Protein AF-K2B1C7-F1 (afdb_monomer_lite)

Sequence (538 aa):
AGGGFRYSSEPAVVGDLDSLPSIFVKEGGPDARCGRNFVYLETSRGCPNHCHYCLSSLKPKSGPAVRYFSMERVFADIDRIMNDLKIDKVRVIDRTFNDDPERALAIFRYIASRARPDTLFQFEISPYKFTGPIVDFLKNLDRRCFQFEIGVQSFNRKALDSVGRVNSEPKAAETAVEEPAGGAGTGRAGDMLDILINETKVNIHADLMYGLPGDNYDDCVNSFDTLLKKMPDSVQFWQLKLLRGTRLRENASKMGLVYDPNPPYAVIKTPSISVLEMFRLQKLGRYLDIIYNHGHLKLSVRALFNLSARPSEFFFQLIEFFERNGIAETAISRQNLFSYVRRFAEEKVRPASEAKYSVLLDCLRFDFIAGESKRFSLPDFLKPEKMRRDQGLFGYIQDSVLRPDSAVKLSRAFSLFRFDNDIVEAASGTELFADGSGFGLNAAEPSRRGAYMAVRHVANADGTFGSRRYWFNDPGDFLALDYFYCADKNGRFPPAEGDFDGACYRAFLEGFPARVEKYIGYGIVVSQNKSRQERAND

Structure (mmCIF, N/CA/C/O backbone):
data_AF-K2B1C7-F1
#
_entry.id   AF-K2B1C7-F1
#
loop_
_atom_site.group_PDB
_atom_site.id
_atom_site.type_symbol
_atom_site.label_atom_id
_atom_site.label_alt_id
_atom_site.label_comp_id
_atom_site.label_asym_id
_atom_site.label_entity_id
_atom_site.label_seq_id
_atom_site.pdbx_PDB_ins_code
_atom_site.Cartn_x
_atom_site.Cartn_y
_atom_site.Cartn_z
_atom_site.occupancy
_atom_site.B_iso_or_equiv
_atom_site.auth_seq_id
_atom_site.auth_comp_id
_atom_site.auth_asym_id
_atom_site.auth_atom_id
_atom_site.pdbx_PDB_model_num
ATOM 1 N N . ALA A 1 1 ? 24.752 -33.487 -25.694 1.00 42.25 1 ALA A N 1
ATOM 2 C CA . ALA A 1 1 ? 25.973 -33.438 -24.863 1.00 42.25 1 ALA A CA 1
ATOM 3 C C . ALA A 1 1 ? 26.614 -32.064 -25.029 1.00 42.25 1 ALA A C 1
ATOM 5 O O . ALA A 1 1 ? 26.769 -31.636 -26.163 1.00 42.25 1 ALA A O 1
ATOM 6 N N . GLY A 1 2 ? 26.898 -31.358 -23.930 1.00 51.06 2 GLY A N 1
ATOM 7 C CA . GLY A 1 2 ? 27.510 -30.019 -23.955 1.00 51.06 2 GLY A CA 1
ATOM 8 C C . GLY A 1 2 ? 26.696 -28.911 -23.275 1.00 51.06 2 GLY A C 1
ATOM 9 O O . GLY A 1 2 ? 26.638 -27.799 -23.789 1.00 51.06 2 GLY A O 1
ATOM 10 N N . GLY A 1 3 ? 26.046 -29.198 -22.141 1.00 55.00 3 GLY A N 1
ATOM 11 C CA . GLY A 1 3 ? 25.381 -28.194 -21.297 1.00 55.00 3 GLY A CA 1
ATOM 12 C C . GLY A 1 3 ? 26.380 -27.381 -20.470 1.00 55.00 3 GLY A C 1
ATOM 13 O O . GLY A 1 3 ? 26.376 -27.465 -19.248 1.00 55.00 3 GLY A O 1
ATOM 14 N N . GLY A 1 4 ? 27.280 -26.653 -21.132 1.00 69.00 4 GLY A N 1
ATOM 15 C CA . GLY A 1 4 ? 28.164 -25.692 -20.470 1.00 69.00 4 GLY A CA 1
ATOM 16 C C . GLY A 1 4 ? 27.451 -24.358 -20.255 1.00 69.00 4 GLY A C 1
ATOM 17 O O . GLY A 1 4 ? 26.717 -23.904 -21.136 1.00 69.00 4 GLY A O 1
ATOM 18 N N . PHE A 1 5 ? 27.679 -23.708 -19.111 1.00 76.56 5 PHE A N 1
ATOM 19 C CA . PHE A 1 5 ? 27.254 -22.322 -18.910 1.00 76.56 5 PHE A CA 1
ATOM 20 C C . PHE A 1 5 ? 27.911 -21.435 -19.973 1.00 76.56 5 PHE A C 1
ATOM 22 O O . PHE A 1 5 ? 29.135 -21.327 -20.037 1.00 76.56 5 PHE A O 1
ATOM 29 N N . ARG A 1 6 ? 27.096 -20.808 -20.826 1.00 71.19 6 ARG A N 1
ATOM 30 C CA . ARG A 1 6 ? 27.558 -19.804 -21.788 1.00 71.19 6 ARG A CA 1
ATOM 31 C C . ARG A 1 6 ? 27.368 -18.430 -21.172 1.00 71.19 6 ARG A C 1
ATOM 33 O O . ARG A 1 6 ? 26.240 -17.987 -20.972 1.00 71.19 6 ARG A O 1
ATOM 40 N N . TYR A 1 7 ? 28.476 -17.772 -20.868 1.00 71.06 7 TYR A N 1
ATOM 41 C CA . TYR A 1 7 ? 28.470 -16.392 -20.405 1.00 71.06 7 TYR A CA 1
ATOM 42 C C . TYR A 1 7 ? 28.374 -15.470 -21.620 1.00 71.06 7 TYR A C 1
ATOM 44 O O . TYR A 1 7 ? 29.199 -15.544 -22.526 1.00 71.06 7 TYR A O 1
ATOM 52 N N . SER A 1 8 ? 27.357 -14.613 -21.637 1.00 68.81 8 SER A N 1
ATOM 53 C CA . SER A 1 8 ? 27.239 -13.504 -22.582 1.00 68.81 8 SER A CA 1
ATOM 54 C C . SER A 1 8 ? 27.419 -12.205 -21.809 1.00 68.81 8 SER A C 1
ATOM 56 O O . SER A 1 8 ? 26.863 -12.052 -20.721 1.00 68.81 8 SER A O 1
ATOM 58 N N . SER A 1 9 ? 28.185 -11.269 -22.366 1.00 68.56 9 SER A N 1
ATOM 59 C CA . SER A 1 9 ? 28.265 -9.897 -21.851 1.00 68.56 9 SER A CA 1
ATOM 60 C C . SER A 1 9 ? 26.977 -9.109 -22.108 1.00 68.56 9 SER A C 1
ATOM 62 O O . SER A 1 9 ? 26.760 -8.067 -21.492 1.00 68.56 9 SER A O 1
ATOM 64 N N . GLU A 1 10 ? 26.113 -9.610 -22.995 1.00 68.00 10 GLU A N 1
ATOM 65 C CA . GLU A 1 10 ? 24.847 -8.985 -23.361 1.00 68.00 10 GLU A CA 1
ATOM 66 C C . GLU A 1 10 ? 23.650 -9.818 -22.882 1.00 68.00 10 GLU A C 1
ATOM 68 O O . GLU A 1 10 ? 23.663 -11.048 -23.031 1.00 68.00 10 GLU A O 1
ATOM 73 N N . PRO A 1 11 ? 22.597 -9.181 -22.333 1.00 68.31 11 PRO A N 1
ATOM 74 C CA . PRO A 1 11 ? 21.360 -9.874 -21.998 1.00 68.31 11 PRO A CA 1
ATOM 75 C C . PRO A 1 11 ? 20.753 -10.519 -23.246 1.00 68.31 11 PRO A C 1
ATOM 77 O O . PRO A 1 11 ? 20.593 -9.858 -24.270 1.00 68.31 11 PRO A O 1
ATOM 80 N N . ALA A 1 12 ? 20.366 -11.791 -23.155 1.00 74.25 12 ALA A N 1
ATOM 81 C CA . ALA A 1 12 ? 19.611 -12.434 -24.223 1.00 74.25 12 ALA A CA 1
ATOM 82 C C . ALA A 1 12 ? 18.233 -11.761 -24.359 1.00 74.25 12 ALA A C 1
ATOM 84 O O . ALA A 1 12 ? 17.444 -11.734 -23.410 1.00 74.25 12 ALA A O 1
ATOM 85 N N . VAL A 1 13 ? 17.943 -11.214 -25.540 1.00 82.06 13 VAL A N 1
ATOM 86 C CA . VAL A 1 13 ? 16.658 -10.576 -25.850 1.00 82.06 13 VAL A CA 1
ATOM 87 C C . VAL A 1 13 ? 15.824 -11.536 -26.689 1.00 82.06 13 VAL A C 1
ATOM 89 O O . VAL A 1 13 ? 16.245 -11.978 -27.752 1.00 82.06 13 VAL A O 1
ATOM 92 N N . VAL A 1 14 ? 14.625 -11.854 -26.208 1.00 86.62 14 VAL A N 1
ATOM 93 C CA . VAL A 1 14 ? 13.637 -12.647 -26.953 1.00 86.62 14 VAL A CA 1
ATOM 94 C C . VAL A 1 14 ? 12.865 -11.704 -27.878 1.00 86.62 14 VAL A C 1
ATOM 96 O O . VAL A 1 14 ? 12.130 -10.857 -27.384 1.00 86.62 14 VAL A O 1
ATOM 99 N N . GLY A 1 15 ? 13.052 -11.785 -29.193 1.00 83.31 15 GLY A N 1
ATOM 100 C CA . GLY A 1 15 ? 12.398 -10.856 -30.127 1.00 83.31 15 GLY A CA 1
ATOM 101 C C . GLY A 1 15 ? 10.870 -10.925 -30.052 1.00 83.31 15 GLY A C 1
ATOM 102 O O . GLY A 1 15 ? 10.227 -9.945 -29.682 1.00 83.31 15 GLY A O 1
ATOM 103 N N . ASP A 1 16 ? 10.327 -12.103 -30.343 1.00 91.50 16 ASP A N 1
ATOM 104 C CA . ASP A 1 16 ? 8.899 -12.410 -30.274 1.00 91.50 16 ASP A CA 1
ATOM 105 C C . ASP A 1 16 ? 8.573 -13.121 -28.955 1.00 91.50 16 ASP A C 1
ATOM 107 O O . ASP A 1 16 ? 9.088 -14.205 -28.682 1.00 91.50 16 ASP A O 1
ATOM 111 N N . LEU A 1 17 ? 7.744 -12.498 -28.113 1.00 94.38 17 LEU A N 1
ATOM 112 C CA . LEU A 1 17 ? 7.353 -13.098 -26.839 1.00 94.38 17 LEU A CA 1
ATOM 113 C C . LEU A 1 17 ? 6.355 -14.249 -27.016 1.00 94.38 17 LEU A C 1
ATOM 115 O O . LEU A 1 17 ? 6.360 -15.159 -26.187 1.00 94.38 17 LEU A O 1
ATOM 119 N N . ASP A 1 18 ? 5.561 -14.271 -28.087 1.00 94.50 18 ASP A N 1
ATOM 120 C CA . ASP A 1 18 ? 4.564 -15.325 -28.306 1.00 94.50 18 ASP A CA 1
ATOM 121 C C . ASP A 1 18 ? 5.206 -16.676 -28.638 1.00 94.50 18 ASP A C 1
ATOM 123 O O . ASP A 1 18 ? 4.612 -17.724 -28.374 1.00 94.50 18 ASP A O 1
ATOM 127 N N . SER A 1 19 ? 6.465 -16.672 -29.093 1.00 93.06 19 SER A N 1
ATOM 128 C CA . SER A 1 19 ? 7.266 -17.886 -29.274 1.00 93.06 19 SER A CA 1
ATOM 129 C C . SER A 1 19 ? 7.559 -18.618 -27.955 1.00 93.06 19 SER A C 1
ATOM 131 O O . SER A 1 19 ? 8.076 -19.738 -27.972 1.00 93.06 19 SER A O 1
ATOM 133 N N . LEU A 1 20 ? 7.311 -17.986 -26.801 1.00 90.62 20 LEU A N 1
ATOM 134 C CA . LEU A 1 20 ? 7.505 -18.596 -25.491 1.00 90.62 20 LEU A CA 1
ATOM 135 C C . LEU A 1 20 ? 6.288 -19.455 -25.103 1.00 90.62 20 LEU A C 1
ATOM 137 O O . LEU A 1 20 ? 5.141 -18.992 -25.182 1.00 90.62 20 LEU A O 1
ATOM 141 N N . PRO A 1 21 ? 6.511 -20.687 -24.604 1.00 86.94 21 PRO A N 1
ATOM 142 C CA . PRO A 1 21 ? 5.419 -21.552 -24.176 1.00 86.94 21 PRO A CA 1
ATOM 143 C C . PRO A 1 21 ? 4.646 -20.921 -23.013 1.00 86.94 21 PRO A C 1
ATOM 145 O O . PRO A 1 21 ? 5.235 -20.320 -22.111 1.00 86.94 21 PRO A O 1
ATOM 148 N N . SER A 1 22 ? 3.318 -21.074 -23.015 1.00 84.44 22 SER A N 1
ATOM 149 C CA . SER A 1 22 ? 2.499 -20.665 -21.870 1.00 84.44 22 SER A CA 1
ATOM 150 C C . SER A 1 22 ? 2.745 -21.596 -20.699 1.00 84.44 22 SER A C 1
ATOM 152 O O . SER A 1 22 ? 2.593 -22.815 -20.802 1.00 84.44 22 SER A O 1
ATOM 154 N N . ILE A 1 23 ? 3.066 -21.005 -19.550 1.00 82.12 23 ILE A N 1
ATOM 155 C CA . ILE A 1 23 ? 3.223 -21.742 -18.296 1.00 82.12 23 ILE A CA 1
ATOM 156 C C . ILE A 1 23 ? 1.891 -22.311 -17.785 1.00 82.12 23 ILE A C 1
ATOM 158 O O . ILE A 1 23 ? 1.899 -23.140 -16.877 1.00 82.12 23 ILE A O 1
ATOM 162 N N . PHE A 1 24 ? 0.759 -21.907 -18.374 1.00 83.81 24 PHE A N 1
ATOM 163 C CA . PHE A 1 24 ? -0.574 -22.328 -17.957 1.00 83.81 24 PHE A CA 1
ATOM 164 C C . PHE A 1 24 ? -1.106 -23.551 -18.724 1.00 83.81 24 PHE A C 1
ATOM 166 O O . PHE A 1 24 ? -2.111 -24.115 -18.302 1.00 83.81 24 PHE A O 1
ATOM 173 N N . VAL A 1 25 ? -0.463 -24.017 -19.808 1.00 73.56 25 VAL A N 1
ATOM 174 C CA . VAL A 1 25 ? -1.058 -25.028 -20.718 1.00 73.56 25 VAL A CA 1
ATOM 175 C C . VAL A 1 25 ? -0.835 -26.507 -20.299 1.00 73.56 25 VAL A C 1
ATOM 177 O O . VAL A 1 25 ? -1.799 -27.255 -20.377 1.00 73.56 25 VAL A O 1
ATOM 180 N N . LYS A 1 26 ? 0.314 -26.902 -19.715 1.00 67.38 26 LYS A N 1
ATOM 181 C CA . LYS A 1 26 ? 0.754 -28.273 -19.276 1.00 67.38 26 LYS A CA 1
ATOM 182 C C . LYS A 1 26 ? 0.693 -29.398 -20.340 1.00 67.38 26 LYS A C 1
ATOM 184 O O . LYS A 1 26 ? -0.282 -29.519 -21.060 1.00 67.38 26 LYS A O 1
ATOM 189 N N . GLU A 1 27 ? 1.686 -30.289 -20.484 1.00 43.84 27 GLU A N 1
ATOM 190 C CA . GLU A 1 27 ? 2.537 -31.001 -19.499 1.00 43.84 27 GLU A CA 1
ATOM 191 C C . GLU A 1 27 ? 3.790 -30.242 -18.979 1.00 43.84 27 GLU A C 1
ATOM 193 O O . GLU A 1 27 ? 4.443 -29.510 -19.708 1.00 43.84 27 GLU A O 1
ATOM 198 N N . GLY A 1 28 ? 4.125 -30.377 -17.683 1.00 51.47 28 GLY A N 1
ATOM 199 C CA . GLY A 1 28 ? 5.283 -29.732 -17.021 1.00 51.47 28 GLY A CA 1
ATOM 200 C C . GLY A 1 28 ? 5.106 -28.357 -16.331 1.00 51.47 28 GLY A C 1
ATOM 201 O O . GLY A 1 28 ? 5.913 -28.026 -15.469 1.00 51.47 28 GLY A O 1
ATOM 202 N N . GLY A 1 29 ? 4.061 -27.571 -16.618 1.00 54.09 29 GLY A N 1
ATOM 203 C CA . GLY A 1 29 ? 3.776 -26.297 -15.916 1.00 54.09 29 GLY A CA 1
ATOM 204 C C . GLY A 1 29 ? 3.483 -26.461 -14.408 1.00 54.09 29 GLY A C 1
ATOM 205 O O . GLY A 1 29 ? 3.183 -27.581 -13.975 1.00 54.09 29 GLY A O 1
ATOM 206 N N . PRO A 1 30 ? 3.562 -25.395 -13.580 1.00 52.09 30 PRO A N 1
ATOM 207 C CA . PRO A 1 30 ? 3.256 -25.502 -12.157 1.00 52.09 30 PRO A CA 1
ATOM 208 C C . PRO A 1 30 ? 1.894 -26.172 -11.991 1.00 52.09 30 PRO A C 1
ATOM 210 O O . PRO A 1 30 ? 0.932 -25.813 -12.669 1.00 52.09 30 PRO A O 1
ATOM 213 N N . ASP A 1 31 ? 1.805 -27.181 -11.122 1.00 57.00 31 ASP A N 1
ATOM 214 C CA . ASP A 1 31 ? 0.500 -27.519 -10.571 1.00 57.00 31 ASP A CA 1
ATOM 215 C C . ASP A 1 31 ? 0.049 -26.252 -9.841 1.00 57.00 31 ASP A C 1
ATOM 217 O O . ASP A 1 31 ? 0.527 -25.953 -8.747 1.00 57.00 31 ASP A O 1
ATOM 221 N N . ALA A 1 32 ? -0.779 -25.427 -10.492 1.00 52.53 32 ALA A N 1
ATOM 222 C CA . ALA A 1 32 ? -1.257 -24.166 -9.927 1.00 52.53 32 ALA A CA 1
ATOM 223 C C . ALA A 1 32 ? -1.989 -24.398 -8.588 1.00 52.53 32 ALA A C 1
ATOM 225 O O . ALA A 1 32 ? -2.268 -23.456 -7.858 1.00 52.53 32 ALA A O 1
ATOM 226 N N . ARG A 1 33 ? -2.227 -25.669 -8.226 1.00 51.75 33 ARG A N 1
ATOM 227 C CA . ARG A 1 33 ? -2.719 -26.145 -6.940 1.00 51.75 33 ARG A CA 1
ATOM 228 C C . ARG A 1 33 ? -1.635 -26.674 -5.995 1.00 51.75 33 ARG A C 1
ATOM 230 O O . ARG A 1 33 ? -1.965 -27.492 -5.143 1.00 51.75 33 ARG A O 1
ATOM 237 N N . CYS A 1 34 ? -0.396 -26.169 -6.017 1.00 50.41 34 CYS A N 1
ATOM 238 C CA . CYS A 1 34 ? 0.566 -26.317 -4.901 1.00 50.41 34 CYS A CA 1
ATOM 239 C C . CYS A 1 34 ? 0.065 -25.649 -3.585 1.00 50.41 34 CYS A C 1
ATOM 241 O O . CYS A 1 34 ? 0.795 -24.904 -2.933 1.00 50.41 34 CYS A O 1
ATOM 243 N N . GLY A 1 35 ? -1.208 -25.836 -3.220 1.00 56.75 35 GLY A N 1
ATOM 244 C CA . GLY A 1 35 ? -1.914 -25.265 -2.077 1.00 56.75 35 GLY A CA 1
ATOM 245 C C . GLY A 1 35 ? -2.164 -23.757 -2.144 1.00 56.75 35 GLY A C 1
ATOM 246 O O . GLY A 1 35 ? -2.713 -23.203 -1.195 1.00 56.75 35 GLY A O 1
ATOM 247 N N . ARG A 1 36 ? -1.747 -23.067 -3.213 1.00 64.69 36 ARG A N 1
ATOM 248 C CA . ARG A 1 36 ? -1.732 -21.600 -3.275 1.00 64.69 36 ARG A CA 1
ATOM 249 C C . ARG A 1 36 ? -2.720 -21.082 -4.306 1.00 64.69 36 ARG A C 1
ATOM 251 O O . ARG A 1 36 ? -2.572 -21.325 -5.493 1.00 64.69 36 ARG A O 1
ATOM 258 N N . ASN A 1 37 ? -3.681 -20.297 -3.840 1.00 81.25 37 ASN A N 1
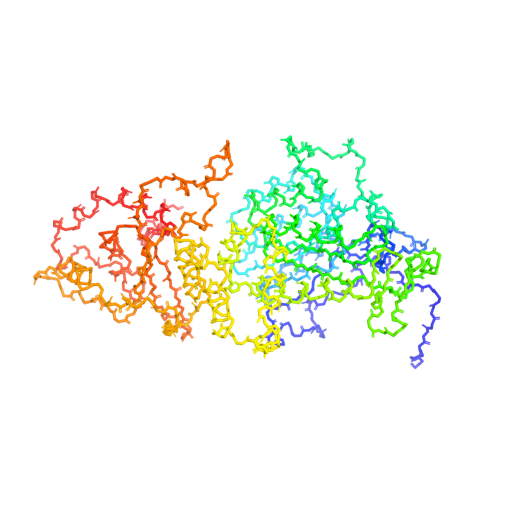ATOM 259 C CA . ASN A 1 37 ? -4.652 -19.602 -4.678 1.00 81.25 37 ASN A CA 1
ATOM 260 C C . ASN A 1 37 ? -4.072 -18.283 -5.234 1.00 81.25 37 ASN A C 1
ATOM 262 O O . ASN A 1 37 ? -4.640 -17.215 -5.010 1.00 81.25 37 ASN A O 1
ATOM 266 N N . PHE A 1 38 ? -2.884 -18.337 -5.856 1.00 87.88 38 PHE A N 1
ATOM 267 C CA . PHE A 1 38 ? -2.305 -17.193 -6.567 1.00 87.88 38 PHE A CA 1
ATOM 268 C C . PHE A 1 38 ? -1.323 -17.593 -7.681 1.00 87.88 38 PHE A C 1
ATOM 270 O O . PHE A 1 38 ? -0.618 -18.593 -7.546 1.00 87.88 38 PHE A O 1
ATOM 277 N N . VAL A 1 39 ? -1.218 -16.779 -8.740 1.00 90.56 39 VAL A N 1
ATOM 278 C CA . VAL A 1 39 ? -0.250 -16.958 -9.846 1.00 90.56 39 VAL A CA 1
ATOM 279 C C . VAL A 1 39 ? 0.371 -15.635 -10.311 1.00 90.56 39 VAL A C 1
ATOM 281 O O . VAL A 1 39 ? -0.160 -14.559 -10.032 1.00 90.56 39 VAL A O 1
ATOM 284 N N . TYR A 1 40 ? 1.493 -15.720 -11.034 1.00 92.62 40 TYR A N 1
ATOM 285 C CA . TYR A 1 40 ? 2.102 -14.587 -11.737 1.00 92.62 40 TYR A CA 1
ATOM 286 C C . TYR A 1 40 ? 1.734 -14.617 -13.219 1.00 92.62 40 TYR A C 1
ATOM 288 O O . TYR A 1 40 ? 1.853 -15.668 -13.845 1.00 92.62 40 TYR A O 1
ATOM 296 N N . LEU A 1 41 ? 1.340 -13.472 -13.772 1.00 94.25 41 LEU A N 1
ATOM 297 C CA . LEU A 1 41 ? 1.051 -13.284 -15.195 1.00 94.25 41 LEU A CA 1
ATOM 298 C C . LEU A 1 41 ? 2.000 -12.224 -15.769 1.00 94.25 41 LEU A C 1
ATOM 300 O O . LEU A 1 41 ? 2.149 -11.154 -15.191 1.00 94.25 41 LEU A O 1
ATOM 304 N N . GLU A 1 42 ? 2.637 -12.510 -16.898 1.00 95.75 42 GLU A N 1
ATOM 305 C CA . GLU A 1 42 ? 3.434 -11.540 -17.660 1.00 95.75 42 GLU A CA 1
ATOM 306 C C . GLU A 1 42 ? 2.672 -11.221 -18.949 1.00 95.75 42 GLU A C 1
ATOM 308 O O . GLU A 1 42 ? 2.325 -12.134 -19.694 1.00 95.75 42 GLU A O 1
ATOM 313 N N . THR A 1 43 ? 2.390 -9.945 -19.212 1.00 97.12 43 THR A N 1
ATOM 314 C CA . THR A 1 43 ? 1.752 -9.482 -20.460 1.00 97.12 43 THR A CA 1
ATOM 315 C C . THR A 1 43 ? 2.689 -8.624 -21.308 1.00 97.12 43 THR A C 1
ATOM 317 O O . THR A 1 43 ? 2.452 -8.431 -22.507 1.00 97.12 43 THR A O 1
ATOM 320 N N . SER A 1 44 ? 3.787 -8.163 -20.707 1.00 95.75 44 SER A N 1
ATOM 321 C CA . SER A 1 44 ? 4.872 -7.435 -21.352 1.00 95.75 44 SER A CA 1
ATOM 322 C C . SER A 1 44 ? 6.202 -7.656 -20.628 1.00 95.75 44 SER A C 1
ATOM 324 O O . SER A 1 44 ? 6.244 -7.962 -19.437 1.00 95.75 44 SER A O 1
ATOM 326 N N . ARG A 1 45 ? 7.315 -7.482 -21.349 1.00 93.75 45 ARG A N 1
ATOM 327 C CA . ARG A 1 45 ? 8.673 -7.597 -20.808 1.00 93.75 45 ARG A CA 1
ATOM 328 C C . ARG A 1 45 ? 9.495 -6.351 -21.103 1.00 93.75 45 ARG A C 1
ATOM 330 O O . ARG A 1 45 ? 9.781 -6.036 -22.259 1.00 93.75 45 ARG A O 1
ATOM 337 N N . GLY A 1 46 ? 9.955 -5.709 -20.035 1.00 92.19 46 GLY A N 1
ATOM 338 C CA . GLY A 1 46 ? 10.722 -4.466 -20.072 1.00 92.19 46 GLY A CA 1
ATOM 339 C C . GLY A 1 46 ? 10.059 -3.378 -19.231 1.00 92.19 46 GLY A C 1
ATOM 340 O O . GLY A 1 46 ? 9.101 -3.635 -18.507 1.00 92.19 46 GLY A O 1
ATOM 341 N N . CYS A 1 47 ? 10.590 -2.162 -19.297 1.00 92.69 47 CYS A N 1
ATOM 342 C CA . CYS A 1 47 ? 9.994 -0.985 -18.670 1.00 92.69 47 CYS A CA 1
ATOM 343 C C . CYS A 1 47 ? 10.344 0.240 -19.519 1.00 92.69 47 CYS A C 1
ATOM 345 O O . CYS A 1 47 ? 11.503 0.354 -19.927 1.00 92.69 47 CYS A O 1
ATOM 347 N N . PRO A 1 48 ? 9.413 1.175 -19.764 1.00 89.75 48 PRO A N 1
ATOM 348 C CA . PRO A 1 48 ? 9.672 2.407 -20.516 1.00 89.75 48 PRO A CA 1
ATOM 349 C C . PRO A 1 48 ? 10.509 3.420 -19.724 1.00 89.75 48 PRO A C 1
ATOM 351 O O . PRO A 1 48 ? 11.247 4.203 -20.312 1.00 89.75 48 PRO A O 1
ATOM 354 N N . ASN A 1 49 ? 10.486 3.355 -18.392 1.00 89.81 49 ASN A N 1
ATOM 355 C CA . ASN A 1 49 ? 11.055 4.383 -17.523 1.00 89.81 49 ASN A CA 1
ATOM 356 C C . ASN A 1 49 ? 12.593 4.373 -17.497 1.00 89.81 49 ASN A C 1
ATOM 358 O O . ASN A 1 49 ? 13.240 3.401 -17.898 1.00 89.81 49 ASN A O 1
ATOM 362 N N . HIS A 1 50 ? 13.173 5.452 -16.961 1.00 89.44 50 HIS A N 1
ATOM 363 C CA . HIS A 1 50 ? 14.624 5.680 -16.871 1.00 89.44 50 HIS A CA 1
ATOM 364 C C . HIS A 1 50 ? 15.145 5.801 -15.428 1.00 89.44 50 HIS A C 1
ATOM 366 O O . HIS A 1 50 ? 16.236 6.324 -15.207 1.00 89.44 50 HIS A O 1
ATOM 372 N N . CYS A 1 51 ? 14.384 5.306 -14.446 1.00 92.94 51 CYS A N 1
ATOM 373 C CA . CYS A 1 51 ? 14.709 5.424 -13.023 1.00 92.94 51 CYS A CA 1
ATOM 374 C C . CYS A 1 51 ? 16.132 4.923 -12.718 1.00 92.94 51 CYS A C 1
ATOM 376 O O . CYS A 1 51 ? 16.457 3.762 -12.979 1.00 92.94 51 CYS A O 1
ATOM 378 N N . HIS A 1 52 ? 16.970 5.775 -12.125 1.00 94.19 52 HIS A N 1
ATOM 379 C CA . HIS A 1 52 ? 18.400 5.512 -11.935 1.00 94.19 52 HIS A CA 1
ATOM 380 C C . HIS A 1 52 ? 18.701 4.385 -10.941 1.00 94.19 52 HIS A C 1
ATOM 382 O O . HIS A 1 52 ? 19.774 3.792 -11.016 1.00 94.19 52 HIS A O 1
ATOM 388 N N . TYR A 1 53 ? 17.777 4.090 -10.024 1.00 93.38 53 TYR A N 1
ATOM 389 C CA . TYR A 1 53 ? 17.908 3.046 -8.999 1.00 93.38 53 TYR A CA 1
ATOM 390 C C . TYR A 1 53 ? 17.358 1.677 -9.427 1.00 93.38 53 TYR A C 1
ATOM 392 O O . TYR A 1 53 ? 17.528 0.699 -8.702 1.00 93.38 53 TYR A O 1
ATOM 400 N N . CYS A 1 54 ? 16.656 1.592 -10.562 1.00 93.12 54 CYS A N 1
ATOM 401 C CA . CYS A 1 54 ? 15.872 0.414 -10.924 1.00 93.12 54 CYS A CA 1
ATOM 402 C C . CYS A 1 54 ? 16.575 -0.419 -11.998 1.00 93.12 54 CYS A C 1
ATOM 404 O O . CYS A 1 54 ? 16.946 0.099 -13.043 1.00 93.12 54 CYS A O 1
ATOM 406 N N . LEU A 1 55 ? 16.700 -1.730 -11.784 1.00 91.12 55 LEU A N 1
ATOM 407 C CA . LEU A 1 55 ? 17.241 -2.648 -12.794 1.00 91.12 55 LEU A CA 1
ATOM 408 C C . LEU A 1 55 ? 16.342 -2.775 -14.028 1.00 91.12 55 LEU A C 1
ATOM 410 O O . LEU A 1 55 ? 16.834 -2.991 -15.131 1.00 91.12 55 LEU A O 1
ATOM 414 N N . SER A 1 56 ? 15.032 -2.604 -13.859 1.00 90.62 56 SER A N 1
ATOM 415 C CA . SER A 1 56 ? 14.075 -2.676 -14.963 1.00 90.62 56 SER A CA 1
ATOM 416 C C . SER A 1 56 ? 14.213 -1.515 -15.951 1.00 90.62 56 SER A C 1
ATOM 418 O O . SER A 1 56 ? 13.727 -1.627 -17.069 1.00 90.62 56 SER A O 1
ATOM 420 N N . SER A 1 57 ? 14.863 -0.407 -15.571 1.00 88.06 57 SER A N 1
ATOM 421 C CA . SER A 1 57 ? 15.079 0.739 -16.468 1.00 88.06 57 SER A CA 1
ATOM 422 C C . SER A 1 57 ? 16.228 0.523 -17.461 1.00 88.06 57 SER A C 1
ATOM 424 O O . SER A 1 57 ? 16.401 1.321 -18.388 1.00 88.06 57 SER A O 1
ATOM 426 N N . LEU A 1 58 ? 17.005 -0.556 -17.292 1.00 86.94 58 LEU A N 1
ATOM 427 C CA . LEU A 1 58 ? 18.057 -0.944 -18.224 1.00 86.94 58 LEU A CA 1
ATOM 428 C C . LEU A 1 58 ? 17.439 -1.361 -19.560 1.00 86.94 58 LEU A C 1
ATOM 430 O O . LEU A 1 58 ? 16.552 -2.212 -19.618 1.00 86.94 58 LEU A O 1
ATOM 434 N N . LYS A 1 59 ? 17.910 -0.744 -20.644 1.00 87.25 59 LYS A N 1
ATOM 435 C CA . LYS A 1 59 ? 17.384 -0.973 -21.992 1.00 87.25 59 LYS A CA 1
ATOM 436 C C . LYS A 1 59 ? 18.207 -2.030 -22.723 1.00 87.25 59 LYS A C 1
ATOM 438 O O . LYS A 1 59 ? 19.429 -2.061 -22.547 1.00 87.25 59 LYS A O 1
ATOM 443 N N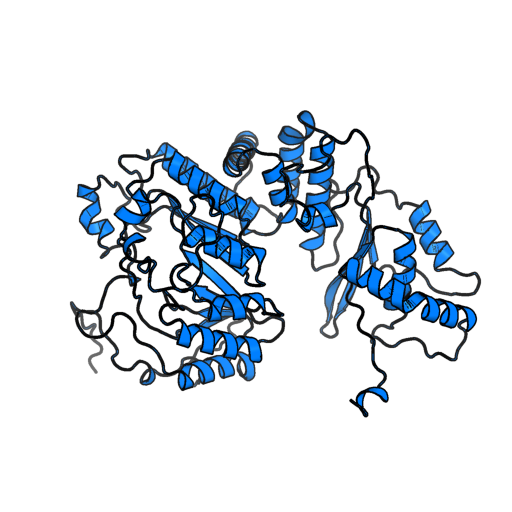 . PRO A 1 60 ? 17.574 -2.871 -23.558 1.00 84.56 60 PRO A N 1
ATOM 444 C CA . PRO A 1 60 ? 18.327 -3.698 -24.487 1.00 84.56 60 PRO A CA 1
ATOM 445 C C . PRO A 1 60 ? 19.098 -2.798 -25.467 1.00 84.56 60 PRO A C 1
ATOM 447 O O . PRO A 1 60 ? 18.660 -1.692 -25.779 1.00 84.56 60 PRO A O 1
ATOM 450 N N . LYS A 1 61 ? 20.257 -3.263 -25.948 1.00 81.31 61 LYS A N 1
ATOM 451 C CA . LYS A 1 61 ? 21.055 -2.517 -26.939 1.00 81.31 61 LYS A CA 1
ATOM 452 C C . LYS A 1 61 ? 20.352 -2.417 -28.294 1.00 81.31 61 LYS A C 1
ATOM 454 O O . LYS A 1 61 ? 20.553 -1.448 -29.017 1.00 81.31 61 LYS A O 1
ATOM 459 N N . SER A 1 62 ? 19.551 -3.425 -28.628 1.00 80.50 62 SER A N 1
ATOM 460 C CA . SER A 1 62 ? 18.763 -3.515 -29.852 1.00 80.50 62 SER A CA 1
ATOM 461 C C . SER A 1 62 ? 17.325 -3.931 -29.532 1.00 80.50 62 SER A C 1
ATOM 463 O O . SER A 1 62 ? 17.077 -4.719 -28.617 1.00 80.50 62 SER A O 1
ATOM 465 N N . GLY A 1 63 ? 16.370 -3.397 -30.294 1.00 83.12 63 GLY A N 1
ATOM 466 C CA . GLY A 1 63 ? 14.939 -3.625 -30.087 1.00 83.12 63 GLY A CA 1
ATOM 467 C C . GLY A 1 63 ? 14.279 -2.631 -29.120 1.00 83.12 63 GLY A C 1
ATOM 468 O O . GLY A 1 63 ? 14.936 -1.734 -28.586 1.00 83.12 63 GLY A O 1
ATOM 469 N N . PRO A 1 64 ? 12.956 -2.750 -28.921 1.00 88.69 64 PRO A N 1
ATOM 470 C CA . PRO A 1 64 ? 12.199 -1.807 -28.110 1.00 88.69 64 PRO A CA 1
ATOM 471 C C . PRO A 1 64 ? 12.448 -2.003 -26.608 1.00 88.69 64 PRO A C 1
ATOM 473 O O . PRO A 1 64 ? 12.753 -3.099 -26.132 1.00 88.69 64 PRO A O 1
ATOM 476 N N . ALA A 1 65 ? 12.267 -0.923 -25.843 1.00 88.94 65 ALA A N 1
ATOM 477 C CA . ALA A 1 65 ? 12.386 -0.926 -24.384 1.00 88.94 65 ALA A CA 1
ATOM 478 C C . ALA A 1 65 ? 11.355 -1.836 -23.693 1.00 88.94 65 ALA A C 1
ATOM 480 O O . ALA A 1 65 ? 11.627 -2.363 -22.612 1.00 88.94 65 ALA A O 1
ATOM 481 N N . VAL A 1 66 ? 10.189 -2.002 -24.319 1.00 93.56 66 VAL A N 1
ATOM 482 C CA . VAL A 1 66 ? 9.102 -2.878 -23.884 1.00 93.56 66 VAL A CA 1
ATOM 483 C C . VAL A 1 66 ? 8.698 -3.752 -25.065 1.00 93.56 66 VAL A C 1
ATOM 485 O O . VAL A 1 66 ? 8.595 -3.279 -26.194 1.00 93.56 66 VAL A O 1
ATOM 488 N N . ARG A 1 67 ? 8.506 -5.042 -24.804 1.00 94.31 67 ARG A N 1
ATOM 489 C CA . ARG A 1 67 ? 7.959 -6.019 -25.753 1.00 94.31 67 ARG A CA 1
ATOM 490 C C . ARG A 1 67 ? 6.675 -6.581 -25.166 1.00 94.31 67 ARG A C 1
ATOM 492 O O . ARG A 1 67 ? 6.604 -6.760 -23.952 1.00 94.31 67 ARG A O 1
ATOM 499 N N . TYR A 1 68 ? 5.700 -6.891 -26.005 1.00 96.56 68 TYR A N 1
ATOM 500 C CA . TYR A 1 68 ? 4.376 -7.331 -25.570 1.00 96.56 68 TYR A CA 1
ATOM 501 C C . TYR A 1 68 ? 4.086 -8.735 -26.093 1.00 96.56 68 TYR A C 1
ATOM 503 O O . TYR A 1 68 ? 4.474 -9.063 -27.210 1.00 96.56 68 TYR A O 1
ATOM 511 N N . PHE A 1 69 ? 3.396 -9.544 -25.290 1.00 97.50 69 PHE A N 1
ATOM 512 C CA . PHE A 1 69 ? 2.681 -10.713 -25.811 1.00 97.50 69 PHE A CA 1
ATOM 513 C C . PHE A 1 69 ? 1.488 -10.238 -26.655 1.00 97.50 69 PHE A C 1
ATOM 515 O O . PHE A 1 69 ? 0.959 -9.144 -26.411 1.00 97.50 69 PHE A O 1
ATOM 522 N N . SER A 1 70 ? 1.010 -11.021 -27.621 1.00 97.69 70 SER A N 1
ATOM 523 C CA . SER A 1 70 ? -0.213 -10.647 -28.345 1.00 97.69 70 SER A CA 1
ATOM 524 C C . SER A 1 70 ? -1.425 -10.561 -27.412 1.00 97.69 70 SER A C 1
ATOM 526 O O . SER A 1 70 ? -1.489 -11.193 -26.356 1.00 97.69 70 SER A O 1
ATOM 528 N N . MET A 1 71 ? -2.413 -9.748 -27.799 1.00 98.12 71 MET A N 1
ATOM 529 C CA . MET A 1 71 ? -3.674 -9.639 -27.054 1.00 98.12 71 MET A CA 1
ATOM 530 C C . MET A 1 71 ? -4.416 -10.976 -26.998 1.00 98.12 71 MET A C 1
ATOM 532 O O . MET A 1 71 ? -4.961 -11.322 -25.954 1.00 98.12 71 MET A O 1
ATOM 536 N N . GLU A 1 72 ? -4.378 -11.745 -28.090 1.00 97.44 72 GLU A N 1
ATOM 537 C CA . GLU A 1 72 ? -4.949 -13.092 -28.159 1.00 97.44 72 GLU A CA 1
ATOM 538 C C . GLU A 1 72 ? -4.335 -14.004 -27.094 1.00 97.44 72 GLU A C 1
ATOM 540 O O . GLU A 1 72 ? -5.057 -14.606 -26.297 1.00 97.44 72 GLU A O 1
ATOM 545 N N . ARG A 1 73 ? -2.999 -14.032 -27.011 1.00 95.69 73 ARG A N 1
ATOM 546 C CA . ARG A 1 73 ? -2.285 -14.822 -26.011 1.00 95.69 73 ARG A CA 1
ATOM 547 C C . ARG A 1 73 ? -2.627 -14.400 -24.583 1.00 95.69 73 ARG A C 1
ATOM 549 O O . ARG A 1 73 ? -2.905 -15.254 -23.745 1.00 95.69 73 ARG A O 1
ATOM 556 N N . VAL A 1 74 ? -2.636 -13.097 -24.302 1.00 97.44 74 VAL A N 1
ATOM 557 C CA . VAL A 1 74 ? -2.950 -12.574 -22.962 1.00 97.44 74 VAL A CA 1
ATOM 558 C C . VAL A 1 74 ? -4.376 -12.924 -22.543 1.00 97.44 74 VAL A C 1
ATOM 560 O O . VAL A 1 74 ? -4.589 -13.356 -21.411 1.00 97.44 74 VAL A O 1
ATOM 563 N N . PHE A 1 75 ? -5.352 -12.778 -23.438 1.00 97.31 75 PHE A N 1
ATOM 564 C CA . PHE A 1 75 ? -6.742 -13.134 -23.158 1.00 97.31 75 PHE A CA 1
ATOM 565 C C . PHE A 1 75 ? -6.924 -14.635 -22.938 1.00 97.31 75 PHE A C 1
ATOM 567 O O . PHE A 1 75 ? -7.601 -15.017 -21.983 1.00 97.31 75 PHE A O 1
ATOM 574 N N . ALA A 1 76 ? -6.260 -15.477 -23.734 1.00 94.88 76 ALA A N 1
ATOM 575 C CA . ALA A 1 76 ? -6.273 -16.925 -23.544 1.00 94.88 76 ALA A CA 1
ATOM 576 C C . ALA A 1 76 ? -5.668 -17.341 -22.190 1.00 94.88 76 ALA A C 1
ATOM 578 O O . ALA A 1 76 ? -6.243 -18.170 -21.483 1.00 94.88 76 ALA A O 1
ATOM 579 N N . ASP A 1 77 ? -4.543 -16.739 -21.790 1.00 93.88 77 ASP A N 1
ATOM 580 C CA . ASP A 1 77 ? -3.923 -17.006 -20.488 1.00 93.88 77 ASP A CA 1
ATOM 581 C C . ASP A 1 77 ? -4.832 -16.530 -19.333 1.00 93.88 77 ASP A C 1
ATOM 583 O O . ASP A 1 77 ? -5.018 -17.258 -18.356 1.00 93.88 77 ASP A O 1
ATOM 587 N N . ILE A 1 78 ? -5.474 -15.360 -19.457 1.00 94.94 78 ILE A N 1
ATOM 588 C CA . ILE A 1 78 ? -6.454 -14.853 -18.480 1.00 94.94 78 ILE A CA 1
ATOM 589 C C . ILE A 1 78 ? -7.661 -15.797 -18.353 1.00 94.94 78 ILE A C 1
ATOM 591 O O . ILE A 1 78 ? -8.052 -16.138 -17.232 1.00 94.94 78 ILE A O 1
ATOM 595 N N . ASP A 1 79 ? -8.227 -16.259 -19.469 1.00 93.25 79 ASP A N 1
ATOM 596 C CA . ASP A 1 79 ? -9.340 -17.212 -19.458 1.00 93.25 79 ASP A CA 1
ATOM 597 C C . ASP A 1 79 ? -8.937 -18.536 -18.820 1.00 93.25 79 ASP A C 1
ATOM 599 O O . ASP A 1 79 ? -9.694 -19.081 -18.021 1.00 93.25 79 ASP A O 1
ATOM 603 N N . ARG A 1 80 ? -7.730 -19.036 -19.095 1.00 90.12 80 ARG A N 1
ATOM 604 C CA . ARG A 1 80 ? -7.239 -20.267 -18.474 1.00 90.12 80 ARG A CA 1
ATOM 605 C C . ARG A 1 80 ? -7.078 -20.118 -16.964 1.00 90.12 80 ARG A C 1
ATOM 607 O O . ARG A 1 80 ? -7.505 -20.987 -16.205 1.00 90.12 80 ARG A O 1
ATOM 614 N N . ILE A 1 81 ? -6.502 -19.005 -16.511 1.00 89.69 81 ILE A N 1
ATOM 615 C CA . ILE A 1 81 ? -6.338 -18.703 -15.082 1.00 89.69 81 ILE A CA 1
ATOM 616 C C . ILE A 1 81 ? -7.697 -18.650 -14.376 1.00 89.69 81 ILE A C 1
ATOM 618 O O . ILE A 1 81 ? -7.866 -19.236 -13.301 1.00 89.69 81 ILE A O 1
ATOM 622 N N . MET A 1 82 ? -8.672 -17.962 -14.971 1.00 88.00 82 MET A N 1
ATOM 623 C CA . MET A 1 82 ? -9.977 -17.774 -14.348 1.00 88.00 82 MET A CA 1
ATOM 624 C C . MET A 1 82 ? -10.866 -19.014 -14.488 1.00 88.00 82 MET A C 1
ATOM 626 O O . MET A 1 82 ? -11.402 -19.478 -13.486 1.00 88.00 82 MET A O 1
ATOM 630 N N . ASN A 1 83 ? -11.034 -19.570 -15.680 1.00 86.81 83 ASN A N 1
ATOM 631 C CA . ASN A 1 83 ? -12.063 -20.575 -15.952 1.00 86.81 83 ASN A CA 1
ATOM 632 C C . ASN A 1 83 ? -11.578 -21.999 -15.665 1.00 86.81 83 ASN A C 1
ATOM 634 O O . ASN A 1 83 ? -12.279 -22.759 -14.992 1.00 86.81 83 ASN A O 1
ATOM 638 N N . ASP A 1 84 ? -10.366 -22.335 -16.112 1.00 84.88 84 ASP A N 1
ATOM 639 C CA . ASP A 1 84 ? -9.834 -23.695 -15.991 1.00 84.88 84 ASP A CA 1
ATOM 640 C C . ASP A 1 84 ? -9.188 -23.908 -14.618 1.00 84.88 84 ASP A C 1
ATOM 642 O O . ASP A 1 84 ? -9.480 -24.880 -13.919 1.00 84.88 84 ASP A O 1
ATOM 646 N N . LEU A 1 85 ? -8.307 -22.983 -14.221 1.00 84.06 85 LEU A N 1
ATOM 647 C CA . LEU A 1 85 ? -7.521 -23.091 -12.990 1.00 84.06 85 LEU A CA 1
ATOM 648 C C . LEU A 1 85 ? -8.257 -22.547 -11.760 1.00 84.06 85 LEU A C 1
ATOM 650 O O . LEU A 1 85 ? -7.916 -22.931 -10.642 1.00 84.06 85 LEU A O 1
ATOM 654 N N . LYS A 1 86 ? -9.262 -21.682 -11.959 1.00 85.50 86 LYS A N 1
ATOM 655 C CA . LYS A 1 86 ? -10.060 -21.046 -10.896 1.00 85.50 86 LYS A CA 1
ATOM 656 C C . LYS A 1 86 ? -9.204 -20.376 -9.820 1.00 85.50 86 LYS A C 1
ATOM 658 O O . LYS A 1 86 ? -9.502 -20.470 -8.634 1.00 85.50 86 LYS A O 1
ATOM 663 N N . ILE A 1 87 ? -8.144 -19.693 -10.246 1.00 87.19 87 ILE A N 1
ATOM 664 C CA . ILE A 1 87 ? -7.295 -18.911 -9.348 1.00 87.19 87 ILE A CA 1
ATOM 665 C C . ILE A 1 87 ? -7.952 -17.557 -9.093 1.00 87.19 87 ILE A C 1
ATOM 667 O O . ILE A 1 87 ? -8.428 -16.907 -10.026 1.00 87.19 87 ILE A O 1
ATOM 671 N N . ASP A 1 88 ? -7.977 -17.138 -7.832 1.00 87.19 88 ASP A N 1
ATOM 672 C CA . ASP A 1 88 ? -8.601 -15.884 -7.417 1.00 87.19 88 ASP A CA 1
ATOM 673 C C . ASP A 1 88 ? -7.604 -14.727 -7.342 1.00 87.19 88 ASP A C 1
ATOM 675 O O . ASP A 1 88 ? -8.007 -13.585 -7.500 1.00 87.19 88 ASP A O 1
ATOM 679 N N . LYS A 1 89 ? -6.303 -14.974 -7.141 1.00 92.81 89 LYS A N 1
ATOM 680 C CA . LYS A 1 89 ? -5.301 -13.896 -7.053 1.00 92.81 89 LYS A CA 1
ATOM 681 C C . LYS A 1 89 ? -4.281 -13.971 -8.177 1.00 92.81 89 LYS A C 1
ATOM 683 O O . LYS A 1 89 ? -3.556 -14.952 -8.313 1.00 92.81 89 LYS A O 1
ATOM 688 N N . VAL A 1 90 ? -4.164 -12.905 -8.953 1.00 94.25 90 VAL A N 1
ATOM 689 C CA . VAL A 1 90 ? -3.208 -12.824 -10.060 1.00 94.25 90 VAL A CA 1
ATOM 690 C C . VAL A 1 90 ? -2.324 -11.611 -9.850 1.00 94.25 90 VAL A C 1
ATOM 692 O O . VAL A 1 90 ? -2.824 -10.496 -9.748 1.00 94.25 90 VAL A O 1
ATOM 695 N N . ARG A 1 91 ? -1.005 -11.802 -9.789 1.00 96.25 91 ARG A N 1
ATOM 696 C CA . ARG A 1 91 ? -0.057 -10.684 -9.805 1.00 96.25 91 ARG A CA 1
ATOM 697 C C . ARG A 1 91 ? 0.518 -10.542 -11.201 1.00 96.25 91 ARG A C 1
ATOM 699 O O . ARG A 1 91 ? 1.270 -11.404 -11.655 1.00 96.25 91 ARG A O 1
ATOM 706 N N . VAL A 1 92 ? 0.171 -9.450 -11.864 1.00 97.56 92 VAL A N 1
ATOM 707 C CA . VAL A 1 92 ? 0.761 -9.084 -13.144 1.00 97.56 92 VAL A CA 1
ATOM 708 C C . VAL A 1 92 ? 2.139 -8.487 -12.880 1.00 97.56 92 VAL A C 1
ATOM 710 O O . VAL A 1 92 ? 2.266 -7.549 -12.096 1.00 97.56 92 VAL A O 1
ATOM 713 N N . ILE A 1 93 ? 3.178 -9.075 -13.473 1.00 96.00 93 ILE A N 1
ATOM 714 C CA . ILE A 1 93 ? 4.588 -8.746 -13.182 1.00 96.00 93 ILE A CA 1
ATOM 715 C C . ILE A 1 93 ? 5.203 -7.739 -14.164 1.00 96.00 93 ILE A C 1
ATOM 717 O O . ILE A 1 93 ? 6.414 -7.501 -14.154 1.00 96.00 93 ILE A O 1
ATOM 721 N N . ASP A 1 94 ? 4.365 -7.147 -15.009 1.00 96.75 94 ASP A N 1
ATOM 722 C CA . ASP A 1 94 ? 4.721 -6.065 -15.916 1.00 96.75 94 ASP A CA 1
ATOM 723 C C . ASP A 1 94 ? 5.173 -4.847 -15.111 1.00 96.75 94 ASP A C 1
ATOM 725 O O . ASP A 1 94 ? 4.432 -4.341 -14.278 1.00 96.75 94 ASP A O 1
ATOM 729 N N . ARG A 1 95 ? 6.373 -4.330 -15.387 1.00 94.25 95 ARG A N 1
ATOM 730 C CA . ARG A 1 95 ? 7.002 -3.266 -14.576 1.00 94.25 95 ARG A CA 1
ATOM 731 C C . ARG A 1 95 ? 6.316 -1.910 -14.663 1.00 94.25 95 ARG A C 1
ATOM 733 O O . ARG A 1 95 ? 6.568 -1.012 -13.863 1.00 94.25 95 ARG A O 1
ATOM 740 N N . THR A 1 96 ? 5.546 -1.701 -15.718 1.00 94.12 96 THR A N 1
ATOM 741 C CA . THR A 1 96 ? 4.699 -0.528 -15.923 1.00 94.12 96 THR A CA 1
ATOM 742 C C . THR A 1 96 ? 3.571 -0.980 -16.828 1.00 94.12 96 THR A C 1
ATOM 744 O O . THR A 1 96 ? 3.651 -0.838 -18.045 1.00 94.12 96 THR A O 1
ATOM 747 N N . PHE A 1 97 ? 2.559 -1.604 -16.234 1.00 97.62 97 PHE A N 1
ATOM 748 C CA . PHE A 1 97 ? 1.495 -2.266 -16.985 1.00 97.62 97 PHE A CA 1
ATOM 749 C C . PHE A 1 97 ? 0.763 -1.312 -17.937 1.00 97.62 97 PHE A C 1
ATOM 751 O O . PHE A 1 97 ? 0.475 -1.664 -19.076 1.00 97.62 97 PHE A O 1
ATOM 758 N N . ASN A 1 98 ? 0.518 -0.077 -17.494 1.00 95.62 98 ASN A N 1
ATOM 759 C CA . ASN A 1 98 ? -0.154 0.950 -18.284 1.00 95.62 98 ASN A CA 1
ATOM 760 C C . ASN A 1 98 ? 0.781 1.766 -19.187 1.00 95.62 98 ASN A C 1
ATOM 762 O O . ASN A 1 98 ? 0.445 2.896 -19.521 1.00 95.62 98 ASN A O 1
ATOM 766 N N . ASP A 1 99 ? 1.953 1.247 -19.573 1.00 94.19 99 ASP A N 1
ATOM 767 C CA . ASP A 1 99 ? 2.824 1.969 -20.512 1.00 94.19 99 ASP A CA 1
ATOM 768 C C . ASP A 1 99 ? 2.144 2.235 -21.862 1.00 94.19 99 ASP A C 1
ATOM 770 O O . ASP A 1 99 ? 2.293 3.330 -22.407 1.00 94.19 99 ASP A O 1
ATOM 774 N N . ASP A 1 100 ? 1.371 1.254 -22.337 1.00 95.75 100 ASP A N 1
ATOM 775 C CA . ASP A 1 100 ? 0.414 1.376 -23.437 1.00 95.75 100 ASP A CA 1
ATOM 776 C C . ASP A 1 100 ? -1.007 1.487 -22.841 1.00 95.75 100 ASP A C 1
ATOM 778 O O . ASP A 1 100 ? -1.564 0.480 -22.378 1.00 95.75 100 ASP A O 1
ATOM 782 N N . PRO A 1 101 ? -1.597 2.699 -22.794 1.00 95.44 101 PRO A N 1
ATOM 783 C CA . PRO A 1 101 ? -2.893 2.916 -22.159 1.00 95.44 101 PRO A CA 1
ATOM 784 C C . PRO A 1 101 ? -4.056 2.205 -22.862 1.00 95.44 101 PRO A C 1
ATOM 786 O O . PRO A 1 101 ? -4.982 1.744 -22.193 1.00 95.44 101 PRO A O 1
ATOM 789 N N . GLU A 1 102 ? -4.027 2.098 -24.192 1.00 97.25 102 GLU A N 1
ATOM 790 C CA . GLU A 1 102 ? -5.103 1.458 -24.959 1.00 97.25 102 GLU A CA 1
ATOM 791 C C . GLU A 1 102 ? -5.124 -0.046 -24.692 1.00 97.25 102 GLU A C 1
ATOM 793 O O . GLU A 1 102 ? -6.172 -0.623 -24.378 1.00 97.25 102 GLU A O 1
ATOM 798 N N . ARG A 1 103 ? -3.939 -0.666 -24.710 1.00 98.06 103 ARG A N 1
ATOM 799 C CA . ARG A 1 103 ? -3.759 -2.067 -24.333 1.00 98.06 103 ARG A CA 1
ATOM 800 C C . ARG A 1 103 ? -4.203 -2.326 -22.895 1.00 98.06 103 ARG A C 1
ATOM 802 O O . ARG A 1 103 ? -4.947 -3.277 -22.645 1.00 98.06 103 ARG A O 1
ATOM 809 N N . ALA A 1 104 ? -3.769 -1.491 -21.951 1.00 98.31 104 ALA A N 1
ATOM 810 C CA . ALA A 1 104 ? -4.131 -1.635 -20.544 1.00 98.31 104 ALA A CA 1
ATOM 811 C C . ALA A 1 104 ? -5.651 -1.565 -20.341 1.00 98.31 104 ALA A C 1
ATOM 813 O O . ALA A 1 104 ? -6.217 -2.421 -19.660 1.00 98.31 104 ALA A O 1
ATOM 814 N N . LEU A 1 105 ? -6.328 -0.609 -20.989 1.00 98.50 105 LEU A N 1
ATOM 815 C CA . LEU A 1 105 ? -7.785 -0.490 -20.944 1.00 98.50 105 LEU A CA 1
ATOM 816 C C . LEU A 1 105 ? -8.487 -1.729 -21.517 1.00 98.50 105 LEU A C 1
ATOM 818 O O . LEU A 1 105 ? -9.455 -2.211 -20.925 1.00 98.50 105 LEU A O 1
ATOM 822 N N . ALA A 1 106 ? -8.003 -2.264 -22.641 1.00 98.62 106 ALA A N 1
ATOM 823 C CA . ALA A 1 106 ? -8.556 -3.477 -23.239 1.00 98.62 106 ALA A CA 1
ATOM 824 C C . ALA A 1 106 ? -8.451 -4.678 -22.284 1.00 98.62 106 ALA A C 1
ATOM 826 O O . ALA A 1 106 ? -9.429 -5.404 -22.097 1.00 98.62 106 ALA A O 1
ATOM 827 N N . ILE A 1 107 ? -7.302 -4.851 -21.621 1.00 98.62 107 ILE A N 1
ATOM 828 C CA . ILE A 1 107 ? -7.092 -5.916 -20.630 1.00 98.62 107 ILE A CA 1
ATOM 829 C C . ILE A 1 107 ? -7.964 -5.703 -19.388 1.00 98.62 107 ILE A C 1
ATOM 831 O O . ILE A 1 107 ? -8.604 -6.650 -18.928 1.00 98.62 107 ILE A O 1
ATOM 835 N N . PHE A 1 108 ? -8.060 -4.477 -18.866 1.00 98.44 108 PHE A N 1
ATOM 836 C CA . PHE A 1 108 ? -8.931 -4.182 -17.727 1.00 98.44 108 PHE A CA 1
ATOM 837 C C . PHE A 1 108 ? -10.397 -4.508 -18.026 1.00 98.44 108 PHE A C 1
ATOM 839 O O . PHE A 1 108 ? -11.049 -5.183 -17.227 1.00 98.44 108 PHE A O 1
ATOM 846 N N . ARG A 1 109 ? -10.911 -4.102 -19.193 1.00 97.94 109 ARG A N 1
ATOM 847 C CA . ARG A 1 109 ? -12.272 -4.448 -19.635 1.00 97.94 109 ARG A CA 1
ATOM 848 C C . ARG A 1 109 ? -12.459 -5.959 -19.747 1.00 97.94 109 ARG A C 1
ATOM 850 O O . ARG A 1 109 ? -13.469 -6.485 -19.276 1.00 97.94 109 ARG A O 1
ATOM 857 N N . TYR A 1 110 ? -11.475 -6.658 -20.317 1.00 97.94 110 TYR A N 1
ATOM 858 C CA . TYR A 1 110 ? -11.515 -8.112 -20.456 1.00 97.94 110 TYR A CA 1
ATOM 859 C C . TYR A 1 110 ? -11.643 -8.806 -19.098 1.00 97.94 110 TYR A C 1
ATOM 861 O O . TYR A 1 110 ? -12.558 -9.606 -18.900 1.00 97.94 110 TYR A O 1
ATOM 869 N N . ILE A 1 111 ? -10.792 -8.436 -18.137 1.00 97.06 111 ILE A N 1
ATOM 870 C CA . ILE A 1 111 ? -10.810 -8.999 -16.783 1.00 97.06 111 ILE A CA 1
ATOM 871 C C . ILE A 1 111 ? -12.122 -8.663 -16.073 1.00 97.06 111 ILE A C 1
ATOM 873 O O . ILE A 1 111 ? -12.792 -9.568 -15.583 1.00 97.06 111 ILE A O 1
ATOM 877 N N . ALA A 1 112 ? -12.530 -7.391 -16.042 1.00 95.44 112 ALA A N 1
ATOM 878 C CA . ALA A 1 112 ? -13.724 -6.966 -15.308 1.00 95.44 112 ALA A CA 1
ATOM 879 C C . ALA A 1 112 ? -15.001 -7.669 -15.799 1.00 95.44 112 ALA A C 1
ATOM 881 O O . ALA A 1 112 ? -15.854 -8.028 -14.989 1.00 95.44 112 ALA A O 1
ATOM 882 N N . SER A 1 113 ? -15.100 -7.939 -17.107 1.00 93.75 113 SER A N 1
ATOM 883 C CA . SER A 1 113 ? -16.241 -8.651 -17.701 1.00 93.75 113 SER A CA 1
ATOM 884 C C . SER A 1 113 ? -16.366 -10.126 -17.283 1.00 93.75 113 SER A C 1
ATOM 886 O O . SER A 1 113 ? -17.431 -10.713 -17.448 1.00 93.75 113 SER A O 1
ATOM 888 N N . ARG A 1 114 ? -15.296 -10.734 -16.750 1.00 90.50 114 ARG A N 1
ATOM 889 C CA . ARG A 1 114 ? -15.206 -12.178 -16.453 1.00 90.50 114 ARG A CA 1
ATOM 890 C C . ARG A 1 114 ? -14.828 -12.497 -15.004 1.00 90.50 114 ARG A C 1
ATOM 892 O O . ARG A 1 114 ? -14.980 -13.638 -14.572 1.00 90.50 114 ARG A O 1
ATOM 899 N N . ALA A 1 115 ? -14.333 -11.514 -14.254 1.00 88.19 115 ALA A N 1
ATOM 900 C CA . ALA A 1 115 ? -13.885 -11.682 -12.879 1.00 88.19 115 ALA A CA 1
ATOM 901 C C . ALA A 1 115 ? -15.016 -12.206 -11.978 1.00 88.19 115 ALA A C 1
ATOM 903 O O . ALA A 1 115 ? -16.122 -11.653 -11.959 1.00 88.19 115 ALA A O 1
ATOM 904 N N . ARG A 1 116 ? -14.717 -13.251 -11.196 1.00 87.12 116 ARG A N 1
ATOM 905 C CA . ARG A 1 116 ? -15.599 -13.761 -10.135 1.00 87.12 116 ARG A CA 1
ATOM 906 C C . ARG A 1 116 ? -15.556 -12.824 -8.917 1.00 87.12 116 ARG A C 1
ATOM 908 O O . ARG A 1 116 ? -14.621 -12.031 -8.817 1.00 87.12 116 ARG A O 1
ATOM 915 N N . PRO A 1 117 ? -16.507 -12.929 -7.966 1.00 80.56 117 PRO A N 1
ATOM 916 C CA . PRO A 1 117 ? -16.552 -12.055 -6.789 1.00 80.56 117 PRO A CA 1
ATOM 917 C C . PRO A 1 117 ? -15.238 -11.946 -6.000 1.00 80.56 117 PRO A C 1
ATOM 919 O O . PRO A 1 117 ? -14.913 -10.859 -5.534 1.00 80.56 117 PRO A O 1
ATOM 922 N N . ASP A 1 118 ? -14.467 -13.034 -5.902 1.00 82.38 118 ASP A N 1
ATOM 923 C CA . ASP A 1 118 ? -13.210 -13.079 -5.138 1.00 82.38 118 ASP A CA 1
ATOM 924 C C . ASP A 1 118 ? -11.951 -12.849 -5.995 1.00 82.38 118 ASP A C 1
ATOM 926 O O . ASP A 1 118 ? -10.831 -12.888 -5.484 1.00 82.38 118 ASP A O 1
ATOM 930 N N . THR A 1 119 ? -12.109 -12.620 -7.304 1.00 90.12 119 THR A N 1
ATOM 931 C CA . THR A 1 119 ? -10.984 -12.436 -8.225 1.00 90.12 119 THR A CA 1
ATOM 932 C C . THR A 1 119 ? -10.333 -11.064 -8.045 1.00 90.12 119 THR A C 1
ATOM 934 O O . THR A 1 119 ? -10.991 -10.034 -8.167 1.00 90.12 119 THR A O 1
ATOM 937 N N . LEU A 1 120 ? -9.016 -11.050 -7.840 1.00 95.06 120 LEU A N 1
ATOM 938 C CA . LEU A 1 120 ? -8.195 -9.861 -7.667 1.00 95.06 120 LEU A CA 1
ATOM 939 C C . LEU A 1 120 ? -6.950 -9.924 -8.558 1.00 95.06 120 LEU A C 1
ATOM 941 O O . LEU A 1 120 ? -6.101 -10.806 -8.401 1.00 95.06 120 LEU A O 1
ATOM 945 N N . PHE A 1 121 ? -6.816 -8.945 -9.450 1.00 97.94 121 PHE A N 1
ATOM 946 C CA . PHE A 1 121 ? -5.610 -8.728 -10.245 1.00 97.94 121 PHE A CA 1
ATOM 947 C C . PHE A 1 121 ? -4.804 -7.555 -9.680 1.00 97.94 121 PHE A C 1
ATOM 949 O O . PHE A 1 121 ? -5.322 -6.446 -9.547 1.00 97.94 121 PHE A O 1
ATOM 956 N N . GLN A 1 122 ? -3.533 -7.800 -9.364 1.00 98.25 122 GLN A N 1
ATOM 957 C CA . GLN A 1 122 ? -2.571 -6.784 -8.942 1.00 98.25 122 GLN A CA 1
ATOM 958 C C . GLN A 1 122 ? -1.702 -6.344 -10.123 1.00 98.25 122 GLN A C 1
ATOM 960 O O . GLN A 1 122 ? -1.188 -7.198 -10.844 1.00 98.25 122 GLN A O 1
ATOM 965 N N . PHE A 1 123 ? -1.480 -5.037 -10.265 1.00 98.44 123 PHE A N 1
ATOM 966 C CA . PHE A 1 123 ? -0.660 -4.446 -11.326 1.00 98.44 123 PHE A CA 1
ATOM 967 C C . PHE A 1 123 ? 0.351 -3.442 -10.764 1.00 98.44 123 PHE A C 1
ATOM 969 O O . PHE A 1 123 ? -0.024 -2.618 -9.932 1.00 98.44 123 PHE A O 1
ATOM 976 N N . GLU A 1 124 ? 1.592 -3.450 -11.263 1.00 97.06 124 GLU A N 1
ATOM 977 C CA . GLU A 1 124 ? 2.529 -2.326 -11.094 1.00 97.06 124 GLU A CA 1
ATOM 978 C C . GLU A 1 124 ? 2.189 -1.238 -12.135 1.00 97.06 124 GLU A C 1
ATOM 980 O O . GLU A 1 124 ? 2.238 -1.469 -13.348 1.00 97.06 124 GLU A O 1
ATOM 985 N N . ILE A 1 125 ? 1.805 -0.047 -11.671 1.00 94.19 125 ILE A N 1
ATOM 986 C CA . ILE A 1 125 ? 1.199 1.008 -12.496 1.00 94.19 125 ILE A CA 1
ATOM 987 C C . ILE A 1 125 ? 1.964 2.324 -12.351 1.00 94.19 125 ILE A C 1
ATOM 989 O O . ILE A 1 125 ? 2.335 2.745 -11.255 1.00 94.19 125 ILE A O 1
ATOM 993 N N . SER A 1 126 ? 2.167 3.022 -13.473 1.00 91.94 126 SER A N 1
ATOM 994 C CA . SER A 1 126 ? 2.673 4.393 -13.453 1.00 91.94 126 SER A CA 1
ATOM 995 C C . SER A 1 126 ? 1.519 5.378 -13.254 1.00 91.94 126 SER A C 1
ATOM 997 O O . SER A 1 126 ? 0.581 5.376 -14.059 1.00 91.94 126 SER A O 1
ATOM 999 N N . PRO A 1 127 ? 1.594 6.291 -12.267 1.00 88.81 127 PRO A N 1
ATOM 1000 C CA . PRO A 1 127 ? 0.564 7.313 -12.085 1.00 88.81 127 PRO A CA 1
ATOM 1001 C C . PRO A 1 127 ? 0.541 8.344 -13.229 1.00 88.81 127 PRO A C 1
ATOM 1003 O O . PRO A 1 127 ? -0.423 9.085 -13.391 1.00 88.81 127 PRO A O 1
ATOM 1006 N N . TYR A 1 128 ? 1.584 8.377 -14.061 1.00 86.56 128 TYR A N 1
ATOM 1007 C CA . TYR A 1 128 ? 1.739 9.348 -15.144 1.00 86.56 128 TYR A CA 1
ATOM 1008 C C . TYR A 1 128 ? 1.155 8.885 -16.483 1.00 86.56 128 TYR A C 1
ATOM 1010 O O . TYR A 1 128 ? 1.141 9.649 -17.441 1.00 86.56 128 TYR A O 1
ATOM 1018 N N . LYS A 1 129 ? 0.691 7.634 -16.563 1.00 89.31 129 LYS A N 1
ATOM 1019 C CA . LYS A 1 129 ? 0.231 6.995 -17.806 1.00 89.31 129 LYS A CA 1
ATOM 1020 C C . LYS A 1 129 ? -1.281 6.729 -17.834 1.00 89.31 129 LYS A C 1
ATOM 1022 O O . LYS A 1 129 ? -1.781 6.012 -18.693 1.00 89.31 129 LYS A O 1
ATOM 1027 N N . PHE A 1 130 ? -2.024 7.305 -16.893 1.00 91.06 130 PHE A N 1
ATOM 1028 C CA . PHE A 1 130 ? -3.483 7.290 -16.928 1.00 91.06 130 PHE A CA 1
ATOM 1029 C C . PHE A 1 130 ? -4.023 8.265 -17.978 1.00 91.06 130 PHE A C 1
ATOM 1031 O O . PHE A 1 130 ? -3.540 9.393 -18.105 1.00 91.06 130 PHE A O 1
ATOM 1038 N N . THR A 1 131 ? -5.050 7.816 -18.695 1.00 92.75 131 THR A N 1
ATOM 1039 C CA . THR A 1 131 ? -5.834 8.592 -19.661 1.00 92.75 131 THR A CA 1
ATOM 1040 C C . THR A 1 131 ? -7.279 8.703 -19.174 1.00 92.75 131 THR A C 1
ATOM 1042 O O . THR A 1 131 ? -7.717 7.872 -18.374 1.00 92.75 131 THR A O 1
ATOM 1045 N N . GLY A 1 132 ? -8.031 9.691 -19.675 1.00 93.25 132 GLY A N 1
ATOM 1046 C CA . GLY A 1 132 ? -9.458 9.861 -19.357 1.00 93.25 132 GLY A CA 1
ATOM 1047 C C . GLY A 1 132 ? -10.266 8.560 -19.490 1.00 93.25 132 GLY A C 1
ATOM 1048 O O . GLY A 1 132 ? -10.855 8.130 -18.504 1.00 93.25 132 GLY A O 1
ATOM 1049 N N . PRO A 1 133 ? -10.171 7.824 -20.618 1.00 97.19 133 PRO A N 1
ATOM 1050 C CA . PRO A 1 133 ? -10.881 6.555 -20.792 1.00 97.19 133 PRO A CA 1
ATOM 1051 C C . PRO A 1 133 ? -10.562 5.469 -19.752 1.00 97.19 133 PRO A C 1
ATOM 1053 O O . PRO A 1 133 ? -11.440 4.670 -19.420 1.00 97.19 133 PRO A O 1
ATOM 1056 N N . ILE A 1 134 ? -9.323 5.407 -19.240 1.00 97.31 134 ILE A N 1
ATOM 1057 C CA . ILE A 1 134 ? -8.979 4.483 -18.147 1.00 97.31 134 ILE A CA 1
ATOM 1058 C C . ILE A 1 134 ? -9.644 4.948 -16.857 1.00 97.31 134 ILE A C 1
ATOM 1060 O O . ILE A 1 134 ? -10.275 4.139 -16.181 1.00 97.31 134 ILE A O 1
ATOM 1064 N N . VAL A 1 135 ? -9.514 6.231 -16.518 1.00 96.88 135 VAL A N 1
ATOM 1065 C CA . VAL A 1 135 ? -10.092 6.794 -15.292 1.00 96.88 135 VAL A CA 1
ATOM 1066 C C . VAL A 1 135 ? -11.610 6.605 -15.279 1.00 96.88 135 VAL A C 1
ATOM 1068 O O . VAL A 1 135 ? -12.138 6.065 -14.310 1.00 96.88 135 VAL A O 1
ATOM 1071 N N . ASP A 1 136 ? -12.296 6.940 -16.372 1.00 97.38 136 ASP A N 1
ATOM 1072 C CA . ASP A 1 136 ? -13.748 6.783 -16.505 1.00 97.38 136 ASP A CA 1
ATOM 1073 C C . ASP A 1 136 ? -14.178 5.326 -16.335 1.00 97.38 136 ASP A C 1
ATOM 1075 O O . ASP A 1 136 ? -15.141 5.031 -15.626 1.00 97.38 136 ASP A O 1
ATOM 1079 N N . PHE A 1 137 ? -13.446 4.388 -16.941 1.00 98.00 137 PHE A N 1
ATOM 1080 C CA . PHE A 1 137 ? -13.712 2.966 -16.757 1.00 98.00 137 PHE A CA 1
ATOM 1081 C C . PHE A 1 137 ? -13.572 2.549 -15.285 1.00 98.00 137 PHE A C 1
ATOM 1083 O O . PHE A 1 137 ? -14.442 1.847 -14.773 1.00 98.00 137 PHE A O 1
ATOM 1090 N N . LEU A 1 138 ? -12.517 2.996 -14.595 1.00 97.44 138 LEU A N 1
ATOM 1091 C CA . LEU A 1 138 ? -12.270 2.649 -13.192 1.00 97.44 138 LEU A CA 1
ATOM 1092 C C . LEU A 1 138 ? -13.302 3.260 -12.233 1.00 97.44 138 LEU A C 1
ATOM 1094 O O . LEU A 1 138 ? -13.698 2.587 -11.280 1.00 97.44 138 LEU A O 1
ATOM 1098 N N . LYS A 1 139 ? -13.766 4.492 -12.490 1.00 95.44 139 LYS A N 1
ATOM 1099 C CA . LYS A 1 139 ? -14.846 5.139 -11.720 1.00 95.44 139 LYS A CA 1
ATOM 1100 C C . LYS A 1 139 ? -16.167 4.377 -11.839 1.00 95.44 139 LYS A C 1
ATOM 1102 O O . LYS A 1 139 ? -16.896 4.235 -10.863 1.00 95.44 139 LYS A O 1
ATOM 1107 N N . ASN A 1 140 ? -16.447 3.824 -13.020 1.00 95.25 140 ASN A N 1
ATOM 1108 C CA . ASN A 1 140 ? -17.665 3.058 -13.293 1.00 95.25 140 ASN A CA 1
ATOM 1109 C C . ASN A 1 140 ? -17.577 1.569 -12.903 1.00 95.25 140 ASN A C 1
ATOM 1111 O O . ASN A 1 140 ? -18.518 0.814 -13.156 1.00 95.25 140 ASN A O 1
ATOM 1115 N N . LEU A 1 141 ? -16.479 1.111 -12.286 1.00 91.12 141 LEU A N 1
ATOM 1116 C CA . LEU A 1 141 ? -16.377 -0.272 -11.820 1.00 91.12 141 LEU A CA 1
ATOM 1117 C C . LEU A 1 141 ? -17.367 -0.554 -10.687 1.00 91.12 141 LEU A C 1
ATOM 1119 O O . LEU A 1 141 ? -17.339 0.051 -9.615 1.00 91.12 141 LEU A O 1
ATOM 1123 N N . ASP A 1 142 ? -18.197 -1.572 -10.886 1.00 84.44 142 ASP A N 1
ATOM 1124 C CA . ASP A 1 142 ? -19.178 -2.027 -9.903 1.00 84.44 142 ASP A CA 1
ATOM 1125 C C . ASP A 1 142 ? -18.565 -2.912 -8.801 1.00 84.44 142 ASP A C 1
ATOM 1127 O O . ASP A 1 142 ? -19.185 -3.103 -7.751 1.00 84.44 142 ASP A O 1
ATOM 1131 N N . ARG A 1 143 ? -17.325 -3.385 -8.978 1.00 85.00 143 ARG A N 1
ATOM 1132 C CA . ARG A 1 143 ? -16.664 -4.388 -8.126 1.00 85.00 143 ARG A CA 1
ATOM 1133 C C . ARG A 1 143 ? -15.199 -4.067 -7.820 1.00 85.00 143 ARG A C 1
ATOM 1135 O O . ARG A 1 143 ? -14.551 -3.303 -8.529 1.00 85.00 143 ARG A O 1
ATOM 1142 N N . ARG A 1 144 ? -14.661 -4.710 -6.777 1.00 89.81 144 ARG A N 1
ATOM 1143 C CA . ARG A 1 144 ? -13.251 -4.616 -6.353 1.00 89.81 144 ARG A CA 1
ATOM 1144 C C . ARG A 1 144 ? -12.421 -5.770 -6.924 1.00 89.81 144 ARG A C 1
ATOM 1146 O O . ARG A 1 144 ? -12.103 -6.704 -6.199 1.00 89.81 144 ARG A O 1
ATOM 1153 N N . CYS A 1 145 ? -12.081 -5.722 -8.213 1.00 94.94 145 CYS A N 1
ATOM 1154 C CA . CYS A 1 145 ? -11.268 -6.766 -8.861 1.00 94.94 145 CYS A CA 1
ATOM 1155 C C . CYS A 1 145 ? -9.825 -6.345 -9.178 1.00 94.94 145 CYS A C 1
ATOM 1157 O O . CYS A 1 145 ? -9.062 -7.146 -9.720 1.00 94.94 145 CYS A O 1
ATOM 1159 N N . PHE A 1 146 ? -9.433 -5.113 -8.837 1.00 98.12 146 PHE A N 1
ATOM 1160 C CA . PHE A 1 146 ? -8.106 -4.572 -9.131 1.00 98.12 146 PHE A CA 1
ATOM 1161 C C . PHE A 1 146 ? -7.395 -4.052 -7.887 1.00 98.12 146 PHE A C 1
ATOM 1163 O O . PHE A 1 146 ? -8.003 -3.419 -7.022 1.00 98.12 146 PHE A O 1
ATOM 1170 N N . GLN A 1 147 ? -6.086 -4.291 -7.843 1.00 98.06 147 GLN A N 1
ATOM 1171 C CA . GLN A 1 147 ? -5.154 -3.669 -6.916 1.00 98.06 147 GLN A CA 1
ATOM 1172 C C . GLN A 1 147 ? -4.014 -3.018 -7.701 1.00 98.06 147 GLN A C 1
ATOM 1174 O O . GLN A 1 147 ? -3.357 -3.684 -8.500 1.00 98.06 147 GLN A O 1
ATOM 1179 N N . PHE A 1 148 ? -3.752 -1.736 -7.471 1.00 98.44 148 PHE A N 1
ATOM 1180 C CA . PHE A 1 148 ? -2.645 -1.033 -8.119 1.00 98.44 148 PHE A CA 1
ATOM 1181 C C . PHE A 1 148 ? -1.512 -0.783 -7.133 1.00 98.44 148 PHE A C 1
ATOM 1183 O O . PHE A 1 148 ? -1.726 -0.219 -6.064 1.00 98.44 148 PHE A O 1
ATOM 1190 N N . GLU A 1 149 ? -0.312 -1.203 -7.520 1.00 97.81 149 GLU A N 1
ATOM 1191 C CA . GLU A 1 149 ? 0.965 -0.847 -6.911 1.00 97.81 149 GLU A CA 1
ATOM 1192 C C . GLU A 1 149 ? 1.501 0.387 -7.645 1.00 97.81 149 GLU A C 1
ATOM 1194 O O . GLU A 1 149 ? 1.885 0.315 -8.815 1.00 97.81 149 GLU A O 1
ATOM 1199 N N . ILE A 1 150 ? 1.430 1.543 -6.982 1.00 95.31 150 ILE A N 1
ATOM 1200 C CA . ILE A 1 150 ? 1.746 2.850 -7.560 1.00 95.31 150 ILE A CA 1
ATOM 1201 C C . ILE A 1 150 ? 3.025 3.380 -6.929 1.00 95.31 150 ILE A C 1
ATOM 1203 O O . ILE A 1 150 ? 3.062 3.790 -5.767 1.00 95.31 150 ILE A O 1
ATOM 1207 N N . GLY A 1 151 ? 4.075 3.444 -7.742 1.00 92.38 151 GLY A N 1
ATOM 1208 C CA . GLY A 1 151 ? 5.343 4.025 -7.335 1.00 92.38 151 GLY A CA 1
ATOM 1209 C C . GLY A 1 151 ? 5.288 5.549 -7.291 1.00 92.38 151 GLY A C 1
ATOM 1210 O O . GLY A 1 151 ? 5.487 6.172 -8.335 1.00 92.38 151 GLY A O 1
ATOM 1211 N N . VAL A 1 152 ? 5.085 6.154 -6.115 1.00 92.75 152 VAL A N 1
ATOM 1212 C CA . VAL A 1 152 ? 5.216 7.613 -5.888 1.00 92.75 152 VAL A CA 1
ATOM 1213 C C . VAL A 1 152 ? 6.680 7.969 -5.640 1.00 92.75 152 VAL A C 1
ATOM 1215 O O . VAL A 1 152 ? 7.238 8.847 -6.301 1.00 92.75 152 VAL A O 1
ATOM 1218 N N . GLN A 1 153 ? 7.338 7.171 -4.799 1.00 93.56 153 GLN A N 1
ATOM 1219 C CA . GLN A 1 153 ? 8.736 7.252 -4.371 1.00 93.56 153 GLN A CA 1
ATOM 1220 C C . GLN A 1 153 ? 9.046 8.428 -3.441 1.00 93.56 153 GLN A C 1
ATOM 1222 O O . GLN A 1 153 ? 9.614 8.210 -2.383 1.00 93.56 153 GLN A O 1
ATOM 1227 N N . SER A 1 154 ? 8.668 9.653 -3.790 1.00 94.31 154 SER A N 1
ATOM 1228 C CA . SER A 1 154 ? 8.804 10.834 -2.928 1.00 94.31 154 SER A CA 1
ATOM 1229 C C . SER A 1 154 ? 7.865 11.927 -3.435 1.00 94.31 154 SER A C 1
ATOM 1231 O O . SER A 1 154 ? 7.532 11.937 -4.620 1.00 94.31 154 SER A O 1
ATOM 1233 N N . PHE A 1 155 ? 7.445 12.845 -2.565 1.00 92.44 155 PHE A N 1
ATOM 1234 C CA . PHE A 1 155 ? 6.777 14.085 -2.981 1.00 92.44 155 PHE A CA 1
ATOM 1235 C C . PHE A 1 155 ? 7.763 15.252 -3.142 1.00 92.44 155 PHE A C 1
ATOM 1237 O O . PHE A 1 155 ? 7.380 16.337 -3.573 1.00 92.44 155 PHE A O 1
ATOM 1244 N N . ASN A 1 156 ? 9.049 15.040 -2.850 1.00 91.94 156 ASN A N 1
ATOM 1245 C CA . ASN A 1 156 ? 10.095 16.023 -3.090 1.00 91.94 156 ASN A CA 1
ATOM 1246 C C . ASN A 1 156 ? 10.584 15.958 -4.541 1.00 91.94 156 ASN A C 1
ATOM 1248 O O . ASN A 1 156 ? 11.236 15.001 -4.973 1.00 91.94 156 ASN A O 1
ATOM 1252 N N . ARG A 1 157 ? 10.330 17.034 -5.290 1.00 89.69 157 ARG A N 1
ATOM 1253 C CA . ARG A 1 157 ? 10.727 17.147 -6.697 1.00 89.69 157 ARG A CA 1
ATOM 1254 C C . ARG A 1 157 ? 12.229 16.956 -6.910 1.00 89.69 157 ARG A C 1
ATOM 1256 O O . ARG A 1 157 ? 12.613 16.219 -7.812 1.00 89.69 157 ARG A O 1
ATOM 1263 N N . LYS A 1 158 ? 13.068 17.539 -6.045 1.00 91.31 158 LYS A N 1
ATOM 1264 C CA . LYS A 1 158 ? 14.536 17.440 -6.154 1.00 91.31 158 LYS A CA 1
ATOM 1265 C C . LYS A 1 158 ? 15.011 15.994 -6.033 1.00 91.31 158 LYS A C 1
ATOM 1267 O O . LYS A 1 158 ? 15.920 15.581 -6.754 1.00 91.31 158 LYS A O 1
ATOM 1272 N N . ALA A 1 159 ? 14.383 15.225 -5.145 1.00 93.69 159 ALA A N 1
ATOM 1273 C CA . ALA A 1 159 ? 14.690 13.815 -4.967 1.00 93.69 159 ALA A CA 1
ATOM 1274 C C . ALA A 1 159 ? 14.257 12.976 -6.175 1.00 93.69 159 ALA A C 1
ATOM 1276 O O . ALA A 1 159 ? 15.022 12.142 -6.652 1.00 93.69 159 ALA A O 1
ATOM 1277 N N . LEU A 1 160 ? 13.063 13.231 -6.721 1.00 92.12 160 LEU A N 1
ATOM 1278 C CA . LEU A 1 160 ? 12.587 12.564 -7.936 1.00 92.12 160 LEU A CA 1
ATOM 1279 C C . LEU A 1 160 ? 13.470 12.876 -9.159 1.00 92.12 160 LEU A C 1
ATOM 1281 O O . LEU A 1 160 ? 13.790 11.973 -9.939 1.00 92.12 160 LEU A O 1
ATOM 1285 N N . ASP A 1 161 ? 13.885 14.133 -9.323 1.00 90.81 161 ASP A N 1
ATOM 1286 C CA . ASP A 1 161 ? 14.781 14.579 -10.397 1.00 90.81 161 ASP A CA 1
ATOM 1287 C C . ASP A 1 161 ? 16.129 13.852 -10.346 1.00 90.81 161 ASP A C 1
ATOM 1289 O O . ASP A 1 161 ? 16.596 13.322 -11.360 1.00 90.81 161 ASP A O 1
ATOM 1293 N N . SER A 1 162 ? 16.733 13.756 -9.156 1.00 92.12 162 SER A N 1
ATOM 1294 C CA . SER A 1 162 ? 18.062 13.153 -8.973 1.00 92.12 162 SER A CA 1
ATOM 1295 C C . SER A 1 162 ? 18.123 11.682 -9.412 1.00 92.12 162 SER A C 1
ATOM 1297 O O . SER A 1 162 ? 19.175 11.174 -9.822 1.00 92.12 162 SER A O 1
ATOM 1299 N N . VAL A 1 163 ? 16.978 10.997 -9.383 1.00 92.38 163 VAL A N 1
ATOM 1300 C CA . VAL A 1 163 ? 16.845 9.596 -9.782 1.00 92.38 163 VAL A CA 1
ATOM 1301 C C . VAL A 1 163 ? 16.120 9.388 -11.113 1.00 92.38 163 VAL A C 1
ATOM 1303 O O . VAL A 1 163 ? 15.759 8.255 -11.440 1.00 92.38 163 VAL A O 1
ATOM 1306 N N . GLY A 1 164 ? 15.935 10.446 -11.906 1.00 88.62 164 GLY A N 1
ATOM 1307 C CA . GLY A 1 164 ? 15.408 10.357 -13.270 1.00 88.62 164 GLY A CA 1
ATOM 1308 C C . GLY A 1 164 ? 13.911 10.043 -13.352 1.00 88.62 164 GLY A C 1
ATOM 1309 O O . GLY A 1 164 ? 13.453 9.512 -14.364 1.00 88.62 164 GLY A O 1
ATOM 1310 N N . ARG A 1 165 ? 13.143 10.336 -12.294 1.00 84.50 165 ARG A N 1
ATOM 1311 C CA . ARG A 1 165 ? 11.693 10.074 -12.240 1.00 84.50 165 ARG A CA 1
ATOM 1312 C C . ARG A 1 165 ? 10.873 11.154 -12.929 1.00 84.50 165 ARG A C 1
ATOM 1314 O O . ARG A 1 165 ? 9.930 10.827 -13.634 1.00 84.50 165 ARG A O 1
ATOM 1321 N N . VAL A 1 166 ? 11.261 12.413 -12.782 1.00 69.75 166 VAL A N 1
ATOM 1322 C CA . VAL A 1 166 ? 10.553 13.566 -13.361 1.00 69.75 166 VAL A CA 1
ATOM 1323 C C . VAL A 1 166 ? 10.524 13.539 -14.884 1.00 69.75 166 VAL A C 1
ATOM 1325 O O . VAL A 1 166 ? 9.494 13.807 -15.486 1.00 69.75 166 VAL A O 1
ATOM 1328 N N . ASN A 1 167 ? 11.609 13.089 -15.514 1.00 57.50 167 ASN A N 1
ATOM 1329 C CA . ASN A 1 167 ? 11.655 12.879 -16.965 1.00 57.50 167 ASN A CA 1
ATOM 1330 C C . ASN A 1 167 ? 10.666 11.800 -17.460 1.00 57.50 167 ASN A C 1
ATOM 1332 O O . ASN A 1 167 ? 10.580 11.568 -18.661 1.00 57.50 167 ASN A O 1
ATOM 1336 N N . SER A 1 168 ? 9.971 11.104 -16.552 1.00 54.72 168 SER A N 1
ATOM 1337 C CA . SER A 1 168 ? 8.922 10.126 -16.871 1.00 54.72 168 SER A CA 1
ATOM 1338 C C . SER A 1 168 ? 7.513 10.744 -16.871 1.00 54.72 168 SER A C 1
ATOM 1340 O O . SER A 1 168 ? 6.550 10.038 -17.170 1.00 54.72 168 SER A O 1
ATOM 1342 N N . GLU A 1 169 ? 7.373 12.031 -16.532 1.00 56.75 169 GLU A N 1
ATOM 1343 C CA . GLU A 1 169 ? 6.124 12.780 -16.678 1.00 56.75 169 GLU A CA 1
ATOM 1344 C C . GLU A 1 169 ? 5.927 13.166 -18.153 1.00 56.75 169 GLU A C 1
ATOM 1346 O O . GLU A 1 169 ? 6.820 13.781 -18.744 1.00 56.75 169 GLU A O 1
ATOM 1351 N N . PRO A 1 170 ? 4.784 12.825 -18.779 1.00 50.00 170 PRO A N 1
ATOM 1352 C CA . PRO A 1 170 ? 4.438 13.358 -20.090 1.00 50.00 170 PRO A CA 1
ATOM 1353 C C . PRO A 1 170 ? 4.450 14.886 -20.044 1.00 50.00 170 PRO A C 1
ATOM 1355 O O . PRO A 1 170 ? 4.006 15.481 -19.058 1.00 50.00 170 PRO A O 1
ATOM 1358 N N . LYS A 1 171 ? 4.907 15.538 -21.119 1.00 50.78 171 LYS A N 1
ATOM 1359 C CA . LYS A 1 171 ? 4.702 16.984 -21.265 1.00 50.78 171 LYS A CA 1
ATOM 1360 C C . LYS A 1 171 ? 3.194 17.250 -21.215 1.00 50.78 171 LYS A C 1
ATOM 1362 O O . LYS A 1 171 ? 2.434 16.552 -21.881 1.00 50.78 171 LYS A O 1
ATOM 1367 N N . ALA A 1 172 ? 2.778 18.256 -20.443 1.00 44.38 172 ALA A N 1
ATOM 1368 C CA . ALA A 1 172 ? 1.375 18.559 -20.126 1.00 44.38 172 ALA A CA 1
ATOM 1369 C C . ALA A 1 172 ? 0.420 18.615 -21.342 1.00 44.38 172 ALA A C 1
ATOM 1371 O O . ALA A 1 172 ? -0.777 18.413 -21.189 1.00 44.38 172 ALA A O 1
ATOM 1372 N N . ALA A 1 173 ? 0.938 18.829 -22.554 1.00 39.88 173 ALA A N 1
ATOM 1373 C CA . ALA A 1 173 ? 0.159 18.877 -23.788 1.00 39.88 173 ALA A CA 1
ATOM 1374 C C . ALA A 1 173 ? -0.406 17.520 -24.276 1.00 39.88 173 ALA A C 1
ATOM 1376 O O . ALA A 1 173 ? -1.279 17.526 -25.136 1.00 39.88 173 ALA A O 1
ATOM 1377 N N . GLU A 1 174 ? 0.065 16.369 -23.778 1.00 44.06 174 GLU A N 1
ATOM 1378 C CA . GLU A 1 174 ? -0.255 15.053 -24.376 1.00 44.06 174 GLU A CA 1
ATOM 1379 C C . GLU A 1 174 ? -1.259 14.196 -23.589 1.00 44.06 174 GLU A C 1
ATOM 1381 O O . GLU A 1 174 ? -1.677 13.142 -24.065 1.00 44.06 174 GLU A O 1
ATOM 1386 N N . THR A 1 175 ? -1.690 14.614 -22.398 1.00 46.75 175 THR A N 1
ATOM 1387 C CA . THR A 1 175 ? -2.630 13.822 -21.589 1.00 46.75 175 THR A CA 1
ATOM 1388 C C . THR A 1 175 ? -3.825 14.656 -21.168 1.00 46.75 175 THR A C 1
ATOM 1390 O O . THR A 1 175 ? -3.715 15.471 -20.263 1.00 46.75 175 THR A O 1
ATOM 1393 N N . ALA A 1 176 ? -4.966 14.395 -21.807 1.00 43.81 176 ALA A N 1
ATOM 1394 C CA . ALA A 1 176 ? -6.263 15.051 -21.618 1.00 43.81 176 ALA A CA 1
ATOM 1395 C C . ALA A 1 176 ? -6.955 14.753 -20.269 1.00 43.81 176 ALA A C 1
ATOM 1397 O O . ALA A 1 176 ? -8.179 14.736 -20.191 1.00 43.81 176 ALA A O 1
ATOM 1398 N N . VAL A 1 177 ? -6.193 14.464 -19.213 1.00 52.3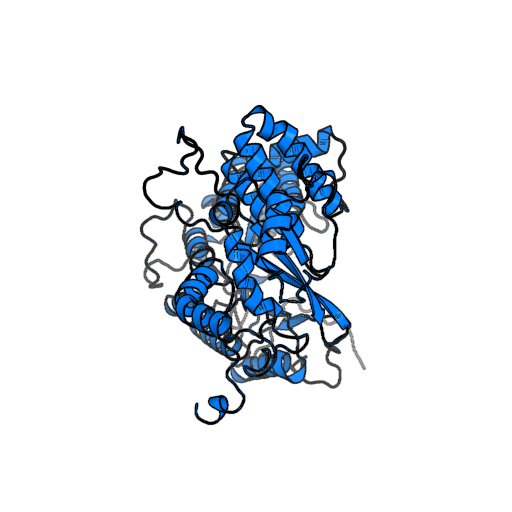1 177 VAL A N 1
ATOM 1399 C CA . VAL A 1 177 ? -6.736 14.484 -17.853 1.00 52.31 177 VAL A CA 1
ATOM 1400 C C . VAL A 1 177 ? -6.426 15.880 -17.341 1.00 52.31 177 VAL A C 1
ATOM 1402 O O . VAL A 1 177 ? -5.260 16.174 -17.082 1.00 52.31 177 VAL A O 1
ATOM 1405 N N . GLU A 1 178 ? -7.438 16.750 -17.314 1.00 47.59 178 GLU A N 1
ATOM 1406 C CA . GLU A 1 178 ? -7.316 18.094 -16.745 1.00 47.59 178 GLU A CA 1
ATOM 1407 C C . GLU A 1 178 ? -6.639 17.992 -15.374 1.00 47.59 178 GLU A C 1
ATOM 1409 O O . GLU A 1 178 ? -7.002 17.132 -14.565 1.00 47.59 178 GLU A O 1
ATOM 1414 N N . GLU A 1 179 ? -5.619 18.823 -15.127 1.00 46.16 179 GLU A N 1
ATOM 1415 C CA . GLU A 1 179 ? -5.068 18.935 -13.779 1.00 46.16 179 GLU A CA 1
ATOM 1416 C C . GLU A 1 179 ? -6.225 19.314 -12.848 1.00 46.16 179 GLU A C 1
ATOM 1418 O O . GLU A 1 179 ? -6.912 20.305 -13.122 1.00 46.16 179 GLU A O 1
ATOM 1423 N N . PRO A 1 180 ? -6.503 18.533 -11.789 1.00 44.16 180 PRO A N 1
ATOM 1424 C CA . PRO A 1 180 ? -7.608 18.854 -10.911 1.00 44.16 180 PRO A CA 1
ATOM 1425 C C . PRO A 1 180 ? -7.380 20.247 -10.324 1.00 44.16 180 PRO A C 1
ATOM 1427 O O . PRO A 1 180 ? -6.343 20.534 -9.718 1.00 44.16 180 PRO A O 1
ATOM 1430 N N . ALA A 1 181 ? -8.366 21.121 -10.528 1.00 32.62 181 ALA A N 1
ATOM 1431 C CA . ALA A 1 181 ? -8.386 22.471 -9.991 1.00 32.62 181 ALA A CA 1
ATOM 1432 C C . ALA A 1 181 ? -8.425 22.398 -8.453 1.00 32.62 181 ALA A C 1
ATOM 1434 O O . ALA A 1 181 ? -9.492 22.323 -7.851 1.00 32.62 181 ALA A O 1
ATOM 1435 N N . GLY A 1 182 ? -7.249 22.350 -7.819 1.00 37.31 182 GLY A N 1
ATOM 1436 C CA . GLY A 1 182 ? -7.116 22.238 -6.363 1.00 37.31 182 GLY A CA 1
ATOM 1437 C C . GLY A 1 182 ? -5.940 21.408 -5.836 1.00 37.31 182 GLY A C 1
ATOM 1438 O O . GLY A 1 182 ? -5.848 21.239 -4.622 1.00 37.31 182 GLY A O 1
ATOM 1439 N N . GLY A 1 183 ? -5.046 20.888 -6.688 1.00 39.94 183 GLY A N 1
ATOM 1440 C CA . GLY A 1 183 ? -3.927 20.039 -6.257 1.00 39.94 183 GLY A CA 1
ATOM 1441 C C . GLY A 1 183 ? -3.063 20.673 -5.155 1.00 39.94 183 GLY A C 1
ATOM 1442 O O . GLY A 1 183 ? -2.484 21.746 -5.330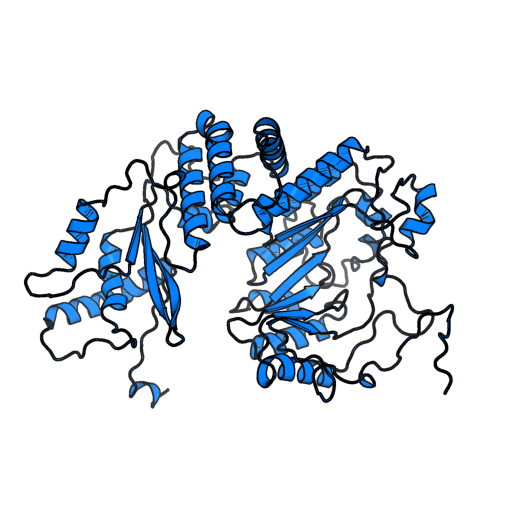 1.00 39.94 183 GLY A O 1
ATOM 1443 N N . ALA A 1 184 ? -2.933 19.984 -4.017 1.00 46.41 184 ALA A N 1
ATOM 1444 C CA . ALA A 1 184 ? -2.217 20.418 -2.810 1.00 46.41 184 ALA A CA 1
ATOM 1445 C C . ALA A 1 184 ? -0.673 20.441 -2.957 1.00 46.41 184 ALA A C 1
ATOM 1447 O O . ALA A 1 184 ? 0.056 20.120 -2.019 1.00 46.41 184 ALA A O 1
ATOM 1448 N N . GLY A 1 185 ? -0.150 20.762 -4.144 1.00 58.44 185 GLY A N 1
ATOM 1449 C CA . GLY A 1 185 ? 1.287 20.769 -4.433 1.00 58.44 185 GLY A CA 1
ATOM 1450 C C . GLY A 1 185 ? 1.935 19.378 -4.479 1.00 58.44 185 GLY A C 1
ATOM 1451 O O . GLY A 1 185 ? 3.156 19.274 -4.422 1.00 58.44 185 GLY A O 1
ATOM 1452 N N . THR A 1 186 ? 1.147 18.300 -4.582 1.00 67.00 186 THR A N 1
ATOM 1453 C CA . THR A 1 186 ? 1.638 16.907 -4.568 1.00 67.00 186 THR A CA 1
ATOM 1454 C C . THR A 1 186 ? 2.011 16.351 -5.945 1.00 67.00 186 THR A C 1
ATOM 1456 O O . THR A 1 186 ? 2.480 15.215 -6.050 1.00 67.00 186 THR A O 1
ATOM 1459 N N . GLY A 1 187 ? 1.808 17.147 -6.997 1.00 79.25 187 GLY A N 1
ATOM 1460 C CA . GLY A 1 187 ? 2.033 16.772 -8.389 1.00 79.25 187 GLY A CA 1
ATOM 1461 C C . GLY A 1 187 ? 1.112 15.651 -8.877 1.00 79.25 187 GLY A C 1
ATOM 1462 O O . GLY A 1 187 ? 0.337 15.061 -8.121 1.00 79.25 187 GLY A O 1
ATOM 1463 N N . ARG A 1 188 ? 1.273 15.291 -10.152 1.00 81.81 188 ARG A N 1
ATOM 1464 C CA . ARG A 1 188 ? 0.397 14.350 -10.864 1.00 81.81 188 ARG A CA 1
ATOM 1465 C C . ARG A 1 188 ? 0.217 12.993 -10.179 1.00 81.81 188 ARG A C 1
ATOM 1467 O O . ARG A 1 188 ? -0.850 12.393 -10.271 1.00 81.81 188 ARG A O 1
ATOM 1474 N N . ALA A 1 189 ? 1.246 12.489 -9.495 1.00 87.62 189 ALA A N 1
ATOM 1475 C CA . ALA A 1 189 ? 1.129 11.242 -8.743 1.00 87.62 189 ALA A CA 1
ATOM 1476 C C . ALA A 1 189 ? 0.184 11.369 -7.542 1.00 87.62 189 ALA A C 1
ATOM 1478 O O . ALA A 1 189 ? -0.612 10.464 -7.302 1.00 87.62 189 ALA A O 1
ATOM 1479 N N . GLY A 1 190 ? 0.252 12.483 -6.811 1.00 89.81 190 GLY A N 1
ATOM 1480 C CA . GLY A 1 190 ? -0.651 12.752 -5.698 1.00 89.81 190 GLY A CA 1
ATOM 1481 C C . GLY A 1 190 ? -2.090 12.977 -6.150 1.00 89.81 190 GLY A C 1
ATOM 1482 O O . GLY A 1 190 ? -2.996 12.467 -5.497 1.00 89.81 190 GLY A O 1
ATOM 1483 N N . ASP A 1 191 ? -2.282 13.660 -7.276 1.00 88.25 191 ASP A N 1
ATOM 1484 C CA . ASP A 1 191 ? -3.606 13.943 -7.840 1.00 88.25 191 ASP A CA 1
ATOM 1485 C C . ASP A 1 191 ? -4.292 12.659 -8.326 1.00 88.25 191 ASP A C 1
ATOM 1487 O O . ASP A 1 191 ? -5.451 12.390 -8.020 1.00 88.25 191 ASP A O 1
ATOM 1491 N N . MET A 1 192 ? -3.550 11.797 -9.030 1.00 92.19 192 MET A N 1
ATOM 1492 C CA . MET A 1 192 ? -4.072 10.503 -9.469 1.00 92.19 192 MET A CA 1
ATOM 1493 C C . MET A 1 192 ? -4.415 9.591 -8.286 1.00 92.19 192 MET A C 1
ATOM 1495 O O . MET A 1 192 ? -5.397 8.855 -8.346 1.00 92.19 192 MET A O 1
ATOM 1499 N N . LEU A 1 193 ? -3.639 9.639 -7.197 1.00 93.12 193 LEU A N 1
ATOM 1500 C CA . LEU A 1 193 ? -3.991 8.918 -5.974 1.00 93.12 193 LEU A CA 1
ATOM 1501 C C . LEU A 1 193 ? -5.315 9.411 -5.386 1.00 93.12 193 LEU A C 1
ATOM 1503 O O . LEU A 1 193 ? -6.111 8.572 -4.976 1.00 93.12 193 LEU A O 1
ATOM 1507 N N . ASP A 1 194 ? -5.579 10.720 -5.384 1.00 90.12 194 ASP A N 1
ATOM 1508 C CA . ASP A 1 194 ? -6.853 11.250 -4.881 1.00 90.12 194 ASP A CA 1
ATOM 1509 C C . ASP A 1 194 ? -8.035 10.718 -5.695 1.00 90.12 194 ASP A C 1
ATOM 1511 O O . ASP A 1 194 ? -9.013 10.254 -5.111 1.00 90.12 194 ASP A O 1
ATOM 1515 N N . ILE A 1 195 ? -7.921 10.703 -7.026 1.00 92.12 195 ILE A N 1
ATOM 1516 C CA . ILE A 1 195 ? -8.953 10.144 -7.910 1.00 92.12 195 ILE A CA 1
ATOM 1517 C C . ILE A 1 195 ? -9.149 8.652 -7.621 1.00 92.12 195 ILE A C 1
ATOM 1519 O O . ILE A 1 195 ? -10.268 8.187 -7.412 1.00 92.12 195 ILE A O 1
ATOM 1523 N N . LEU A 1 196 ? -8.064 7.877 -7.602 1.00 94.19 196 LEU A N 1
ATOM 1524 C CA . LEU A 1 196 ? -8.147 6.426 -7.457 1.00 94.19 196 LEU A CA 1
ATOM 1525 C C . LEU A 1 196 ? -8.702 6.004 -6.092 1.00 94.19 196 LEU A C 1
ATOM 1527 O O . LEU A 1 196 ? -9.514 5.083 -6.035 1.00 94.19 196 LEU A O 1
ATOM 1531 N N . ILE A 1 197 ? -8.290 6.668 -5.012 1.00 90.44 197 ILE A N 1
ATOM 1532 C CA . ILE A 1 197 ? -8.717 6.339 -3.646 1.00 90.44 197 ILE A CA 1
ATOM 1533 C C . ILE A 1 197 ? -10.166 6.782 -3.413 1.00 90.44 197 ILE A C 1
ATOM 1535 O O . ILE A 1 197 ? -10.949 6.011 -2.857 1.00 90.44 197 ILE A O 1
ATOM 1539 N N . ASN A 1 198 ? -10.539 7.993 -3.838 1.00 88.44 198 ASN A N 1
ATOM 1540 C CA . ASN A 1 198 ? -11.831 8.577 -3.470 1.00 88.44 198 ASN A CA 1
ATOM 1541 C C . ASN A 1 198 ? -12.953 8.279 -4.473 1.00 88.44 198 ASN A C 1
ATOM 1543 O O . ASN A 1 198 ? -14.119 8.265 -4.088 1.00 88.44 198 ASN A O 1
ATOM 1547 N N . GLU A 1 199 ? -12.628 8.034 -5.745 1.00 91.31 199 GLU A N 1
ATOM 1548 C CA . GLU A 1 199 ? -13.625 7.939 -6.820 1.00 91.31 199 GLU A CA 1
ATOM 1549 C C . GLU A 1 199 ? -13.691 6.559 -7.486 1.00 91.31 199 GLU A C 1
ATOM 1551 O O . GLU A 1 199 ? -14.466 6.363 -8.421 1.00 91.31 199 GLU A O 1
ATOM 1556 N N . THR A 1 200 ? -12.894 5.582 -7.039 1.00 93.50 200 THR A N 1
ATOM 1557 C CA . THR A 1 200 ? -12.887 4.238 -7.636 1.00 93.50 200 THR A CA 1
ATOM 1558 C C . THR A 1 200 ? -12.976 3.127 -6.594 1.00 93.50 200 THR A C 1
ATOM 1560 O O . THR A 1 200 ? -12.824 3.328 -5.390 1.00 93.50 200 THR A O 1
ATOM 1563 N N . LYS A 1 201 ? -13.221 1.902 -7.067 1.00 90.56 201 LYS A N 1
ATOM 1564 C CA . LYS A 1 201 ? -13.211 0.683 -6.242 1.00 90.56 201 LYS A CA 1
ATOM 1565 C C . LYS A 1 201 ? -11.863 -0.053 -6.276 1.00 90.56 201 LYS A C 1
ATOM 1567 O O . LYS A 1 201 ? -11.785 -1.205 -5.851 1.00 90.56 201 LYS A O 1
ATOM 1572 N N . VAL A 1 202 ? -10.811 0.570 -6.802 1.00 95.56 202 VAL A N 1
ATOM 1573 C CA . VAL A 1 202 ? -9.481 -0.044 -6.892 1.00 95.56 202 VAL A CA 1
ATOM 1574 C C . VAL A 1 202 ? -8.815 -0.045 -5.517 1.00 95.56 202 VAL A C 1
ATOM 1576 O O . VAL A 1 202 ? -8.872 0.947 -4.799 1.00 95.56 202 VAL A O 1
ATOM 1579 N N . ASN A 1 203 ? -8.172 -1.154 -5.150 1.00 95.50 203 ASN A N 1
ATOM 1580 C CA . ASN A 1 203 ? -7.357 -1.200 -3.938 1.00 95.50 203 ASN A CA 1
ATOM 1581 C C . ASN A 1 203 ? -5.979 -0.585 -4.218 1.00 95.50 203 ASN A C 1
ATOM 1583 O O . ASN A 1 203 ? -5.317 -0.976 -5.183 1.00 95.50 203 ASN A O 1
ATOM 1587 N N . ILE A 1 204 ? -5.515 0.337 -3.379 1.00 96.88 204 ILE A N 1
ATOM 1588 C CA . ILE A 1 204 ? -4.277 1.084 -3.640 1.00 96.88 204 ILE A CA 1
ATOM 1589 C C . ILE A 1 204 ? -3.153 0.652 -2.701 1.00 96.88 204 ILE A C 1
ATOM 1591 O O . ILE A 1 204 ? -3.248 0.765 -1.482 1.00 96.88 204 ILE A O 1
ATOM 1595 N N . HIS A 1 205 ? -2.060 0.180 -3.293 1.00 97.50 205 HIS A N 1
ATOM 1596 C CA . HIS A 1 205 ? -0.769 -0.005 -2.645 1.00 97.50 205 HIS A CA 1
ATOM 1597 C C . HIS A 1 205 ? 0.175 1.083 -3.153 1.00 97.50 205 HIS A C 1
ATOM 1599 O O . HIS A 1 205 ? 0.471 1.134 -4.345 1.00 97.50 205 HIS A O 1
ATOM 1605 N N . ALA A 1 206 ? 0.617 1.984 -2.284 1.00 97.25 206 ALA A N 1
ATOM 1606 C CA . ALA A 1 206 ? 1.447 3.116 -2.687 1.00 97.25 206 ALA A CA 1
ATOM 1607 C C . ALA A 1 206 ? 2.878 2.978 -2.156 1.00 97.25 206 ALA A C 1
ATOM 1609 O O . ALA A 1 206 ? 3.079 2.793 -0.956 1.00 97.25 206 ALA A O 1
ATOM 1610 N N . ASP A 1 207 ? 3.872 3.127 -3.034 1.00 96.25 207 ASP A N 1
ATOM 1611 C CA . ASP A 1 207 ? 5.282 3.046 -2.648 1.00 96.25 207 ASP A CA 1
ATOM 1612 C C . ASP A 1 207 ? 5.886 4.430 -2.405 1.00 96.25 207 ASP A C 1
ATOM 1614 O O . ASP A 1 207 ? 5.830 5.319 -3.263 1.00 96.25 207 ASP A O 1
ATOM 1618 N N . LEU A 1 208 ? 6.569 4.563 -1.275 1.00 97.00 208 LEU A N 1
ATOM 1619 C CA . LEU A 1 208 ? 7.505 5.623 -0.942 1.00 97.00 208 LEU A CA 1
ATOM 1620 C C . LEU A 1 208 ? 8.893 5.041 -0.684 1.00 97.00 208 LEU A C 1
ATOM 1622 O O . LEU A 1 208 ? 9.068 3.920 -0.203 1.00 97.00 208 LEU A O 1
ATOM 1626 N N . MET A 1 209 ? 9.898 5.860 -0.947 1.00 96.94 209 MET A N 1
ATOM 1627 C CA . MET A 1 209 ? 11.284 5.580 -0.637 1.00 96.94 209 MET A CA 1
ATOM 1628 C C . MET A 1 209 ? 11.834 6.671 0.268 1.00 96.94 209 MET A C 1
ATOM 1630 O O . MET A 1 209 ? 11.470 7.837 0.150 1.00 96.94 209 MET A O 1
ATOM 1634 N N . TYR A 1 210 ? 12.756 6.294 1.143 1.00 97.94 210 TYR A N 1
ATOM 1635 C CA . TYR A 1 210 ? 13.564 7.242 1.894 1.00 97.94 210 TYR A CA 1
ATOM 1636 C C . TYR A 1 210 ? 15.048 7.020 1.630 1.00 97.94 210 TYR A C 1
ATOM 1638 O O . TYR A 1 210 ? 15.490 5.930 1.247 1.00 97.94 210 TYR A O 1
ATOM 1646 N N . GLY A 1 211 ? 15.832 8.078 1.827 1.00 96.94 211 GLY A N 1
ATOM 1647 C CA . GLY A 1 211 ? 17.255 8.051 1.513 1.00 96.94 211 GLY A CA 1
ATOM 1648 C C . GLY A 1 211 ? 17.582 8.336 0.052 1.00 96.94 211 GLY A C 1
ATOM 1649 O O . GLY A 1 211 ? 18.715 8.084 -0.357 1.00 96.94 211 GLY A O 1
ATOM 1650 N N . LEU A 1 212 ? 16.628 8.842 -0.737 1.00 96.94 212 LEU A N 1
ATOM 1651 C CA . LEU A 1 212 ? 16.911 9.304 -2.091 1.00 96.94 212 LEU A CA 1
ATOM 1652 C C . LEU A 1 212 ? 17.878 10.501 -2.049 1.00 96.94 212 LEU A C 1
ATOM 1654 O O . LEU A 1 212 ? 17.779 11.350 -1.161 1.00 96.94 212 LEU A O 1
ATOM 1658 N N . PRO A 1 213 ? 18.824 10.617 -2.997 1.00 95.62 213 PRO A N 1
ATOM 1659 C CA . PRO A 1 213 ? 19.633 11.824 -3.103 1.00 95.62 213 PRO A CA 1
ATOM 1660 C C . PRO A 1 213 ? 18.732 13.038 -3.357 1.00 95.62 213 PRO A C 1
ATOM 1662 O O . PRO A 1 213 ? 17.882 12.989 -4.239 1.00 95.62 213 PRO A O 1
ATOM 1665 N N . GLY A 1 214 ? 18.929 14.129 -2.620 1.00 93.12 214 GLY A N 1
ATOM 1666 C CA . GLY A 1 214 ? 18.088 15.328 -2.714 1.00 93.12 214 GLY A CA 1
ATOM 1667 C C . GLY A 1 214 ? 16.967 15.401 -1.674 1.00 93.12 214 GLY A C 1
ATOM 1668 O O . GLY A 1 214 ? 16.459 16.499 -1.461 1.00 93.12 214 GLY A O 1
ATOM 1669 N N . ASP A 1 215 ? 16.644 14.293 -0.999 1.00 96.25 215 ASP A N 1
ATOM 1670 C CA . ASP A 1 215 ? 15.850 14.310 0.233 1.00 96.25 215 ASP A CA 1
ATOM 1671 C C . ASP A 1 215 ? 16.744 14.592 1.447 1.00 96.25 215 ASP A C 1
ATOM 1673 O O . ASP A 1 215 ? 17.842 14.037 1.579 1.00 96.25 215 ASP A O 1
ATOM 1677 N N . ASN A 1 216 ? 16.238 15.413 2.364 1.00 98.12 216 ASN A N 1
ATOM 1678 C CA . ASN A 1 216 ? 16.643 15.401 3.767 1.00 98.12 216 ASN A CA 1
ATOM 1679 C C . ASN A 1 216 ? 15.650 14.572 4.616 1.00 98.12 216 ASN A C 1
ATOM 1681 O O . ASN A 1 216 ? 14.695 13.979 4.102 1.00 98.12 216 ASN A O 1
ATOM 1685 N N . TYR A 1 217 ? 15.898 14.485 5.925 1.00 98.31 217 TYR A N 1
ATOM 1686 C CA . TYR A 1 217 ? 15.039 13.740 6.847 1.00 98.31 217 TYR A CA 1
ATOM 1687 C C . TYR A 1 217 ? 13.595 14.265 6.861 1.00 98.31 217 TYR A C 1
ATOM 1689 O O . TYR A 1 217 ? 12.658 13.475 6.732 1.00 98.31 217 TYR A O 1
ATOM 1697 N N . ASP A 1 218 ? 13.412 15.582 6.957 1.00 98.00 218 ASP A N 1
ATOM 1698 C CA . ASP A 1 218 ? 12.089 16.205 7.003 1.00 98.00 218 ASP A CA 1
ATOM 1699 C C . ASP A 1 218 ? 11.323 16.010 5.690 1.00 98.00 218 ASP A C 1
ATOM 1701 O O . ASP A 1 218 ? 10.120 15.767 5.729 1.00 98.00 218 ASP A O 1
ATOM 1705 N N . ASP A 1 219 ? 11.994 16.018 4.535 1.00 97.56 219 ASP A N 1
ATOM 1706 C CA . ASP A 1 219 ? 11.373 15.724 3.234 1.00 97.56 219 ASP A CA 1
ATOM 1707 C C . ASP A 1 219 ? 10.791 14.301 3.189 1.00 97.56 219 ASP A C 1
ATOM 1709 O O . ASP A 1 219 ? 9.681 14.084 2.684 1.00 97.56 219 ASP A O 1
ATOM 1713 N N . CYS A 1 220 ? 11.505 13.330 3.770 1.00 98.19 220 CYS A N 1
ATOM 1714 C CA . CYS A 1 220 ? 11.030 11.950 3.884 1.00 98.19 220 CYS A CA 1
ATOM 1715 C C . CYS A 1 220 ? 9.796 11.865 4.797 1.00 98.19 220 CYS A C 1
ATOM 1717 O O . CYS A 1 220 ? 8.806 11.221 4.441 1.00 98.19 220 CYS A O 1
ATOM 1719 N N . VAL A 1 221 ? 9.830 12.534 5.955 1.00 98.12 221 VAL A N 1
ATOM 1720 C CA . VAL A 1 221 ? 8.706 12.573 6.909 1.00 98.12 221 VAL A CA 1
ATOM 1721 C C . VAL A 1 221 ? 7.498 13.304 6.311 1.00 98.12 221 VAL A C 1
ATOM 1723 O O . VAL A 1 221 ? 6.366 12.841 6.437 1.00 98.12 221 VAL A O 1
ATOM 1726 N N . ASN A 1 222 ? 7.723 14.409 5.600 1.00 96.31 222 ASN A N 1
ATOM 1727 C CA . ASN A 1 222 ? 6.687 15.141 4.875 1.00 96.31 222 ASN A CA 1
ATOM 1728 C C . ASN A 1 222 ? 6.050 14.257 3.799 1.00 96.31 222 ASN A C 1
ATOM 1730 O O . ASN A 1 222 ? 4.828 14.209 3.700 1.00 96.31 222 ASN A O 1
ATOM 1734 N N . SER A 1 223 ? 6.850 13.514 3.028 1.00 96.31 223 SER A N 1
ATOM 1735 C CA . SER A 1 223 ? 6.321 12.603 2.008 1.00 96.31 223 SER A CA 1
ATOM 1736 C C . SER A 1 223 ? 5.471 11.483 2.616 1.00 96.31 223 SER A C 1
ATOM 1738 O O . SER A 1 223 ? 4.397 11.174 2.099 1.00 96.31 223 SER A O 1
ATOM 1740 N N . PHE A 1 224 ? 5.923 10.918 3.738 1.00 97.44 224 PHE A N 1
ATOM 1741 C CA . PHE A 1 224 ? 5.187 9.921 4.517 1.00 97.44 224 PHE A CA 1
ATOM 1742 C C . PHE A 1 224 ? 3.830 10.460 4.996 1.00 97.44 224 PHE A C 1
ATOM 1744 O O . PHE A 1 224 ? 2.798 9.823 4.780 1.00 97.44 224 PHE A O 1
ATOM 1751 N N . ASP A 1 225 ? 3.813 11.661 5.577 1.00 95.94 225 ASP A N 1
ATOM 1752 C CA . ASP A 1 225 ? 2.585 12.302 6.058 1.00 95.94 225 ASP A CA 1
ATOM 1753 C C . ASP A 1 225 ? 1.613 12.639 4.938 1.00 95.94 225 ASP A C 1
ATOM 1755 O O . ASP A 1 225 ? 0.414 12.387 5.062 1.00 95.94 225 ASP A O 1
ATOM 1759 N N . THR A 1 226 ? 2.126 13.196 3.844 1.00 94.12 226 THR A N 1
ATOM 1760 C CA . THR A 1 226 ? 1.336 13.532 2.662 1.00 94.12 226 THR A CA 1
ATOM 1761 C C . THR A 1 226 ? 0.652 12.296 2.092 1.00 94.12 226 THR A C 1
ATOM 1763 O O . THR A 1 226 ? -0.540 12.352 1.798 1.00 94.12 226 THR A O 1
ATOM 1766 N N . LEU A 1 227 ? 1.363 11.167 1.972 1.00 94.94 227 LEU A N 1
ATOM 1767 C CA . LEU A 1 227 ? 0.755 9.939 1.462 1.00 94.94 227 LEU A CA 1
ATOM 1768 C C . LEU A 1 227 ? -0.298 9.382 2.421 1.00 94.94 227 LEU A C 1
ATOM 1770 O O . LEU A 1 227 ? -1.392 9.028 1.992 1.00 94.94 227 LEU A O 1
ATOM 1774 N N . LEU A 1 228 ? 0.016 9.295 3.714 1.00 94.00 228 LEU A N 1
ATOM 1775 C CA . LEU A 1 228 ? -0.893 8.679 4.680 1.00 94.00 228 LEU A CA 1
ATOM 1776 C C . LEU A 1 228 ? -2.178 9.472 4.891 1.00 94.00 228 LEU A C 1
ATOM 1778 O O . LEU A 1 228 ? -3.219 8.864 5.126 1.00 94.00 228 LEU A O 1
ATOM 1782 N N . LYS A 1 229 ? -2.140 10.801 4.743 1.00 90.75 229 LYS A N 1
ATOM 1783 C CA . LYS A 1 229 ? -3.352 11.635 4.750 1.00 90.75 229 LYS A CA 1
ATOM 1784 C C . LYS A 1 229 ? -4.322 11.286 3.617 1.00 90.75 229 LYS A C 1
ATOM 1786 O O . LYS A 1 229 ? -5.523 11.445 3.802 1.00 90.75 229 LYS A O 1
ATOM 1791 N N . LYS A 1 230 ? -3.827 10.766 2.486 1.00 90.06 230 LYS A N 1
ATOM 1792 C CA . LYS A 1 230 ? -4.662 10.283 1.370 1.00 90.06 230 LYS A CA 1
ATOM 1793 C C . LYS A 1 230 ? -5.299 8.916 1.644 1.00 90.06 230 LYS A C 1
ATOM 1795 O O . LYS A 1 230 ? -6.202 8.521 0.924 1.00 90.06 230 LYS A O 1
ATOM 1800 N N . MET A 1 231 ? -4.861 8.204 2.687 1.00 91.06 231 MET A N 1
ATOM 1801 C CA . MET A 1 231 ? -5.416 6.918 3.131 1.00 91.06 231 MET A CA 1
ATOM 1802 C C . MET A 1 231 ? -5.453 5.791 2.064 1.00 91.06 231 MET A C 1
ATOM 1804 O O . MET A 1 231 ? -6.500 5.159 1.896 1.00 91.06 231 MET A O 1
ATOM 1808 N N . PRO A 1 232 ? -4.344 5.484 1.354 1.00 94.31 232 PRO A N 1
ATOM 1809 C CA . PRO A 1 232 ? -4.291 4.308 0.471 1.00 94.31 232 PRO A CA 1
ATOM 1810 C C . PRO A 1 232 ? -4.503 3.001 1.260 1.00 94.31 232 PRO A C 1
ATOM 1812 O O . PRO A 1 232 ? -4.223 2.936 2.447 1.00 94.31 232 PRO A O 1
ATOM 1815 N N . ASP A 1 233 ? -4.940 1.906 0.635 1.00 93.75 233 ASP A N 1
ATOM 1816 C CA . ASP A 1 233 ? -5.190 0.655 1.381 1.00 93.75 233 ASP A CA 1
ATOM 1817 C C . ASP A 1 233 ? -3.931 0.053 2.024 1.00 93.75 233 ASP A C 1
ATOM 1819 O O . ASP A 1 233 ? -4.025 -0.670 3.016 1.00 93.75 233 ASP A O 1
ATOM 1823 N N . SER A 1 234 ? -2.756 0.335 1.463 1.00 96.06 234 SER A N 1
ATOM 1824 C CA . SER A 1 234 ? -1.463 -0.001 2.061 1.00 96.06 234 SER A CA 1
ATOM 1825 C C . SER A 1 234 ? -0.361 0.917 1.540 1.00 96.06 234 SER A C 1
ATOM 1827 O O . SER A 1 234 ? -0.440 1.440 0.426 1.00 96.06 234 SER A O 1
ATOM 1829 N N . VAL A 1 235 ? 0.679 1.103 2.349 1.00 97.38 235 VAL A N 1
ATOM 1830 C CA . VAL A 1 235 ? 1.839 1.927 2.009 1.00 97.38 235 VAL A CA 1
ATOM 1831 C C . VAL A 1 235 ? 3.101 1.127 2.195 1.00 97.38 235 VAL A C 1
ATOM 1833 O O . VAL A 1 235 ? 3.303 0.458 3.198 1.00 97.38 235 VAL A O 1
ATOM 1836 N N . GLN A 1 236 ? 4.004 1.264 1.254 1.00 96.38 236 GLN A N 1
ATOM 1837 C CA . GLN A 1 236 ? 5.278 0.605 1.286 1.00 96.38 236 GLN A CA 1
ATOM 1838 C C . GLN A 1 236 ? 6.372 1.676 1.404 1.00 96.38 236 GLN A C 1
ATOM 1840 O O . GLN A 1 236 ? 6.594 2.433 0.471 1.00 96.38 236 GLN A O 1
ATOM 1845 N N . PHE A 1 237 ? 7.035 1.777 2.563 1.00 97.75 237 PHE A N 1
ATOM 1846 C CA . PHE A 1 237 ? 8.045 2.811 2.845 1.00 97.75 237 PHE A CA 1
ATOM 1847 C C . PHE A 1 237 ? 9.447 2.195 2.946 1.00 97.75 237 PHE A C 1
ATOM 1849 O O . PHE A 1 237 ? 9.850 1.725 4.011 1.00 97.75 237 PHE A O 1
ATOM 1856 N N . TRP A 1 238 ? 10.188 2.152 1.832 1.00 93.62 238 TRP A N 1
ATOM 1857 C CA . TRP A 1 238 ? 11.475 1.444 1.764 1.00 93.62 238 TRP A CA 1
ATOM 1858 C C . TRP A 1 238 ? 12.698 2.344 1.798 1.00 93.62 238 TRP A C 1
ATOM 1860 O O . TRP A 1 238 ? 12.784 3.378 1.141 1.00 93.62 238 TRP A O 1
ATOM 1870 N N . GLN A 1 239 ? 13.733 1.832 2.454 1.00 96.94 239 GLN A N 1
ATOM 1871 C CA . GLN A 1 239 ? 15.085 2.348 2.320 1.00 96.94 239 GLN A CA 1
ATOM 1872 C C . GLN A 1 239 ? 15.583 2.184 0.885 1.00 96.94 239 GLN A C 1
ATOM 1874 O O . GLN A 1 239 ? 15.504 1.089 0.313 1.00 96.94 239 GLN A O 1
ATOM 1879 N N . LEU A 1 240 ? 16.178 3.240 0.333 1.00 97.31 240 LEU A N 1
ATOM 1880 C CA . LEU A 1 240 ? 16.897 3.156 -0.930 1.00 97.31 240 LEU A CA 1
ATOM 1881 C C . LEU A 1 240 ? 17.990 2.071 -0.869 1.00 97.31 240 LEU A C 1
ATOM 1883 O O . LEU A 1 240 ? 18.737 1.950 0.106 1.00 97.31 240 LEU A O 1
ATOM 1887 N N . LYS A 1 241 ? 18.108 1.303 -1.956 1.00 96.88 241 LYS A N 1
ATOM 1888 C CA . LYS A 1 241 ? 19.140 0.281 -2.162 1.00 96.88 241 LYS A CA 1
ATOM 1889 C C . LYS A 1 241 ? 19.929 0.575 -3.435 1.00 96.88 241 LYS A C 1
ATOM 1891 O O . LYS A 1 241 ? 19.346 0.901 -4.467 1.00 96.88 241 LYS A O 1
ATOM 1896 N N . LEU A 1 242 ? 21.251 0.411 -3.387 1.00 96.38 242 LEU A N 1
ATOM 1897 C CA . LEU A 1 242 ? 22.140 0.607 -4.539 1.00 96.38 242 LEU A CA 1
ATOM 1898 C C . LEU A 1 242 ? 22.385 -0.729 -5.241 1.00 96.38 242 LEU A C 1
ATOM 1900 O O . LEU A 1 242 ? 23.378 -1.425 -5.006 1.00 96.38 242 LEU A O 1
ATOM 1904 N N . LEU A 1 243 ? 21.456 -1.106 -6.118 1.00 95.38 243 LEU A N 1
ATOM 1905 C CA . LEU A 1 243 ? 21.516 -2.373 -6.848 1.00 95.38 243 LEU A CA 1
ATOM 1906 C C . LEU A 1 243 ? 22.679 -2.388 -7.851 1.00 95.38 243 LEU A C 1
ATOM 1908 O O . LEU A 1 243 ? 23.001 -1.376 -8.481 1.00 95.38 243 LEU A O 1
ATOM 1912 N N . ARG A 1 244 ? 23.333 -3.546 -7.999 1.00 92.56 244 ARG A N 1
ATOM 1913 C CA . ARG A 1 244 ? 24.436 -3.736 -8.959 1.00 92.56 244 ARG A CA 1
ATOM 1914 C C . ARG A 1 244 ? 23.942 -3.486 -10.385 1.00 92.56 244 ARG A C 1
ATOM 1916 O O . ARG A 1 244 ? 22.877 -3.969 -10.727 1.00 92.56 244 ARG A O 1
ATOM 1923 N N . GLY A 1 245 ? 24.713 -2.757 -11.193 1.00 89.69 245 GLY A N 1
ATOM 1924 C CA . GLY A 1 245 ? 24.363 -2.444 -12.586 1.00 89.69 245 GLY A CA 1
ATOM 1925 C C . GLY A 1 245 ? 23.386 -1.277 -12.769 1.00 89.69 245 GLY A C 1
ATOM 1926 O O . GLY A 1 245 ? 22.934 -1.045 -13.882 1.00 89.69 245 GLY A O 1
ATOM 1927 N N . THR A 1 246 ? 23.038 -0.550 -11.703 1.00 94.25 246 THR A N 1
ATOM 1928 C CA . THR A 1 246 ? 22.183 0.643 -11.803 1.00 94.25 246 THR A CA 1
ATOM 1929 C C . THR A 1 246 ? 23.006 1.925 -11.897 1.00 94.25 246 THR A C 1
ATOM 1931 O O . THR A 1 246 ? 24.048 2.053 -11.247 1.00 94.25 246 THR A O 1
ATOM 1934 N N . ARG A 1 247 ? 22.495 2.917 -12.640 1.00 93.31 247 ARG A N 1
ATOM 1935 C CA . ARG A 1 247 ? 23.135 4.238 -12.800 1.00 93.31 247 ARG A CA 1
ATOM 1936 C C . ARG A 1 247 ? 23.369 4.939 -11.464 1.00 93.31 247 ARG A C 1
ATOM 1938 O O . ARG A 1 247 ? 24.356 5.652 -11.296 1.00 93.31 247 ARG A O 1
ATOM 1945 N N . LEU A 1 248 ? 22.467 4.746 -10.502 1.00 95.12 248 LEU A N 1
ATOM 1946 C CA . LEU A 1 248 ? 22.604 5.336 -9.176 1.00 95.12 248 LEU A CA 1
ATOM 1947 C C . LEU A 1 248 ? 23.806 4.760 -8.422 1.00 95.12 248 LEU A C 1
ATOM 1949 O O . LEU A 1 248 ? 24.555 5.511 -7.802 1.00 95.12 248 LEU A O 1
ATOM 1953 N N . ARG A 1 249 ? 24.037 3.443 -8.511 1.00 95.56 249 ARG A N 1
ATOM 1954 C CA . ARG A 1 249 ? 25.209 2.814 -7.890 1.00 95.56 249 ARG A CA 1
ATOM 1955 C C . ARG A 1 249 ? 26.511 3.271 -8.547 1.00 95.56 249 ARG A C 1
ATOM 1957 O O . ARG A 1 249 ? 27.480 3.518 -7.837 1.00 95.56 249 ARG A O 1
ATOM 1964 N N . GLU A 1 250 ? 26.529 3.418 -9.870 1.00 94.75 250 GLU A N 1
ATOM 1965 C CA . GLU A 1 250 ? 27.692 3.925 -10.617 1.00 94.75 250 GLU A CA 1
ATOM 1966 C C . GLU A 1 250 ? 28.085 5.346 -10.187 1.00 94.75 250 GLU A C 1
ATOM 1968 O O . GLU A 1 250 ? 29.267 5.677 -10.118 1.00 94.75 250 GLU A O 1
ATOM 1973 N N . ASN A 1 251 ? 27.098 6.176 -9.840 1.00 95.00 251 ASN A N 1
ATOM 1974 C CA . ASN A 1 251 ? 27.314 7.560 -9.418 1.00 95.00 251 ASN A CA 1
ATOM 1975 C C . ASN A 1 251 ? 27.337 7.751 -7.892 1.00 95.00 251 ASN A C 1
ATOM 1977 O O . ASN A 1 251 ? 27.484 8.879 -7.427 1.00 95.00 251 ASN A O 1
ATOM 1981 N N . ALA A 1 252 ? 27.259 6.673 -7.106 1.00 96.06 252 ALA A N 1
ATOM 1982 C CA . ALA A 1 252 ? 27.120 6.730 -5.651 1.00 96.06 252 ALA A CA 1
ATOM 1983 C C . ALA A 1 252 ? 28.199 7.582 -4.967 1.00 96.06 252 ALA A C 1
ATOM 1985 O O . ALA A 1 252 ? 27.879 8.439 -4.148 1.00 96.06 252 ALA A O 1
ATOM 1986 N N . SER A 1 253 ? 29.469 7.392 -5.350 1.00 95.44 253 SER A N 1
ATOM 1987 C CA . SER A 1 253 ? 30.596 8.150 -4.792 1.00 95.44 253 SER A CA 1
ATOM 1988 C C . SER A 1 253 ? 30.505 9.645 -5.115 1.00 95.44 253 SER A C 1
ATOM 1990 O O . SER A 1 253 ? 30.698 10.466 -4.222 1.00 95.44 253 SER A O 1
ATOM 1992 N N . LYS A 1 254 ? 30.129 10.005 -6.350 1.00 95.88 254 LYS A N 1
ATOM 1993 C CA . LYS A 1 254 ? 29.946 11.408 -6.768 1.00 95.88 254 LYS A CA 1
ATOM 1994 C C . LYS A 1 254 ? 28.795 12.083 -6.021 1.00 95.88 254 LYS A C 1
ATOM 1996 O O . LYS A 1 254 ? 28.858 13.271 -5.743 1.00 95.88 254 LYS A O 1
ATOM 2001 N N . MET A 1 255 ? 27.756 11.316 -5.698 1.00 95.25 255 MET A N 1
ATOM 2002 C CA . MET A 1 255 ? 26.581 11.777 -4.956 1.00 95.25 255 MET A CA 1
ATOM 2003 C C . MET A 1 255 ? 26.764 11.694 -3.429 1.00 95.25 255 MET A C 1
ATOM 2005 O O . MET A 1 255 ? 25.828 11.987 -2.690 1.00 95.25 255 MET A O 1
ATOM 2009 N N . GLY A 1 256 ? 27.937 11.271 -2.941 1.00 96.56 256 GLY A N 1
ATOM 2010 C CA . GLY A 1 256 ? 28.230 11.153 -1.509 1.00 96.56 256 GLY A CA 1
ATOM 2011 C C . GLY A 1 256 ? 27.396 10.097 -0.772 1.00 96.56 256 GLY A C 1
ATOM 2012 O O . GLY A 1 256 ? 27.186 10.213 0.435 1.00 96.56 256 GLY A O 1
ATOM 2013 N N . LEU A 1 257 ? 26.896 9.080 -1.479 1.00 97.81 257 LEU A N 1
ATOM 2014 C CA . LEU A 1 257 ? 26.078 8.017 -0.896 1.00 97.81 257 LEU A CA 1
ATOM 2015 C C . LEU A 1 257 ? 26.959 6.957 -0.240 1.00 97.81 257 LEU A C 1
ATOM 2017 O O . LEU A 1 257 ? 27.859 6.402 -0.874 1.00 97.81 257 LEU A O 1
ATOM 2021 N N . VAL A 1 258 ? 26.649 6.624 1.011 1.00 98.06 258 VAL A N 1
ATOM 2022 C CA . VAL A 1 258 ? 27.277 5.511 1.729 1.00 98.06 258 VAL A CA 1
ATOM 2023 C C . VAL A 1 258 ? 26.249 4.404 1.878 1.00 98.06 258 VAL A C 1
ATOM 2025 O O . VAL A 1 258 ? 25.133 4.643 2.334 1.00 98.06 258 VAL A O 1
ATOM 2028 N N . TYR A 1 259 ? 26.615 3.189 1.489 1.00 97.88 259 TYR A N 1
ATOM 2029 C CA . TYR A 1 259 ? 25.717 2.041 1.450 1.00 97.88 259 TYR A CA 1
ATOM 2030 C C . TYR A 1 259 ? 26.463 0.761 1.825 1.00 97.88 259 TYR A C 1
ATOM 2032 O O . TYR A 1 259 ? 27.689 0.702 1.720 1.00 97.88 259 TYR A O 1
ATOM 2040 N N . ASP A 1 260 ? 25.723 -0.259 2.250 1.00 96.75 260 ASP A N 1
ATOM 2041 C CA . ASP A 1 260 ? 26.292 -1.575 2.534 1.00 96.75 260 ASP A CA 1
ATOM 2042 C C . ASP A 1 260 ? 26.729 -2.255 1.219 1.00 96.75 260 ASP A C 1
ATOM 2044 O O . ASP A 1 260 ? 25.911 -2.422 0.307 1.00 96.75 260 ASP A O 1
ATOM 2048 N N . PRO A 1 261 ? 28.002 -2.658 1.054 1.00 93.69 261 PRO A N 1
ATOM 2049 C CA . PRO A 1 261 ? 28.432 -3.378 -0.142 1.00 93.69 261 PRO A CA 1
ATOM 2050 C C . PRO A 1 261 ? 27.824 -4.786 -0.258 1.00 93.69 261 PRO A C 1
ATOM 2052 O O . PRO A 1 261 ? 27.862 -5.357 -1.358 1.00 93.69 261 PRO A O 1
ATOM 2055 N N . ASN A 1 262 ? 27.255 -5.332 0.821 1.00 95.25 262 ASN A N 1
ATOM 2056 C CA . ASN A 1 262 ? 26.601 -6.635 0.881 1.00 95.25 262 ASN A CA 1
ATOM 2057 C C . ASN A 1 262 ? 25.083 -6.524 0.662 1.00 95.25 262 ASN A C 1
ATOM 2059 O O . ASN A 1 262 ? 24.482 -5.495 0.978 1.00 95.25 262 ASN A O 1
ATOM 2063 N N . PRO A 1 263 ? 24.428 -7.565 0.108 1.00 92.75 263 PRO A N 1
ATOM 2064 C CA . PRO A 1 263 ? 22.970 -7.608 0.036 1.00 92.75 263 PRO A CA 1
ATOM 2065 C C . PRO A 1 263 ? 22.345 -7.372 1.423 1.00 92.75 263 PRO A C 1
ATOM 2067 O O . PRO A 1 263 ? 22.801 -7.984 2.386 1.00 92.75 263 PRO A O 1
ATOM 2070 N N . PRO A 1 264 ? 21.302 -6.527 1.540 1.00 93.75 264 PRO A N 1
ATOM 2071 C CA . PRO A 1 264 ? 20.451 -6.013 0.463 1.00 93.75 264 PRO A CA 1
ATOM 2072 C C . PRO A 1 264 ? 20.894 -4.668 -0.158 1.00 93.75 264 PRO A C 1
ATOM 2074 O O . PRO A 1 264 ? 20.092 -4.036 -0.842 1.00 93.75 264 PRO A O 1
ATOM 2077 N N . TYR A 1 265 ? 22.144 -4.237 0.036 1.00 96.44 265 TYR A N 1
ATOM 2078 C CA . TYR A 1 265 ? 22.732 -3.003 -0.513 1.00 96.44 265 TYR A CA 1
ATOM 2079 C C . TYR A 1 265 ? 22.073 -1.700 -0.040 1.00 96.44 265 TYR A C 1
ATOM 2081 O O . TYR A 1 265 ? 21.943 -0.745 -0.811 1.00 96.44 265 TYR A O 1
ATOM 2089 N N . ALA A 1 266 ? 21.607 -1.674 1.208 1.00 97.00 266 ALA A N 1
ATOM 2090 C CA . ALA A 1 266 ? 20.878 -0.543 1.769 1.00 97.00 266 ALA A CA 1
ATOM 2091 C C . ALA A 1 266 ? 21.766 0.703 1.927 1.00 97.00 266 ALA A C 1
ATOM 2093 O O . ALA A 1 266 ? 22.930 0.602 2.320 1.00 97.00 266 ALA A O 1
ATOM 2094 N N . VAL A 1 267 ? 21.208 1.882 1.643 1.00 97.75 267 VAL A N 1
ATOM 2095 C CA . VAL A 1 267 ? 21.861 3.171 1.917 1.00 97.75 267 VAL A CA 1
ATOM 2096 C C . VAL A 1 267 ? 21.947 3.395 3.421 1.00 97.75 267 VAL A C 1
ATOM 2098 O O . VAL A 1 267 ? 20.931 3.476 4.097 1.00 97.75 267 VAL A O 1
ATOM 2101 N N . ILE A 1 268 ? 23.163 3.543 3.936 1.00 97.94 268 ILE A N 1
ATOM 2102 C CA . ILE A 1 268 ? 23.453 3.781 5.354 1.00 97.94 268 ILE A CA 1
ATOM 2103 C C . ILE A 1 268 ? 23.305 5.268 5.696 1.00 97.94 268 ILE A C 1
ATOM 2105 O O . ILE A 1 268 ? 22.815 5.605 6.770 1.00 97.94 268 ILE A O 1
ATOM 2109 N N . LYS A 1 269 ? 23.743 6.157 4.796 1.00 97.88 269 LYS A N 1
ATOM 2110 C CA . LYS A 1 269 ? 23.559 7.612 4.902 1.00 97.88 269 LYS A CA 1
ATOM 2111 C C . LYS A 1 269 ? 23.673 8.294 3.539 1.00 97.88 269 LYS A C 1
ATOM 2113 O O . LYS A 1 269 ? 24.317 7.772 2.624 1.00 97.88 269 LYS A O 1
ATOM 2118 N N . THR A 1 270 ? 23.108 9.490 3.440 1.00 98.00 270 THR A N 1
ATOM 2119 C CA . THR A 1 270 ? 23.325 10.427 2.326 1.00 98.00 270 THR A CA 1
ATOM 2120 C C . THR A 1 270 ? 24.039 11.681 2.853 1.00 98.00 270 THR A C 1
ATOM 2122 O O . THR A 1 270 ? 24.223 11.808 4.067 1.00 98.00 270 THR A O 1
ATOM 2125 N N . PRO A 1 271 ? 24.441 12.635 1.994 1.00 97.50 271 PRO A N 1
ATOM 2126 C CA . PRO A 1 271 ? 24.948 13.926 2.464 1.00 97.50 271 PRO A CA 1
ATOM 2127 C C . PRO A 1 271 ? 23.950 14.718 3.325 1.00 97.50 271 PRO A C 1
ATOM 2129 O O . PRO A 1 271 ? 24.372 15.559 4.111 1.00 97.50 271 PRO A O 1
ATOM 2132 N N . SER A 1 272 ? 22.649 14.448 3.181 1.00 97.88 272 SER A N 1
ATOM 2133 C CA . SER A 1 272 ? 21.557 15.211 3.805 1.00 97.88 272 SER A CA 1
ATOM 2134 C C . SER A 1 272 ? 20.764 14.418 4.847 1.00 97.88 272 SER A C 1
ATOM 2136 O O . SER A 1 272 ? 19.832 14.960 5.431 1.00 97.88 272 SER A O 1
ATOM 2138 N N . ILE A 1 273 ? 21.102 13.143 5.066 1.00 98.31 273 ILE A N 1
ATOM 2139 C CA . ILE A 1 273 ? 20.436 12.262 6.031 1.00 98.31 273 ILE A CA 1
ATOM 2140 C C . ILE A 1 273 ? 21.501 11.427 6.737 1.00 98.31 273 ILE A C 1
ATOM 2142 O O . ILE A 1 273 ? 22.195 10.613 6.118 1.00 98.31 273 ILE A O 1
ATOM 2146 N N . SER A 1 274 ? 21.618 11.623 8.045 1.00 98.44 274 SER A N 1
ATOM 2147 C CA . SER A 1 274 ? 22.528 10.897 8.924 1.00 98.44 274 SER A CA 1
ATOM 2148 C C . SER A 1 274 ? 22.092 9.445 9.158 1.00 98.44 274 SER A C 1
ATOM 2150 O O . SER A 1 274 ? 20.961 9.043 8.888 1.00 98.44 274 SER A O 1
ATOM 2152 N N . VAL A 1 275 ? 22.996 8.641 9.725 1.00 98.31 275 VAL A N 1
ATOM 2153 C CA . VAL A 1 275 ? 22.709 7.243 10.095 1.00 98.31 275 VAL A CA 1
ATOM 2154 C C . VAL A 1 275 ? 21.570 7.154 11.120 1.00 98.31 275 VAL A C 1
ATOM 2156 O O . VAL A 1 275 ? 20.719 6.273 11.026 1.00 98.31 275 VAL A O 1
ATOM 2159 N N . LEU A 1 276 ? 21.530 8.082 12.084 1.00 98.12 276 LEU A N 1
ATOM 2160 C CA . LEU A 1 276 ? 20.488 8.106 13.111 1.00 98.12 276 LEU A CA 1
ATOM 2161 C C . LEU A 1 276 ? 19.117 8.436 12.506 1.00 98.12 276 LEU A C 1
ATOM 2163 O O . LEU A 1 276 ? 18.122 7.799 12.841 1.00 98.12 276 LEU A O 1
ATOM 2167 N N . GLU A 1 277 ? 19.066 9.391 11.581 1.00 98.44 277 GLU A N 1
ATOM 2168 C CA . GLU A 1 277 ? 17.840 9.741 10.859 1.00 98.44 277 GLU A CA 1
ATOM 2169 C C . GLU A 1 277 ? 17.354 8.589 9.972 1.00 98.44 277 GLU A C 1
ATOM 2171 O O . GLU A 1 277 ? 16.168 8.266 9.999 1.00 98.44 277 GLU A O 1
ATOM 2176 N N . MET A 1 278 ? 18.258 7.894 9.269 1.00 98.19 278 MET A N 1
ATOM 2177 C CA . MET A 1 278 ? 17.917 6.677 8.515 1.00 98.19 278 MET A CA 1
ATOM 2178 C C . MET A 1 278 ? 17.268 5.612 9.400 1.00 98.19 278 MET A C 1
ATOM 2180 O O . MET A 1 278 ? 16.279 4.997 9.003 1.00 98.19 278 MET A O 1
ATOM 2184 N N . PHE A 1 279 ? 17.790 5.412 10.612 1.00 96.81 279 PHE A N 1
ATOM 2185 C 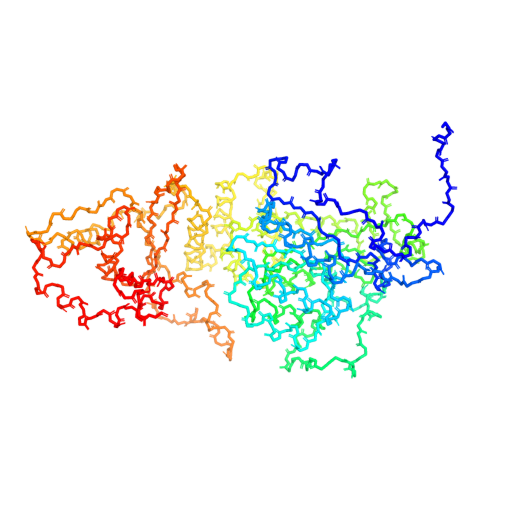CA . PHE A 1 279 ? 17.219 4.470 11.572 1.00 96.81 279 PHE A CA 1
ATOM 2186 C C . PHE A 1 279 ? 15.828 4.904 12.062 1.00 96.81 279 PHE A C 1
ATOM 2188 O O . PHE A 1 279 ? 14.929 4.072 12.184 1.00 96.81 279 PHE A O 1
ATOM 2195 N N . ARG A 1 280 ? 15.602 6.207 12.282 1.00 97.69 280 ARG A N 1
ATOM 2196 C CA . ARG A 1 280 ? 14.268 6.735 12.628 1.00 97.69 280 ARG A CA 1
ATOM 2197 C C . ARG A 1 280 ? 13.253 6.511 11.503 1.00 97.69 280 ARG A C 1
ATOM 2199 O O . ARG A 1 280 ? 12.137 6.082 11.781 1.00 97.69 280 ARG A O 1
ATOM 2206 N N . LEU A 1 281 ? 13.643 6.738 10.247 1.00 98.38 281 LEU A N 1
ATOM 2207 C CA . LEU A 1 281 ? 12.795 6.480 9.074 1.00 98.38 281 LEU A CA 1
ATOM 2208 C C . LEU A 1 281 ? 12.506 4.981 8.900 1.00 98.38 281 LEU A C 1
ATOM 2210 O O . LEU A 1 281 ? 11.374 4.596 8.616 1.00 98.38 281 LEU A O 1
ATOM 2214 N N . GLN A 1 282 ? 13.494 4.122 9.163 1.00 97.06 282 GLN A N 1
ATOM 2215 C CA . GLN A 1 282 ? 13.298 2.672 9.186 1.00 97.06 282 GLN A CA 1
ATOM 2216 C C . GLN A 1 282 ? 12.271 2.246 10.244 1.00 97.06 282 GLN A C 1
ATOM 2218 O O . GLN A 1 282 ? 11.408 1.414 9.958 1.00 97.06 282 GLN A O 1
ATOM 2223 N N . LYS A 1 283 ? 12.320 2.836 11.446 1.00 96.12 283 LYS A N 1
ATOM 2224 C CA . LYS A 1 283 ? 11.309 2.594 12.485 1.00 96.12 283 LYS A CA 1
ATOM 2225 C C . LYS A 1 283 ? 9.918 3.055 12.061 1.00 96.12 283 LYS A C 1
ATOM 2227 O O . LYS A 1 283 ? 8.967 2.311 12.278 1.00 96.12 283 LYS A O 1
ATOM 2232 N N . LEU A 1 284 ? 9.787 4.208 11.399 1.00 97.00 284 LEU A N 1
ATOM 2233 C CA . LEU A 1 284 ? 8.498 4.616 10.828 1.00 97.00 284 LEU A CA 1
ATOM 2234 C C . LEU A 1 284 ? 7.939 3.548 9.882 1.00 97.00 284 LEU A C 1
ATOM 2236 O O . LEU A 1 284 ? 6.790 3.150 10.044 1.00 97.00 284 LEU A O 1
ATOM 2240 N N . GLY A 1 285 ? 8.753 3.031 8.954 1.00 96.94 285 GLY A N 1
ATOM 2241 C CA . GLY A 1 285 ? 8.340 1.946 8.055 1.00 96.94 285 GLY A CA 1
ATOM 2242 C C . GLY A 1 285 ? 7.920 0.679 8.808 1.00 96.94 285 GLY A C 1
ATOM 2243 O O . GLY A 1 285 ? 6.893 0.076 8.502 1.00 96.94 285 GLY A O 1
ATOM 2244 N N . ARG A 1 286 ? 8.653 0.310 9.865 1.00 95.75 286 ARG A N 1
ATOM 2245 C CA . ARG A 1 286 ? 8.318 -0.863 10.683 1.00 95.75 286 ARG A CA 1
ATOM 2246 C C . ARG A 1 286 ? 6.978 -0.722 11.407 1.00 95.75 286 ARG A C 1
ATOM 2248 O O . ARG A 1 286 ? 6.200 -1.674 11.440 1.00 95.75 286 ARG A O 1
ATOM 2255 N N . TYR A 1 287 ? 6.703 0.439 11.994 1.00 96.19 287 TYR A N 1
ATOM 2256 C CA . TYR A 1 287 ? 5.453 0.663 12.723 1.00 96.19 287 TYR A CA 1
ATOM 2257 C C . TYR A 1 287 ? 4.280 0.915 11.779 1.00 96.19 287 TYR A C 1
ATOM 2259 O O . TYR A 1 287 ? 3.165 0.497 12.090 1.00 96.19 287 TYR A O 1
ATOM 2267 N N . LEU A 1 288 ? 4.528 1.496 10.602 1.00 96.94 288 LEU A N 1
ATOM 2268 C CA . LEU A 1 288 ? 3.572 1.519 9.499 1.00 96.94 288 LEU A CA 1
ATOM 2269 C C . LEU A 1 288 ? 3.098 0.094 9.170 1.00 96.94 288 LEU A C 1
ATOM 2271 O O . LEU A 1 288 ? 1.895 -0.134 9.089 1.00 96.94 288 LEU A O 1
ATOM 2275 N N . ASP A 1 289 ? 4.001 -0.887 9.078 1.00 95.19 289 ASP A N 1
ATOM 2276 C CA . ASP A 1 289 ? 3.599 -2.277 8.831 1.00 95.19 289 ASP A CA 1
ATOM 2277 C C . ASP A 1 289 ? 2.725 -2.860 9.950 1.00 95.19 289 ASP A C 1
ATOM 2279 O O . ASP A 1 289 ? 1.703 -3.496 9.683 1.00 95.19 289 ASP A O 1
ATOM 2283 N N . ILE A 1 290 ? 3.121 -2.641 11.208 1.00 94.50 290 ILE A N 1
ATOM 2284 C CA . ILE A 1 290 ? 2.436 -3.186 12.390 1.00 94.50 290 ILE A CA 1
ATOM 2285 C C . ILE A 1 290 ? 1.025 -2.599 12.541 1.00 94.50 290 ILE A C 1
ATOM 2287 O O . ILE A 1 290 ? 0.094 -3.317 12.907 1.00 94.50 290 ILE A O 1
ATOM 2291 N N . ILE A 1 291 ? 0.873 -1.300 12.281 1.00 94.62 291 ILE A N 1
ATOM 2292 C CA . ILE A 1 291 ? -0.331 -0.538 12.628 1.00 94.62 291 ILE A CA 1
ATOM 2293 C C . ILE A 1 291 ? -1.238 -0.306 11.422 1.00 94.62 291 ILE A C 1
ATOM 2295 O O . ILE A 1 291 ? -2.454 -0.433 11.545 1.00 94.62 291 ILE A O 1
ATOM 2299 N N . TYR A 1 292 ? -0.657 0.013 10.266 1.00 95.12 292 TYR A N 1
ATOM 2300 C CA . TYR A 1 292 ? -1.381 0.384 9.054 1.00 95.12 292 TYR A CA 1
ATOM 2301 C C . TYR A 1 292 ? -1.564 -0.816 8.120 1.00 95.12 292 TYR A C 1
ATOM 2303 O O . TYR A 1 292 ? -2.686 -1.282 7.919 1.00 95.12 292 TYR A O 1
ATOM 2311 N N . ASN A 1 293 ? -0.465 -1.375 7.598 1.00 94.25 293 ASN A N 1
ATOM 2312 C CA . ASN A 1 293 ? -0.516 -2.368 6.513 1.00 94.25 293 ASN A CA 1
ATOM 2313 C C . ASN A 1 293 ? -1.086 -3.720 6.937 1.00 94.25 293 ASN A C 1
ATOM 2315 O O . ASN A 1 293 ? -1.602 -4.460 6.101 1.00 94.25 293 ASN A O 1
ATOM 2319 N N . HIS A 1 294 ? -1.038 -4.050 8.231 1.00 88.44 294 HIS A N 1
ATOM 2320 C CA . HIS A 1 294 ? -1.702 -5.247 8.740 1.00 88.44 294 HIS A CA 1
ATOM 2321 C C . HIS A 1 294 ? -3.231 -5.201 8.515 1.00 88.44 294 HIS A C 1
ATOM 2323 O O . HIS A 1 294 ? -3.902 -6.237 8.528 1.00 88.44 294 HIS A O 1
ATOM 2329 N N . GLY A 1 295 ? -3.814 -4.007 8.343 1.00 88.06 295 GLY A N 1
ATOM 2330 C CA . GLY A 1 295 ? -5.233 -3.819 8.029 1.00 88.06 295 GLY A CA 1
ATOM 2331 C C . GLY A 1 295 ? -6.186 -4.140 9.182 1.00 88.06 295 GLY A C 1
ATOM 2332 O O . GLY A 1 295 ? -7.402 -4.104 9.014 1.00 88.06 295 GLY A O 1
ATOM 2333 N N . HIS A 1 296 ? -5.658 -4.461 10.365 1.00 90.31 296 HIS A N 1
ATOM 2334 C CA . HIS A 1 296 ? -6.461 -4.774 11.542 1.00 90.31 296 HIS A CA 1
ATOM 2335 C C . HIS A 1 296 ? -7.074 -3.551 12.213 1.00 90.31 296 HIS A C 1
ATOM 2337 O O . HIS A 1 296 ? -8.029 -3.736 12.946 1.00 90.31 296 HIS A O 1
ATOM 2343 N N . LEU A 1 297 ? -6.536 -2.351 11.993 1.00 91.62 297 LEU A N 1
ATOM 2344 C CA . LEU A 1 297 ? -6.886 -1.128 12.721 1.00 91.62 297 LEU A CA 1
ATOM 2345 C C . LEU A 1 297 ? -7.368 -0.019 11.771 1.00 91.62 297 LEU A C 1
ATOM 2347 O O . LEU A 1 297 ? -7.082 1.154 11.999 1.00 91.62 297 LEU A O 1
ATOM 2351 N N . LYS A 1 298 ? -8.025 -0.381 10.658 1.00 86.31 298 LYS A N 1
ATOM 2352 C CA . LYS A 1 298 ? -8.306 0.549 9.550 1.00 86.31 298 LYS A CA 1
ATOM 2353 C C . LYS A 1 298 ? -9.067 1.792 10.023 1.00 86.31 298 LYS A C 1
ATOM 2355 O O . LYS A 1 298 ? -8.682 2.906 9.670 1.00 86.31 298 LYS A O 1
ATOM 2360 N N . LEU A 1 299 ? -10.105 1.620 10.844 1.00 83.94 299 LEU A N 1
ATOM 2361 C CA . LEU A 1 299 ? -10.877 2.749 11.359 1.00 83.94 299 LEU A CA 1
ATOM 2362 C C . LEU A 1 299 ? -10.170 3.463 12.520 1.00 83.94 299 LEU A C 1
ATOM 2364 O O . LEU A 1 299 ? -10.170 4.690 12.598 1.00 83.94 299 LEU A O 1
ATOM 2368 N N . SER A 1 300 ? -9.530 2.702 13.404 1.00 90.00 300 SER A N 1
ATOM 2369 C CA . SER A 1 300 ? -8.815 3.215 14.576 1.00 90.00 300 SER A CA 1
ATOM 2370 C C . SER A 1 300 ? -7.655 4.122 14.174 1.00 90.00 300 SER A C 1
ATOM 2372 O O . SER A 1 300 ? -7.457 5.176 14.771 1.00 90.00 300 SER A O 1
ATOM 2374 N N . VAL A 1 301 ? -6.917 3.752 13.127 1.00 89.56 301 VAL A N 1
ATOM 2375 C CA . VAL A 1 301 ? -5.833 4.562 12.561 1.00 89.56 301 VAL A CA 1
ATOM 2376 C C . VAL A 1 301 ? -6.362 5.854 11.948 1.00 89.56 301 VAL A C 1
ATOM 2378 O O . VAL A 1 301 ? -5.786 6.910 12.190 1.00 89.56 301 VAL A O 1
ATOM 2381 N N . ARG A 1 302 ? -7.486 5.802 11.220 1.00 85.06 302 ARG A N 1
ATOM 2382 C CA . ARG A 1 302 ? -8.139 7.010 10.694 1.00 85.06 302 ARG A CA 1
ATOM 2383 C C . ARG A 1 302 ? -8.513 7.971 11.825 1.00 85.06 302 ARG A C 1
ATOM 2385 O O . ARG A 1 302 ? -8.224 9.161 11.740 1.00 85.06 302 ARG A O 1
ATOM 2392 N N . ALA A 1 303 ? -9.102 7.447 12.901 1.00 83.38 303 ALA A N 1
ATOM 2393 C CA . ALA A 1 303 ? -9.420 8.238 14.085 1.00 83.38 303 ALA A CA 1
ATOM 2394 C C . ALA A 1 303 ? -8.152 8.834 14.718 1.00 83.38 303 ALA A C 1
ATOM 2396 O O . ALA A 1 303 ? -8.114 10.029 14.980 1.00 83.38 303 ALA A O 1
ATOM 2397 N N . LEU A 1 304 ? -7.090 8.043 14.895 1.00 84.75 304 LEU A N 1
ATOM 2398 C CA . LEU A 1 304 ? -5.807 8.513 15.432 1.00 84.75 304 LEU A CA 1
ATOM 2399 C C . LEU A 1 304 ? -5.186 9.633 14.586 1.00 84.75 304 LEU A C 1
ATOM 2401 O O . LEU A 1 304 ? -4.719 10.621 15.147 1.00 84.75 304 LEU A O 1
ATOM 2405 N N . PHE A 1 305 ? -5.236 9.539 13.256 1.00 83.88 305 PHE A N 1
ATOM 2406 C CA . PHE A 1 305 ? -4.732 10.596 12.373 1.00 83.88 305 PHE A CA 1
ATOM 2407 C C . PHE A 1 305 ? -5.523 11.900 12.489 1.00 83.88 305 PHE A C 1
ATOM 2409 O O . PHE A 1 305 ? -4.921 12.960 12.389 1.00 83.88 305 PHE A O 1
ATOM 2416 N N . ASN A 1 306 ? -6.829 11.850 12.760 1.00 76.00 306 ASN A N 1
ATOM 2417 C CA . ASN A 1 306 ? -7.632 13.053 13.021 1.00 76.00 306 ASN A CA 1
ATOM 2418 C C . ASN A 1 306 ? -7.343 13.684 14.395 1.00 76.00 306 ASN A C 1
ATOM 2420 O O . ASN A 1 306 ? -7.716 14.829 14.653 1.00 76.00 306 ASN A O 1
ATOM 2424 N N . LEU A 1 307 ? -6.711 12.936 15.302 1.00 72.25 307 LEU A N 1
ATOM 2425 C CA . LEU A 1 307 ? -6.358 13.398 16.644 1.00 72.25 307 LEU A CA 1
ATOM 2426 C C . LEU A 1 307 ? -4.938 13.968 16.730 1.00 72.25 307 LEU A C 1
ATOM 2428 O O . LEU A 1 307 ? -4.635 14.668 17.696 1.00 72.25 307 LEU A O 1
ATOM 2432 N N . SER A 1 308 ? -4.094 13.698 15.735 1.00 73.81 308 SER A N 1
ATOM 2433 C CA . SER A 1 308 ? -2.720 14.195 15.629 1.00 73.81 308 SER A CA 1
ATOM 2434 C C . SER A 1 308 ? -2.595 15.205 14.488 1.00 73.81 308 SER A C 1
ATOM 2436 O O . SER A 1 308 ? -3.292 15.111 13.484 1.00 73.81 308 SER A O 1
ATOM 2438 N N . ALA A 1 309 ? -1.675 16.167 14.590 1.00 79.25 309 ALA A N 1
ATOM 2439 C CA . ALA A 1 309 ? -1.466 17.132 13.504 1.00 79.25 309 ALA A CA 1
ATOM 2440 C C . ALA A 1 309 ? -0.876 16.464 12.243 1.00 79.25 309 ALA A C 1
ATOM 2442 O O . ALA A 1 309 ? -1.115 16.892 11.105 1.00 79.25 309 ALA A O 1
ATOM 2443 N N . ARG A 1 310 ? -0.073 15.409 12.447 1.00 90.06 310 ARG A N 1
ATOM 2444 C CA . ARG A 1 310 ? 0.639 14.667 11.400 1.00 90.06 310 ARG A CA 1
ATOM 2445 C C . ARG A 1 310 ? 0.633 13.158 11.697 1.00 90.06 310 ARG A C 1
ATOM 2447 O O . ARG A 1 310 ? 0.866 12.788 12.848 1.00 90.06 310 ARG A O 1
ATOM 2454 N N . PRO A 1 311 ? 0.441 12.280 10.691 1.00 93.31 311 PRO A N 1
ATOM 2455 C CA . PRO A 1 311 ? 0.572 10.831 10.874 1.00 93.31 311 PRO A CA 1
ATOM 2456 C C . PRO A 1 311 ? 1.896 10.399 11.526 1.00 93.31 311 PRO A C 1
ATOM 2458 O O . PRO A 1 311 ? 1.903 9.595 12.453 1.00 93.31 311 PRO A O 1
ATOM 2461 N N . SER A 1 312 ? 3.023 10.953 11.087 1.00 95.62 312 SER A N 1
ATOM 2462 C CA . SER A 1 312 ? 4.371 10.653 11.574 1.00 95.62 312 SER A CA 1
ATOM 2463 C C . SER A 1 312 ? 4.549 10.967 13.054 1.00 95.62 312 SER A C 1
ATOM 2465 O O . SER A 1 312 ? 5.196 10.200 13.760 1.00 95.62 312 SER A O 1
ATOM 2467 N N . GLU A 1 313 ? 3.939 12.047 13.546 1.00 93.38 313 GLU A N 1
ATOM 2468 C CA . GLU A 1 313 ? 3.948 12.404 14.964 1.00 93.38 313 GLU A CA 1
ATOM 2469 C C . GLU A 1 313 ? 3.301 11.298 15.805 1.00 93.38 313 GLU A C 1
ATOM 2471 O O . GLU A 1 313 ? 3.895 10.842 16.783 1.00 93.38 313 GLU A O 1
ATOM 2476 N N . PHE A 1 314 ? 2.138 10.800 15.372 1.00 93.56 314 PHE A N 1
ATOM 2477 C CA . PHE A 1 314 ? 1.491 9.646 15.991 1.00 93.56 314 PHE A CA 1
ATOM 2478 C C . PHE A 1 314 ? 2.421 8.424 16.002 1.00 93.56 314 PHE A C 1
ATOM 2480 O O . PHE A 1 314 ? 2.611 7.803 17.050 1.00 93.56 314 PHE A O 1
ATOM 2487 N N . PHE A 1 315 ? 3.047 8.095 14.867 1.00 96.50 315 PHE A N 1
ATOM 2488 C CA . PHE A 1 315 ? 3.958 6.952 14.795 1.00 96.50 315 PHE A CA 1
ATOM 2489 C C . PHE A 1 315 ? 5.172 7.113 15.713 1.00 96.50 315 PHE A C 1
ATOM 2491 O O . PHE A 1 315 ? 5.547 6.152 16.377 1.00 96.50 315 PHE A O 1
ATOM 2498 N N . PHE A 1 316 ? 5.767 8.304 15.810 1.00 95.94 316 PHE A N 1
ATOM 2499 C CA . PHE A 1 316 ? 6.890 8.544 16.719 1.00 95.94 316 PHE A CA 1
ATOM 2500 C C . PHE A 1 316 ? 6.494 8.411 18.189 1.00 95.94 316 PHE A C 1
ATOM 2502 O O . PHE A 1 316 ? 7.222 7.775 18.950 1.00 95.94 316 PHE A O 1
ATOM 2509 N N . GLN A 1 317 ? 5.333 8.938 18.584 1.00 95.06 317 GLN A N 1
ATOM 2510 C CA . GLN A 1 317 ? 4.815 8.751 19.943 1.00 95.06 317 GLN A CA 1
ATOM 2511 C C . GLN A 1 317 ? 4.539 7.272 20.243 1.00 95.06 317 GLN A C 1
ATOM 2513 O O . GLN A 1 317 ? 4.753 6.808 21.365 1.00 95.06 317 GLN A O 1
ATOM 2518 N N . LEU A 1 318 ? 4.069 6.517 19.249 1.00 95.62 318 LEU A N 1
ATOM 2519 C CA . LEU A 1 318 ? 3.817 5.089 19.388 1.00 95.62 318 LEU A CA 1
ATOM 2520 C C . LEU A 1 318 ? 5.117 4.281 19.498 1.00 95.62 318 LEU A C 1
ATOM 2522 O O . LEU A 1 318 ? 5.197 3.380 20.330 1.00 95.62 318 LEU A O 1
ATOM 2526 N N . ILE A 1 319 ? 6.136 4.620 18.706 1.00 96.56 319 ILE A N 1
ATOM 2527 C CA . ILE A 1 319 ? 7.482 4.040 18.801 1.00 96.56 319 ILE A CA 1
ATOM 2528 C C . ILE A 1 319 ? 8.036 4.245 20.215 1.00 96.56 319 ILE A C 1
ATOM 2530 O O . ILE A 1 319 ? 8.428 3.281 20.868 1.00 96.56 319 ILE A O 1
ATOM 2534 N N . GLU A 1 320 ? 7.987 5.478 20.727 1.00 96.38 320 GLU A N 1
ATOM 2535 C CA . GLU A 1 320 ? 8.427 5.796 22.091 1.00 96.38 320 GLU A CA 1
ATOM 2536 C C . GLU A 1 320 ? 7.646 4.983 23.138 1.00 96.38 320 GLU A C 1
ATOM 2538 O O . GLU A 1 320 ? 8.228 4.432 24.075 1.00 96.38 320 GLU A O 1
ATOM 2543 N N . PHE A 1 321 ? 6.326 4.850 22.963 1.00 96.88 321 PHE A N 1
ATOM 2544 C CA . PHE A 1 321 ? 5.493 4.034 23.843 1.00 96.88 321 PHE A CA 1
ATOM 2545 C C . PHE A 1 321 ? 5.925 2.562 23.842 1.00 96.88 321 PHE A C 1
ATOM 2547 O O . PHE A 1 321 ? 6.029 1.968 24.917 1.00 96.88 321 PHE A O 1
ATOM 2554 N N . PHE A 1 322 ? 6.184 1.968 22.677 1.00 97.06 322 PHE A N 1
ATOM 2555 C CA . PHE A 1 322 ? 6.622 0.575 22.573 1.00 97.06 322 PHE A CA 1
ATOM 2556 C C . PHE A 1 322 ? 7.990 0.365 23.222 1.00 97.06 322 PHE A C 1
ATOM 2558 O O . PHE A 1 322 ? 8.141 -0.549 24.034 1.00 97.06 322 PHE A O 1
ATOM 2565 N N . GLU A 1 323 ? 8.952 1.241 22.934 1.00 95.62 323 GLU A N 1
ATOM 2566 C CA . GLU A 1 323 ? 10.307 1.175 23.486 1.00 95.62 323 GLU A CA 1
ATOM 2567 C C . GLU A 1 323 ? 10.312 1.301 25.009 1.00 95.62 323 GLU A C 1
ATOM 2569 O O . GLU A 1 323 ? 10.861 0.445 25.704 1.00 95.62 323 GLU A O 1
ATOM 2574 N N . ARG A 1 324 ? 9.639 2.325 25.546 1.00 96.94 324 ARG A N 1
ATOM 2575 C CA . ARG A 1 324 ? 9.579 2.577 26.992 1.00 96.94 324 ARG A CA 1
ATOM 2576 C C . ARG A 1 324 ? 8.880 1.446 27.752 1.00 96.94 324 ARG A C 1
ATOM 2578 O O . ARG A 1 324 ? 9.191 1.211 28.914 1.00 96.94 324 ARG A O 1
ATOM 2585 N N . ASN A 1 325 ? 7.943 0.744 27.112 1.00 96.06 325 ASN A N 1
ATOM 2586 C CA . ASN A 1 325 ? 7.240 -0.400 27.698 1.00 96.06 325 ASN A CA 1
ATOM 2587 C C . ASN A 1 325 ? 7.896 -1.759 27.375 1.00 96.06 325 ASN A C 1
ATOM 2589 O O . ASN A 1 325 ? 7.341 -2.790 27.755 1.00 96.06 325 ASN A O 1
ATOM 2593 N N . GLY A 1 326 ? 9.036 -1.789 26.671 1.00 94.88 326 GLY A N 1
ATOM 2594 C CA . GLY A 1 326 ? 9.722 -3.030 26.297 1.00 94.88 326 GLY A CA 1
ATOM 2595 C C . GLY A 1 326 ? 8.885 -3.960 25.411 1.00 94.88 326 GLY A C 1
ATOM 2596 O O . GLY A 1 326 ? 8.999 -5.181 25.516 1.00 94.88 326 GLY A O 1
ATOM 2597 N N . ILE A 1 327 ? 8.001 -3.406 24.575 1.00 94.81 327 ILE A N 1
ATOM 2598 C CA . ILE A 1 327 ? 7.113 -4.187 23.709 1.00 94.81 327 ILE A CA 1
ATOM 2599 C C . ILE A 1 327 ? 7.892 -4.648 22.477 1.00 94.81 327 ILE A C 1
ATOM 2601 O O . ILE A 1 327 ? 8.425 -3.840 21.722 1.00 94.81 327 ILE A O 1
ATOM 2605 N N . ALA A 1 328 ? 7.929 -5.962 22.254 1.00 90.69 328 ALA A N 1
ATOM 2606 C CA . ALA A 1 328 ? 8.566 -6.532 21.076 1.00 90.69 328 ALA A CA 1
ATOM 2607 C C . ALA A 1 328 ? 7.809 -6.149 19.795 1.00 90.69 328 ALA A C 1
ATOM 2609 O O . ALA A 1 328 ? 6.589 -6.281 19.704 1.00 90.69 328 ALA A O 1
ATOM 2610 N N . GLU A 1 329 ? 8.554 -5.740 18.770 1.00 90.19 329 GLU A N 1
ATOM 2611 C CA . GLU A 1 329 ? 7.997 -5.379 17.464 1.00 90.19 329 GLU A CA 1
ATOM 2612 C C . GLU A 1 329 ? 7.642 -6.607 16.615 1.00 90.19 329 GLU A C 1
ATOM 2614 O O . GLU A 1 329 ? 7.027 -6.475 15.560 1.00 90.19 329 GLU A O 1
ATOM 2619 N N . THR A 1 330 ? 8.052 -7.812 17.014 1.00 88.31 330 THR A N 1
ATOM 2620 C CA . THR A 1 330 ? 7.899 -9.053 16.245 1.00 88.31 330 THR A CA 1
ATOM 2621 C C . THR A 1 330 ? 6.813 -9.950 16.831 1.00 88.31 330 THR A C 1
ATOM 2623 O O . THR A 1 330 ? 6.575 -9.959 18.034 1.00 88.31 330 THR A O 1
ATOM 2626 N N . ALA A 1 331 ? 6.146 -10.717 15.961 1.00 86.12 331 ALA A N 1
ATOM 2627 C CA . ALA A 1 331 ? 5.127 -11.700 16.347 1.00 86.12 331 ALA A CA 1
ATOM 2628 C C . ALA A 1 331 ? 4.016 -11.146 17.270 1.00 86.12 331 ALA A C 1
ATOM 2630 O O . ALA A 1 331 ? 3.497 -11.856 18.133 1.00 86.12 331 ALA A O 1
ATOM 2631 N N . ILE A 1 332 ? 3.628 -9.880 17.077 1.00 91.12 332 ILE A N 1
ATOM 2632 C CA . ILE A 1 332 ? 2.533 -9.258 17.825 1.00 91.12 332 ILE A CA 1
ATOM 2633 C C . ILE A 1 332 ? 1.232 -9.965 17.439 1.00 91.12 332 ILE A C 1
ATOM 2635 O O . ILE A 1 332 ? 0.780 -9.892 16.297 1.00 91.12 332 ILE A O 1
ATOM 2639 N N . SER A 1 333 ? 0.625 -10.664 18.398 1.00 91.56 333 SER A N 1
ATOM 2640 C CA . SER A 1 333 ? -0.682 -11.280 18.184 1.00 91.56 333 SER A CA 1
ATOM 2641 C C . SER A 1 333 ? -1.739 -10.204 17.945 1.00 91.56 333 SER A C 1
ATOM 2643 O O . SER A 1 333 ? -1.649 -9.095 18.474 1.00 91.56 333 SER A O 1
ATOM 2645 N N . ARG A 1 334 ? -2.801 -10.547 17.213 1.00 90.44 334 ARG A N 1
ATOM 2646 C CA . ARG A 1 334 ? -3.931 -9.637 16.998 1.00 90.44 334 ARG A CA 1
ATOM 2647 C C . ARG A 1 334 ? -4.478 -9.079 18.316 1.00 90.44 334 ARG A C 1
ATOM 2649 O O . ARG A 1 334 ? -4.689 -7.884 18.424 1.00 90.44 334 ARG A O 1
ATOM 2656 N N . GLN A 1 335 ? -4.664 -9.905 19.346 1.00 91.19 335 GLN A N 1
ATOM 2657 C CA . GLN A 1 335 ? -5.159 -9.414 20.641 1.00 91.19 335 GLN A CA 1
ATOM 2658 C C . GLN A 1 335 ? -4.187 -8.427 21.301 1.00 91.19 335 GLN A C 1
ATOM 2660 O O . GLN A 1 335 ? -4.620 -7.389 21.799 1.00 91.19 335 GLN A O 1
ATOM 2665 N N . ASN A 1 336 ? -2.884 -8.714 21.256 1.00 94.06 336 ASN A N 1
ATOM 2666 C CA . ASN A 1 336 ? -1.869 -7.829 21.819 1.00 94.06 336 ASN A CA 1
ATOM 2667 C C . ASN A 1 336 ? -1.801 -6.501 21.063 1.00 94.06 336 ASN A C 1
ATOM 2669 O O . ASN A 1 336 ? -1.745 -5.462 21.706 1.00 94.06 336 ASN A O 1
ATOM 2673 N N . LEU A 1 337 ? -1.903 -6.516 19.729 1.00 94.94 337 LEU A N 1
ATOM 2674 C CA . LEU A 1 337 ? -1.952 -5.305 18.906 1.00 94.94 337 LEU A CA 1
ATOM 2675 C C . LEU A 1 337 ? -3.052 -4.347 19.388 1.00 94.94 337 LEU A C 1
ATOM 2677 O O . LEU A 1 337 ? -2.775 -3.191 19.698 1.00 94.94 337 LEU A O 1
ATOM 2681 N N . PHE A 1 338 ? -4.285 -4.841 19.528 1.00 95.44 338 PHE A N 1
ATOM 2682 C CA . PHE A 1 338 ? -5.402 -4.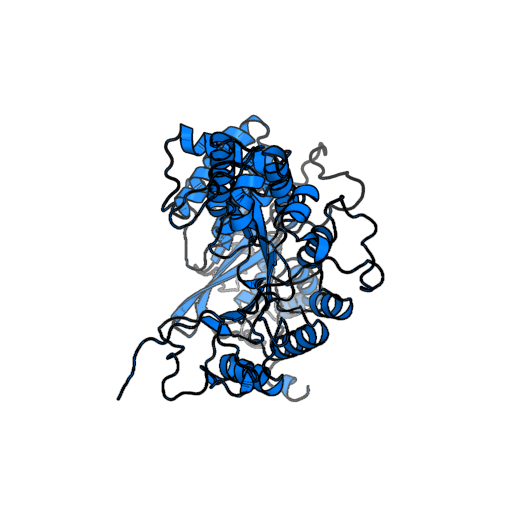023 20.012 1.00 95.44 338 PHE A CA 1
ATOM 2683 C C . PHE A 1 338 ? -5.211 -3.574 21.465 1.00 95.44 338 PHE A C 1
ATOM 2685 O O . PHE A 1 338 ? -5.553 -2.443 21.804 1.00 95.44 338 PHE A O 1
ATOM 2692 N N . SER A 1 339 ? -4.654 -4.430 22.329 1.00 95.62 339 SER A N 1
ATOM 2693 C CA . SER A 1 339 ? -4.358 -4.057 23.716 1.00 95.62 339 SER A CA 1
ATOM 2694 C C . SER A 1 339 ? -3.315 -2.941 23.795 1.00 95.62 339 SER A C 1
ATOM 2696 O O . SER A 1 339 ? -3.501 -1.991 24.555 1.00 95.62 339 SER A O 1
ATOM 2698 N N . TYR A 1 340 ? -2.247 -3.012 22.999 1.00 96.06 340 TYR A N 1
ATOM 2699 C CA . TYR A 1 340 ? -1.197 -1.997 22.976 1.00 96.06 340 TYR A CA 1
ATOM 2700 C C . TYR A 1 340 ? -1.711 -0.667 22.437 1.00 96.06 340 TYR A C 1
ATOM 2702 O O . TYR A 1 340 ? -1.438 0.362 23.048 1.00 96.06 340 TYR A O 1
ATOM 2710 N N . VAL A 1 341 ? -2.517 -0.675 21.371 1.00 95.75 341 VAL A N 1
ATOM 2711 C CA . VAL A 1 341 ? -3.115 0.560 20.839 1.00 95.75 341 VAL A CA 1
ATOM 2712 C C . VAL A 1 341 ? -4.129 1.163 21.812 1.00 95.75 341 VAL A C 1
ATOM 2714 O O . VAL A 1 341 ? -4.122 2.377 22.003 1.00 95.75 341 VAL A O 1
ATOM 2717 N N . ARG A 1 342 ? -4.936 0.347 22.511 1.00 95.62 342 ARG A N 1
ATOM 2718 C CA . ARG A 1 342 ? -5.789 0.844 23.605 1.00 95.62 342 ARG A CA 1
ATOM 2719 C C . ARG A 1 342 ? -4.949 1.512 24.696 1.00 95.62 342 ARG A C 1
ATOM 2721 O O . ARG A 1 342 ? -5.257 2.631 25.080 1.00 95.62 342 ARG A O 1
ATOM 2728 N N . ARG A 1 343 ? -3.902 0.846 25.194 1.00 96.62 343 ARG A N 1
ATOM 2729 C CA . ARG A 1 343 ? -3.044 1.385 26.268 1.00 96.62 343 ARG A CA 1
ATOM 2730 C C . ARG A 1 343 ? -2.327 2.667 25.841 1.00 96.62 343 ARG A C 1
ATOM 2732 O O . ARG A 1 343 ? -2.229 3.600 26.628 1.00 96.62 343 ARG A O 1
ATOM 2739 N N . PHE A 1 344 ? -1.871 2.730 24.591 1.00 95.88 344 PHE A N 1
ATOM 2740 C CA . PHE A 1 344 ? -1.333 3.953 24.001 1.00 95.88 344 PHE A CA 1
ATOM 2741 C C . PHE A 1 344 ? -2.377 5.079 24.010 1.00 95.88 344 PHE A C 1
ATOM 2743 O O . PHE A 1 344 ? -2.089 6.188 24.456 1.00 95.88 344 PHE A O 1
ATOM 2750 N N . ALA A 1 345 ? -3.607 4.790 23.577 1.00 93.44 345 ALA A N 1
ATOM 2751 C CA . ALA A 1 345 ? -4.704 5.752 23.582 1.00 93.44 345 ALA A CA 1
ATOM 2752 C C . ALA A 1 345 ? -5.079 6.220 24.999 1.00 93.44 345 ALA A C 1
ATOM 2754 O O . ALA A 1 345 ? -5.342 7.404 25.206 1.00 93.44 345 ALA A O 1
ATOM 2755 N N . GLU A 1 346 ? -5.062 5.324 25.986 1.00 94.38 346 GLU A N 1
ATOM 2756 C CA . GLU A 1 346 ? -5.287 5.665 27.396 1.00 94.38 346 GLU A CA 1
ATOM 2757 C C . GLU A 1 346 ? -4.245 6.638 27.939 1.00 94.38 346 GLU A C 1
ATOM 2759 O O . GLU A 1 346 ? -4.575 7.487 28.760 1.00 94.38 346 GLU A O 1
ATOM 2764 N N . GLU A 1 347 ? -3.000 6.535 27.484 1.00 94.81 347 GLU A N 1
ATOM 2765 C CA . GLU A 1 347 ? -1.929 7.415 27.937 1.00 94.81 347 GLU A CA 1
ATOM 2766 C C . GLU A 1 347 ? -1.888 8.744 27.175 1.00 94.81 347 GLU A C 1
ATOM 2768 O O . GLU A 1 347 ? -1.654 9.790 27.776 1.00 94.81 347 GLU A O 1
ATOM 2773 N N . LYS A 1 348 ? -2.079 8.718 25.851 1.00 91.31 348 LYS A N 1
ATOM 2774 C CA . LYS A 1 348 ? -1.831 9.882 24.984 1.00 91.31 348 LYS A CA 1
ATOM 2775 C C . LYS A 1 348 ? -3.095 10.632 24.577 1.00 91.31 348 LYS A C 1
ATOM 2777 O O . LYS A 1 348 ? -3.048 11.844 24.403 1.00 91.31 348 LYS A O 1
ATOM 2782 N N . VAL A 1 349 ? -4.224 9.937 24.438 1.00 88.31 349 VAL A N 1
ATOM 2783 C CA . VAL A 1 349 ? -5.484 10.532 23.958 1.00 88.31 349 VAL A CA 1
ATOM 2784 C C . VAL A 1 349 ? -6.403 10.880 25.122 1.00 88.31 349 VAL A C 1
ATOM 2786 O O . VAL A 1 349 ? -6.935 11.987 25.175 1.00 88.31 349 VAL A O 1
ATOM 2789 N N . ARG A 1 350 ? -6.569 9.964 26.081 1.00 90.94 350 ARG A N 1
ATOM 2790 C CA . ARG A 1 350 ? -7.508 10.126 27.199 1.00 90.94 350 ARG A CA 1
ATOM 2791 C C . ARG A 1 350 ? -7.262 11.374 28.053 1.00 90.94 350 ARG A C 1
ATOM 2793 O O . ARG A 1 350 ? -8.230 12.095 28.285 1.00 90.94 350 ARG A O 1
ATOM 2800 N N . PRO A 1 351 ? -6.017 11.702 28.464 1.00 93.00 351 PRO A N 1
ATOM 2801 C CA . PRO A 1 351 ? -5.773 12.903 29.264 1.00 93.00 351 PRO A CA 1
ATOM 2802 C C . PRO A 1 351 ? -6.041 14.197 28.490 1.00 93.00 351 PRO A C 1
ATOM 2804 O O . PRO A 1 351 ? -6.372 15.211 29.095 1.00 93.00 351 PRO A O 1
ATOM 2807 N N . ALA A 1 352 ? -5.913 14.164 27.159 1.00 86.06 352 ALA A N 1
ATOM 2808 C CA . ALA A 1 352 ? -6.222 15.302 26.302 1.00 86.06 352 ALA A CA 1
ATOM 2809 C C . ALA A 1 352 ? -7.735 15.457 26.073 1.00 86.06 352 ALA A C 1
ATOM 2811 O O . ALA A 1 352 ? -8.226 16.579 25.967 1.00 86.06 352 ALA A O 1
ATOM 2812 N N . SER A 1 353 ? -8.484 14.350 25.972 1.00 83.62 353 SER A N 1
ATOM 2813 C CA . SER A 1 353 ? -9.945 14.360 25.844 1.00 83.62 353 SER A CA 1
ATOM 2814 C C . SER A 1 353 ? -10.561 12.968 26.041 1.00 83.62 353 SER A C 1
ATOM 2816 O O . SER A 1 353 ? -10.372 12.066 25.219 1.00 83.62 353 SER A O 1
ATOM 2818 N N . GLU A 1 354 ? -11.402 12.818 27.070 1.00 84.00 354 GLU A N 1
ATOM 2819 C CA . GLU A 1 354 ? -12.187 11.591 27.303 1.00 84.00 354 GLU A CA 1
ATOM 2820 C C . GLU A 1 354 ? -13.162 11.310 26.147 1.00 84.00 354 GLU A C 1
ATOM 2822 O O . GLU A 1 354 ? -13.375 10.158 25.778 1.00 84.00 354 GLU A O 1
ATOM 2827 N N . ALA A 1 355 ? -13.719 12.357 25.525 1.00 79.81 355 ALA A N 1
ATOM 2828 C CA . ALA A 1 355 ? -14.619 12.215 24.381 1.00 79.81 355 ALA A CA 1
ATOM 2829 C C . ALA A 1 355 ? -13.896 11.611 23.165 1.00 79.81 355 ALA A C 1
ATOM 2831 O O . ALA A 1 355 ? -14.370 10.639 22.581 1.00 79.81 355 ALA A O 1
ATOM 2832 N N . LYS A 1 356 ? -12.704 12.126 22.830 1.00 81.94 356 LYS A N 1
ATOM 2833 C CA . LYS A 1 356 ? -11.872 11.588 21.738 1.00 81.94 356 LYS A CA 1
ATOM 2834 C C . LYS A 1 356 ? -11.418 10.155 22.024 1.00 81.94 356 LYS A C 1
ATOM 2836 O O . LYS A 1 356 ? -11.414 9.317 21.125 1.00 81.94 356 LYS A O 1
ATOM 2841 N N . TYR A 1 357 ? -11.080 9.858 23.279 1.00 86.69 357 TYR A N 1
ATOM 2842 C CA . TYR A 1 357 ? -10.741 8.501 23.706 1.00 86.69 357 TYR A CA 1
ATOM 2843 C C . TYR A 1 357 ? -11.925 7.530 23.574 1.00 86.69 357 TYR A C 1
ATOM 2845 O O . TYR A 1 357 ? -11.742 6.421 23.076 1.00 86.69 357 TYR A O 1
ATOM 2853 N N . SER A 1 358 ? -13.136 7.955 23.952 1.00 82.94 358 SER A N 1
ATOM 2854 C CA . SER A 1 358 ? -14.365 7.165 23.798 1.00 82.94 358 SER A CA 1
ATOM 2855 C C . SER A 1 358 ? -14.603 6.757 22.340 1.00 82.94 358 SER A C 1
ATOM 2857 O O . SER A 1 358 ? -14.797 5.573 22.059 1.00 82.94 358 SER A O 1
ATOM 2859 N N . VAL A 1 359 ? -14.482 7.707 21.403 1.00 81.12 359 VAL A N 1
ATOM 2860 C CA . VAL A 1 359 ? -14.602 7.440 19.958 1.00 81.12 359 VAL A CA 1
ATOM 2861 C C . VAL A 1 359 ? -13.556 6.425 19.496 1.00 81.12 359 VAL A C 1
ATOM 2863 O O . VAL A 1 359 ? -13.890 5.444 18.837 1.00 81.12 359 VAL A O 1
ATOM 2866 N N . LEU A 1 360 ? -12.287 6.609 19.873 1.00 86.00 360 LEU A N 1
ATOM 2867 C CA . LEU A 1 360 ? -11.215 5.694 19.474 1.00 86.00 360 LEU A CA 1
ATOM 2868 C C . LEU A 1 360 ? -11.405 4.278 20.041 1.00 86.00 360 LEU A C 1
ATOM 2870 O O . LEU A 1 360 ? -11.115 3.295 19.358 1.00 86.00 360 LEU A O 1
ATOM 2874 N N . LEU A 1 361 ? -11.909 4.151 21.269 1.00 87.44 361 LEU A N 1
ATOM 2875 C CA . LEU A 1 361 ? -12.220 2.853 21.864 1.00 87.44 361 LEU A CA 1
ATOM 2876 C C . LEU A 1 361 ? -13.330 2.129 21.089 1.00 87.44 361 LEU A C 1
ATOM 2878 O O . LEU A 1 361 ? -13.253 0.917 20.880 1.00 87.44 361 LEU A O 1
ATOM 2882 N N . ASP A 1 362 ? -14.328 2.870 20.624 1.00 82.31 362 ASP A N 1
ATOM 2883 C CA . ASP A 1 362 ? -15.386 2.372 19.750 1.00 82.31 362 ASP A CA 1
ATOM 2884 C C . ASP A 1 362 ? -14.852 1.959 18.368 1.00 82.31 362 ASP A C 1
ATOM 2886 O O . ASP A 1 362 ? -15.172 0.863 17.897 1.00 82.31 362 ASP A O 1
ATOM 2890 N N . CYS A 1 363 ? -13.935 2.731 17.777 1.00 85.56 363 CYS A N 1
ATOM 2891 C CA . CYS A 1 363 ? -13.223 2.337 16.556 1.00 85.56 363 CYS A CA 1
ATOM 2892 C C . CYS A 1 363 ? -12.415 1.039 16.743 1.00 85.56 363 CYS A C 1
ATOM 2894 O O . CYS A 1 363 ? -12.468 0.151 15.892 1.00 85.56 363 CYS A O 1
ATOM 2896 N N . LEU A 1 364 ? -11.727 0.873 17.879 1.00 89.75 364 LEU A N 1
ATOM 2897 C CA . LEU A 1 364 ? -10.990 -0.356 18.197 1.00 89.75 364 LEU A CA 1
ATOM 2898 C C . LEU A 1 364 ? -11.926 -1.559 18.337 1.00 89.75 364 LEU A C 1
ATOM 2900 O O . LEU A 1 364 ? -11.617 -2.654 17.867 1.00 89.75 364 LEU A O 1
ATOM 2904 N N . ARG A 1 365 ? -13.092 -1.381 18.964 1.00 86.56 365 ARG A N 1
ATOM 2905 C CA . ARG A 1 365 ? -14.113 -2.436 19.037 1.00 86.56 365 ARG A CA 1
ATOM 2906 C C . ARG A 1 365 ? -14.610 -2.802 17.642 1.00 86.56 365 ARG A C 1
ATOM 2908 O O . ARG A 1 365 ? -14.681 -3.990 17.326 1.00 86.56 365 ARG A O 1
ATOM 2915 N N . PHE A 1 366 ? -14.917 -1.802 16.817 1.00 82.94 366 PHE A N 1
ATOM 2916 C CA . PHE A 1 366 ? -15.345 -1.993 15.434 1.00 82.94 366 PHE A CA 1
ATOM 2917 C C . PHE A 1 366 ? -14.326 -2.822 14.653 1.00 82.94 366 PHE A C 1
ATOM 2919 O O . PHE A 1 366 ? -14.661 -3.890 14.146 1.00 82.94 366 PHE A O 1
ATOM 2926 N N . ASP A 1 367 ? -13.073 -2.381 14.627 1.00 86.94 367 ASP A N 1
ATOM 2927 C CA . ASP A 1 367 ? -11.988 -3.024 13.891 1.00 86.94 367 ASP A CA 1
ATOM 2928 C C . ASP A 1 367 ? -11.747 -4.467 14.373 1.00 86.94 367 ASP A C 1
ATOM 2930 O O . ASP A 1 367 ? -11.530 -5.397 13.581 1.00 86.94 367 ASP A O 1
ATOM 2934 N N . PHE A 1 368 ? -11.865 -4.699 15.686 1.00 87.88 368 PHE A N 1
ATOM 2935 C CA . PHE A 1 368 ? -11.742 -6.037 16.255 1.00 87.88 368 PHE A CA 1
ATOM 2936 C C . PHE A 1 368 ? -12.869 -6.964 15.779 1.00 87.88 368 PHE A C 1
ATOM 2938 O O . PHE A 1 368 ? -12.637 -8.135 15.470 1.00 87.88 368 PHE A O 1
ATOM 2945 N N . ILE A 1 369 ? -14.097 -6.465 15.692 1.00 78.94 369 ILE A N 1
ATOM 2946 C CA . ILE A 1 369 ? -15.246 -7.269 15.266 1.00 78.94 369 ILE A CA 1
ATOM 2947 C C . ILE A 1 369 ? -15.253 -7.455 13.738 1.00 78.94 369 ILE A C 1
ATOM 2949 O O . ILE A 1 369 ? -15.543 -8.546 13.238 1.00 78.94 369 ILE A O 1
ATOM 2953 N N . ALA A 1 370 ? -14.894 -6.417 12.981 1.00 77.44 370 ALA A N 1
ATOM 2954 C CA . ALA A 1 370 ? -14.848 -6.428 11.521 1.00 77.44 370 ALA A CA 1
ATOM 2955 C C . ALA A 1 370 ? -13.777 -7.387 10.977 1.00 77.44 370 ALA A C 1
ATOM 2957 O O . ALA A 1 370 ? -14.005 -8.073 9.979 1.00 77.44 370 ALA A O 1
ATOM 2958 N N . GLY A 1 371 ? -12.635 -7.493 11.661 1.00 78.88 371 GLY A N 1
ATOM 2959 C CA . GLY A 1 371 ? -11.565 -8.418 11.284 1.00 78.88 371 GLY A CA 1
ATOM 2960 C C . GLY A 1 371 ? -11.803 -9.882 11.672 1.00 78.88 371 GLY A C 1
ATOM 2961 O O . GLY A 1 371 ? -10.958 -10.719 11.368 1.00 78.88 371 GLY A O 1
ATOM 2962 N N . GLU A 1 372 ? -12.909 -10.213 12.346 1.00 78.94 372 GLU A N 1
ATOM 2963 C CA . GLU A 1 372 ? -13.176 -11.573 12.818 1.00 78.94 372 GLU A CA 1
ATOM 2964 C C . GLU A 1 372 ? -14.200 -12.304 11.944 1.00 78.94 372 GLU A C 1
ATOM 2966 O O . GLU A 1 372 ? -15.324 -11.839 11.738 1.00 78.94 372 GLU A O 1
ATOM 2971 N N . SER A 1 373 ? -13.807 -13.467 11.428 1.00 64.25 373 SER A N 1
ATOM 2972 C CA . SER A 1 373 ? -14.627 -14.289 10.526 1.00 64.25 373 SER A CA 1
ATOM 2973 C C . SER A 1 373 ? -15.287 -15.467 11.239 1.00 64.25 373 SER A C 1
ATOM 2975 O O . SER A 1 373 ? -16.311 -15.970 10.775 1.00 64.25 373 SER A O 1
ATOM 2977 N N . LYS A 1 374 ? -14.736 -15.891 12.383 1.00 67.19 374 LYS A N 1
ATOM 2978 C CA . LYS A 1 374 ? -15.234 -17.022 13.168 1.00 67.19 374 LYS A CA 1
ATOM 2979 C C . LYS A 1 374 ? -16.070 -16.542 14.349 1.00 67.19 374 LYS A C 1
ATOM 2981 O O . LYS A 1 374 ? -16.231 -15.353 14.602 1.00 67.19 374 LYS A O 1
ATOM 2986 N N . ARG A 1 375 ? -16.643 -17.487 15.094 1.00 64.94 375 ARG A N 1
ATOM 2987 C CA . ARG A 1 375 ? -17.274 -17.180 16.380 1.00 64.94 375 ARG A CA 1
ATOM 2988 C C . ARG A 1 375 ? -16.197 -16.740 17.373 1.00 64.94 375 ARG A C 1
ATOM 2990 O O . ARG A 1 375 ? -15.214 -17.450 17.555 1.00 64.94 375 ARG A O 1
ATOM 2997 N N . PHE A 1 376 ? -16.410 -15.608 18.031 1.00 69.38 376 PHE A N 1
ATOM 2998 C CA . PHE A 1 376 ? -15.453 -15.022 18.964 1.00 69.38 376 PHE A CA 1
ATOM 2999 C C . PHE A 1 376 ? -16.156 -14.420 20.179 1.00 69.38 376 PHE A C 1
ATOM 3001 O O . PHE A 1 376 ? -17.359 -14.161 20.160 1.00 69.38 376 PHE A O 1
ATOM 3008 N N . SER A 1 377 ? -15.377 -14.170 21.227 1.00 68.62 377 SER A N 1
ATOM 3009 C CA . SER A 1 377 ? -15.738 -13.267 22.314 1.00 68.62 377 SER A CA 1
ATOM 3010 C C . SER A 1 377 ? -14.851 -12.035 22.235 1.00 68.62 377 SER A C 1
ATOM 3012 O O . SER A 1 377 ? -13.640 -12.161 22.044 1.00 68.62 377 SER A O 1
ATOM 3014 N N . LEU A 1 378 ? -15.438 -10.854 22.411 1.00 75.25 378 LEU A N 1
ATOM 3015 C CA . LEU A 1 378 ? -14.657 -9.628 22.523 1.00 75.25 378 LEU A CA 1
ATOM 3016 C C . LEU A 1 378 ? -13.712 -9.744 23.740 1.00 75.25 378 LEU A C 1
ATOM 3018 O O . LEU A 1 378 ? -14.178 -10.187 24.794 1.00 75.25 378 LEU A O 1
ATOM 3022 N N . PRO A 1 379 ? -12.415 -9.403 23.626 1.00 82.56 379 PRO A N 1
ATOM 3023 C CA . PRO A 1 379 ? -11.494 -9.421 24.759 1.00 82.56 379 PRO A CA 1
ATOM 3024 C C . PRO A 1 379 ? -11.970 -8.505 25.885 1.00 82.56 379 PRO A C 1
ATOM 3026 O O . PRO A 1 379 ? -12.540 -7.450 25.608 1.00 82.56 379 PRO A O 1
ATOM 3029 N N . ASP A 1 380 ? -11.698 -8.863 27.143 1.00 80.56 380 ASP A N 1
ATOM 3030 C CA . ASP A 1 380 ? -12.161 -8.094 28.312 1.00 80.56 380 ASP A CA 1
ATOM 3031 C C . ASP A 1 380 ? -11.738 -6.626 28.255 1.00 80.56 380 ASP A C 1
ATOM 3033 O O . ASP A 1 380 ? -12.512 -5.742 28.604 1.00 80.56 380 ASP A O 1
ATOM 3037 N N . PHE A 1 381 ? -10.553 -6.351 27.709 1.00 83.56 381 PHE A N 1
ATOM 3038 C CA . PHE A 1 381 ? -10.053 -4.992 27.555 1.00 83.56 381 PHE A CA 1
ATOM 3039 C C . PHE A 1 381 ? -10.775 -4.171 26.464 1.00 83.56 381 PHE A C 1
ATOM 3041 O O . PHE A 1 381 ? -10.585 -2.962 26.404 1.00 83.56 381 PHE A O 1
ATOM 3048 N N . LEU A 1 382 ? -11.581 -4.776 25.593 1.00 82.12 382 LEU A N 1
ATOM 3049 C CA . LEU A 1 382 ? -12.436 -4.055 24.642 1.00 82.12 382 LEU A CA 1
ATOM 3050 C C . LEU A 1 382 ? -13.908 -4.084 25.051 1.00 82.12 382 LEU A C 1
ATOM 3052 O O . LEU A 1 382 ? -14.699 -3.320 24.496 1.00 82.12 382 LEU A O 1
ATOM 3056 N N . LYS A 1 383 ? -14.297 -4.924 26.017 1.00 72.06 383 LYS A N 1
ATOM 3057 C CA . LYS A 1 383 ? -15.665 -4.922 26.536 1.00 72.06 383 LYS A CA 1
ATOM 3058 C C . LYS A 1 383 ? -15.957 -3.559 27.172 1.00 72.06 383 LYS A C 1
ATOM 3060 O O . LYS A 1 383 ? -15.133 -3.057 27.936 1.00 72.06 383 LYS A O 1
ATOM 3065 N N . PRO A 1 384 ? -17.107 -2.936 26.876 1.00 60.97 384 PRO A N 1
ATOM 3066 C CA . PRO A 1 384 ? -17.577 -1.812 27.672 1.00 60.97 384 PRO A CA 1
ATOM 3067 C C . PRO A 1 384 ? -17.615 -2.209 29.152 1.00 60.97 384 PRO A C 1
ATOM 3069 O O . PRO A 1 384 ? -18.072 -3.308 29.471 1.00 60.97 384 PRO A O 1
ATOM 3072 N N . GLU A 1 385 ? -17.212 -1.316 30.062 1.00 48.12 385 GLU A N 1
ATOM 3073 C CA . GLU A 1 385 ? -17.395 -1.524 31.515 1.00 48.12 385 GLU A CA 1
ATOM 3074 C C . GLU A 1 385 ? -18.861 -1.853 31.852 1.00 48.12 385 GLU A C 1
ATOM 3076 O O . GLU A 1 385 ? -19.163 -2.568 32.805 1.00 48.12 385 GLU A O 1
ATOM 3081 N N . LYS A 1 386 ? -19.781 -1.376 31.002 1.00 39.81 386 LYS A N 1
ATOM 3082 C CA . LYS A 1 386 ? -21.212 -1.667 31.019 1.00 39.81 386 LYS A CA 1
ATOM 3083 C C . LYS A 1 386 ? -21.651 -2.539 29.842 1.00 39.81 386 LYS A C 1
ATOM 3085 O O . LYS A 1 386 ? -22.713 -2.291 29.281 1.00 39.81 386 LYS A O 1
ATOM 3090 N N . MET A 1 387 ? -20.923 -3.600 29.484 1.00 39.53 387 MET A N 1
ATOM 3091 C CA . MET A 1 387 ? -21.503 -4.680 28.668 1.00 39.53 387 MET A CA 1
ATOM 3092 C C . MET A 1 387 ? -22.504 -5.481 29.521 1.00 39.53 387 MET A C 1
ATOM 3094 O O . MET A 1 387 ? -22.393 -6.687 29.719 1.00 39.53 387 MET A O 1
ATOM 3098 N N . ARG A 1 388 ? -23.493 -4.786 30.087 1.00 38.59 388 ARG A N 1
ATOM 3099 C CA . ARG A 1 388 ? -24.732 -5.405 30.524 1.00 38.59 388 ARG A CA 1
ATOM 3100 C C . ARG A 1 388 ? -25.440 -5.786 29.230 1.00 38.59 388 ARG A C 1
ATOM 3102 O O . ARG A 1 388 ? -25.442 -4.999 28.285 1.00 38.59 388 ARG A O 1
ATOM 3109 N N . ARG A 1 389 ? -26.067 -6.967 29.175 1.00 40.31 389 ARG A N 1
ATOM 3110 C CA . ARG A 1 389 ? -27.248 -7.094 28.310 1.00 40.31 389 ARG A CA 1
ATOM 3111 C C . ARG A 1 389 ? -28.072 -5.852 28.613 1.00 40.31 389 ARG A C 1
ATOM 3113 O O . ARG A 1 389 ? -28.436 -5.672 29.775 1.00 40.31 389 ARG A O 1
ATOM 3120 N N . ASP A 1 390 ? -28.259 -4.975 27.636 1.00 43.72 390 ASP A N 1
ATOM 3121 C CA . ASP A 1 390 ? -29.236 -3.911 27.770 1.00 43.72 390 ASP A CA 1
ATOM 3122 C C . ASP A 1 390 ? -30.560 -4.655 27.926 1.00 43.72 390 ASP A C 1
ATOM 3124 O O . ASP A 1 390 ? -31.092 -5.175 26.957 1.00 43.72 390 ASP A O 1
ATOM 3128 N N . GLN A 1 391 ? -30.978 -4.904 29.169 1.00 45.72 391 GLN A N 1
ATOM 3129 C CA . GLN A 1 391 ? -32.149 -5.725 29.458 1.00 45.72 391 GLN A CA 1
ATOM 3130 C C . GLN A 1 391 ? -33.409 -5.028 28.957 1.00 45.72 391 GLN A C 1
ATOM 3132 O O . GLN A 1 391 ? -34.372 -5.715 28.653 1.00 45.72 391 GLN A O 1
ATOM 3137 N N . GLY A 1 392 ? -33.370 -3.697 28.818 1.00 47.72 392 GLY A N 1
ATOM 3138 C CA . GLY A 1 392 ? -34.410 -2.917 28.166 1.00 47.72 392 GLY A CA 1
ATOM 3139 C C . GLY A 1 392 ? -34.456 -3.199 26.673 1.00 47.72 392 GLY A C 1
ATOM 3140 O O . GLY A 1 392 ? -35.523 -3.485 26.165 1.00 47.72 392 GLY A O 1
ATOM 3141 N N . LEU A 1 393 ? -33.318 -3.220 25.978 1.00 47.31 393 LEU A N 1
ATOM 3142 C CA . LEU A 1 393 ? -33.257 -3.569 24.557 1.00 47.31 393 LEU A CA 1
ATOM 3143 C C . LEU A 1 393 ? -33.506 -5.057 24.293 1.00 47.31 393 LEU A C 1
ATOM 3145 O O . LEU A 1 393 ? -34.236 -5.419 23.384 1.00 47.31 393 LEU A O 1
ATOM 3149 N N . PHE A 1 394 ? -32.895 -5.936 25.081 1.00 48.53 394 PHE A N 1
ATOM 3150 C CA . PHE A 1 394 ? -33.093 -7.377 24.998 1.00 48.53 394 PHE A CA 1
ATOM 3151 C C . PHE A 1 394 ? -34.535 -7.732 25.347 1.00 48.53 394 PHE A C 1
ATOM 3153 O O . PHE A 1 394 ? -35.110 -8.543 24.643 1.00 48.53 394 PHE A O 1
ATOM 3160 N N . GLY A 1 395 ? -35.113 -7.099 26.373 1.00 50.03 395 GLY A N 1
ATOM 3161 C CA . GLY A 1 395 ? -36.523 -7.205 26.746 1.00 50.03 395 GLY A CA 1
ATOM 3162 C C . GLY A 1 395 ? -37.436 -6.628 25.674 1.00 50.03 395 GLY A C 1
ATOM 3163 O O . GLY A 1 395 ? -38.292 -7.341 25.199 1.00 50.03 395 GLY A O 1
ATOM 3164 N N . TYR A 1 396 ? -37.184 -5.417 25.178 1.00 50.94 396 TYR A N 1
ATOM 3165 C CA . TYR A 1 396 ? -37.939 -4.803 24.082 1.00 50.94 396 TYR A CA 1
ATOM 3166 C C . TYR A 1 396 ? -37.916 -5.657 22.814 1.00 50.94 396 TYR A C 1
ATOM 3168 O O . TYR A 1 396 ? -38.967 -5.908 22.237 1.00 50.94 396 TYR A O 1
ATOM 3176 N N . ILE A 1 397 ? -36.747 -6.146 22.387 1.00 47.09 397 ILE A N 1
ATOM 3177 C CA . ILE A 1 397 ? -36.636 -7.058 21.243 1.00 47.09 397 ILE A CA 1
ATOM 3178 C C . ILE A 1 397 ? -37.341 -8.375 21.568 1.00 47.09 397 ILE A C 1
ATOM 3180 O O . ILE A 1 397 ? -38.066 -8.894 20.733 1.00 47.09 397 ILE A O 1
ATOM 3184 N N . GLN A 1 398 ? -37.160 -8.925 22.767 1.00 48.97 398 GLN A N 1
ATOM 3185 C CA . GLN A 1 398 ? -37.791 -10.176 23.168 1.00 48.97 398 GLN A CA 1
ATOM 3186 C C . GLN A 1 398 ? -39.322 -10.057 23.219 1.00 48.97 398 GLN A C 1
ATOM 3188 O O . GLN A 1 398 ? -39.975 -10.939 22.687 1.00 48.97 398 GLN A O 1
ATOM 3193 N N . ASP A 1 399 ? -39.879 -8.977 23.758 1.00 50.06 399 ASP A N 1
ATOM 3194 C CA . ASP A 1 399 ? -41.314 -8.681 23.865 1.00 50.06 399 ASP A CA 1
ATOM 3195 C C . ASP A 1 399 ? -41.922 -8.288 22.512 1.00 50.06 399 ASP A C 1
ATOM 3197 O O . ASP A 1 399 ? -43.079 -8.577 22.231 1.00 50.06 399 ASP A O 1
ATOM 3201 N N . SER A 1 400 ? -41.142 -7.646 21.641 1.00 44.56 400 SER A N 1
ATOM 3202 C CA . SER A 1 400 ? -41.599 -7.259 20.303 1.00 44.56 400 SER A CA 1
ATOM 3203 C C . SER A 1 400 ? -41.511 -8.412 19.289 1.00 44.56 400 SER A C 1
ATOM 3205 O O . SER A 1 400 ? -42.278 -8.431 18.327 1.00 44.56 400 SER A O 1
ATOM 3207 N N . VAL A 1 401 ? -40.614 -9.386 19.509 1.00 43.12 401 VAL A N 1
ATOM 3208 C CA . VAL A 1 401 ? -40.494 -10.636 18.728 1.00 43.12 401 VAL A CA 1
ATOM 3209 C C . VAL A 1 401 ? -41.423 -11.736 19.273 1.00 43.12 401 VAL A C 1
ATOM 3211 O O . VAL A 1 401 ? -41.966 -12.531 18.500 1.00 43.12 401 VAL A O 1
ATOM 3214 N N . LEU A 1 402 ? -41.636 -11.787 20.594 1.00 40.09 402 LEU A N 1
ATOM 3215 C CA . LEU A 1 402 ? -42.619 -12.650 21.255 1.00 40.09 402 LEU A CA 1
ATOM 3216 C C . LEU A 1 402 ? -43.952 -11.907 21.360 1.00 40.09 402 LEU A C 1
ATOM 3218 O O . LEU A 1 402 ? -44.300 -11.356 22.402 1.00 40.09 402 LEU A O 1
ATOM 3222 N N . ARG A 1 403 ? -44.757 -11.957 20.297 1.00 42.66 403 ARG A N 1
ATOM 3223 C CA . ARG A 1 403 ? -46.200 -11.814 20.498 1.00 42.66 403 ARG A CA 1
ATOM 3224 C C . ARG A 1 403 ? -46.677 -13.015 21.327 1.00 42.66 403 ARG A C 1
ATOM 3226 O O . ARG A 1 403 ? -46.077 -14.085 21.208 1.00 42.66 403 ARG A O 1
ATOM 3233 N N . PRO A 1 404 ? -47.754 -12.885 22.121 1.00 37.97 404 PRO A N 1
ATOM 3234 C CA . PRO A 1 404 ? -48.325 -14.001 22.885 1.00 37.97 404 PRO A CA 1
ATOM 3235 C C . PRO A 1 404 ? -48.557 -15.274 22.047 1.00 37.97 404 PRO A C 1
ATOM 3237 O O . PRO A 1 404 ? -48.510 -16.375 22.590 1.00 37.97 404 PRO A O 1
ATOM 3240 N N . ASP A 1 405 ? -48.694 -15.112 20.725 1.00 38.50 405 ASP A N 1
ATOM 3241 C CA . ASP A 1 405 ? -48.990 -16.171 19.761 1.00 38.50 405 ASP A CA 1
ATOM 3242 C C . ASP A 1 405 ? -47.805 -16.551 18.836 1.00 38.50 405 ASP A C 1
ATOM 3244 O O . ASP A 1 405 ? -47.951 -17.438 17.998 1.00 38.50 405 ASP A O 1
ATOM 3248 N N . SER A 1 406 ? -46.615 -15.931 18.955 1.00 37.62 406 SER A N 1
ATOM 3249 C CA . SER A 1 406 ? -45.449 -16.234 18.097 1.00 37.62 406 SER A CA 1
ATOM 3250 C C . SER A 1 406 ? -44.319 -16.952 18.849 1.00 37.62 406 SER A C 1
ATOM 3252 O O . SER A 1 406 ? -43.617 -16.394 19.689 1.00 37.62 406 SER A O 1
ATOM 3254 N N . ALA A 1 407 ? -44.064 -18.213 18.488 1.00 32.25 407 ALA A N 1
ATOM 3255 C CA . ALA A 1 407 ? -43.012 -19.058 19.068 1.00 32.25 407 ALA A CA 1
ATOM 3256 C C . ALA A 1 407 ? -41.588 -18.741 18.545 1.00 32.25 407 ALA A C 1
ATOM 3258 O O . ALA A 1 407 ? -40.777 -19.646 18.323 1.00 32.25 407 ALA A O 1
ATOM 3259 N N . VAL A 1 408 ? -41.253 -17.467 18.325 1.00 34.38 408 VAL A N 1
ATOM 3260 C CA . VAL A 1 408 ? -39.943 -17.060 17.793 1.00 34.38 408 VAL A CA 1
ATOM 3261 C C . VAL A 1 408 ? -38.994 -16.744 18.950 1.00 34.38 408 VAL A C 1
ATOM 3263 O O . VAL A 1 408 ? -39.115 -15.733 19.632 1.00 34.38 408 VAL A O 1
ATOM 3266 N N . LYS A 1 409 ? -38.012 -17.619 19.192 1.00 34.84 409 LYS A N 1
ATOM 3267 C CA . LYS A 1 409 ? -36.897 -17.340 20.111 1.00 34.84 409 LYS A CA 1
ATOM 3268 C C . LYS A 1 409 ? -35.724 -16.763 19.328 1.00 34.84 409 LYS A C 1
ATOM 3270 O O . LYS A 1 409 ? -35.271 -17.391 18.373 1.00 34.84 409 LYS A O 1
ATOM 3275 N N . LEU A 1 410 ? -35.151 -15.653 19.803 1.00 39.16 410 LEU A N 1
ATOM 3276 C CA . LEU A 1 410 ? -33.827 -15.187 19.377 1.00 39.16 410 LEU A CA 1
ATOM 3277 C C . LEU A 1 410 ? -32.814 -16.338 19.493 1.00 39.16 410 LEU A C 1
ATOM 3279 O O . LEU A 1 410 ? -32.437 -16.779 20.582 1.00 39.16 410 LEU A O 1
ATOM 3283 N N . SER A 1 411 ? -32.379 -16.865 18.354 1.00 42.00 411 SER A N 1
ATOM 3284 C CA . SER A 1 411 ? -31.386 -17.931 18.289 1.00 42.00 411 SER A CA 1
ATOM 3285 C C . SER A 1 411 ? -30.092 -17.440 18.907 1.00 42.00 411 SER A C 1
ATOM 3287 O O . SER A 1 411 ? -29.650 -16.317 18.661 1.00 42.00 411 SER A O 1
ATOM 3289 N N . ARG A 1 412 ? -29.390 -18.358 19.564 1.00 44.91 412 ARG A N 1
ATOM 3290 C CA . ARG A 1 412 ? -28.022 -18.176 20.068 1.00 44.91 412 ARG A CA 1
ATOM 3291 C C . ARG A 1 412 ? -26.968 -17.904 18.968 1.00 44.91 412 ARG A C 1
ATOM 3293 O O . ARG A 1 412 ? -25.778 -17.941 19.263 1.00 44.91 412 ARG A O 1
ATOM 3300 N N . ALA A 1 413 ? -27.383 -17.685 17.717 1.00 48.59 413 ALA A N 1
ATOM 3301 C CA . ALA A 1 413 ? -26.533 -17.451 16.552 1.00 48.59 413 ALA A CA 1
ATOM 3302 C C . ALA A 1 413 ? -26.218 -15.965 16.289 1.00 48.59 413 ALA A C 1
ATOM 3304 O O . ALA A 1 413 ? -25.559 -15.674 15.294 1.00 48.59 413 ALA A O 1
ATOM 3305 N N . PHE A 1 414 ? -26.662 -15.038 17.148 1.00 52.22 414 PHE A N 1
ATOM 3306 C CA . PHE A 1 414 ? -26.408 -13.603 16.993 1.00 52.22 414 PHE A CA 1
ATOM 3307 C C . PHE A 1 414 ? -25.655 -13.005 18.183 1.00 52.22 414 PHE A C 1
ATOM 3309 O O . PHE A 1 414 ? -25.915 -13.359 19.334 1.00 52.22 414 PHE A O 1
ATOM 3316 N N . SER A 1 415 ? -24.754 -12.069 17.884 1.00 59.22 415 SER A N 1
ATOM 3317 C CA . SER A 1 415 ? -24.116 -11.178 18.858 1.00 59.22 415 SER A CA 1
ATOM 3318 C C . SER A 1 415 ? -24.525 -9.736 18.561 1.00 59.22 415 SER A C 1
ATOM 3320 O O . SER A 1 415 ? -24.413 -9.305 17.415 1.00 59.22 415 SER A O 1
ATOM 3322 N N . LEU A 1 416 ? -25.002 -9.008 19.572 1.00 61.66 416 LEU A N 1
ATOM 3323 C CA . LEU A 1 416 ? -25.394 -7.603 19.461 1.00 61.66 416 LEU A CA 1
ATOM 3324 C C . LEU A 1 416 ? -24.377 -6.726 20.190 1.00 61.66 416 LEU A C 1
ATOM 3326 O O . LEU A 1 416 ? -24.072 -6.967 21.360 1.00 61.66 416 LEU A O 1
ATOM 3330 N N . PHE A 1 417 ? -23.880 -5.709 19.499 1.00 67.12 417 PHE A N 1
ATOM 3331 C CA . PHE A 1 417 ? -22.949 -4.722 20.025 1.00 67.12 417 PHE A CA 1
ATOM 3332 C C . PHE A 1 417 ? -23.598 -3.344 19.946 1.00 67.12 417 PHE A C 1
ATOM 3334 O O . PHE A 1 417 ? -24.149 -2.980 18.909 1.00 67.12 417 PHE A O 1
ATOM 3341 N N . ARG A 1 418 ? -23.537 -2.598 21.047 1.00 68.88 418 ARG A N 1
ATOM 3342 C CA . ARG A 1 418 ? -23.909 -1.186 21.107 1.00 68.88 418 ARG A CA 1
ATOM 3343 C C . ARG A 1 418 ? -22.628 -0.375 21.199 1.00 68.88 418 ARG A C 1
ATOM 3345 O O . ARG A 1 418 ? -21.766 -0.701 22.017 1.00 68.88 418 ARG A O 1
ATOM 3352 N N . PHE A 1 419 ? -22.542 0.652 20.376 1.00 72.06 419 PHE A N 1
ATOM 3353 C CA . PHE A 1 419 ? -21.484 1.641 20.415 1.00 72.06 419 PHE A CA 1
ATOM 3354 C C . PHE A 1 419 ? -22.028 2.931 21.018 1.00 72.06 419 PHE A C 1
ATOM 3356 O O . PHE A 1 419 ? -23.211 3.249 20.870 1.00 72.06 419 PHE A O 1
ATOM 3363 N N . ASP A 1 420 ? -21.181 3.638 21.757 1.00 69.62 420 ASP A N 1
ATOM 3364 C CA . ASP A 1 420 ? -21.571 4.879 22.422 1.00 69.62 420 ASP A CA 1
ATOM 3365 C C . ASP A 1 420 ? -21.546 6.064 21.440 1.00 69.62 420 ASP A C 1
ATOM 3367 O O . ASP A 1 420 ? -22.218 7.071 21.673 1.00 69.62 420 ASP A O 1
ATOM 3371 N N . ASN A 1 421 ? -20.822 5.916 20.327 1.00 71.94 421 ASN A N 1
ATOM 3372 C CA . ASN A 1 421 ? -20.646 6.910 19.271 1.00 71.94 421 ASN A CA 1
ATOM 3373 C C . ASN A 1 421 ? -21.184 6.394 17.916 1.00 71.94 421 ASN A C 1
ATOM 3375 O O . ASN A 1 421 ? -21.292 5.180 17.709 1.00 71.94 421 ASN A O 1
ATOM 3379 N N . ASP A 1 422 ? -21.507 7.299 16.982 1.00 65.69 422 ASP A N 1
ATOM 3380 C CA . ASP A 1 422 ? -21.862 6.924 15.603 1.00 65.69 422 ASP A CA 1
ATOM 3381 C C . ASP A 1 422 ? -20.594 6.557 14.817 1.00 65.69 422 ASP A C 1
ATOM 3383 O O . ASP A 1 422 ? -19.848 7.398 14.313 1.00 65.69 422 ASP A O 1
ATOM 3387 N N . ILE A 1 423 ? -20.314 5.257 14.765 1.00 61.69 423 ILE A N 1
ATOM 3388 C CA . ILE A 1 423 ? -19.116 4.728 14.108 1.00 61.69 423 ILE A CA 1
ATOM 3389 C C . ILE A 1 423 ? -19.272 4.716 12.583 1.00 61.69 423 ILE A C 1
ATOM 3391 O O . ILE A 1 423 ? -18.272 4.745 11.868 1.00 61.69 423 ILE A O 1
ATOM 3395 N N . VAL A 1 424 ? -20.507 4.672 12.069 1.00 49.03 424 VAL A N 1
ATOM 3396 C CA . VAL A 1 424 ? -20.773 4.586 10.626 1.00 49.03 424 VAL A CA 1
ATOM 3397 C C . VAL A 1 424 ? -20.451 5.925 9.961 1.00 49.03 424 VAL A C 1
ATOM 3399 O O . VAL A 1 424 ? -19.792 5.929 8.924 1.00 49.03 424 VAL A O 1
ATOM 3402 N N . GLU A 1 425 ? -20.796 7.042 10.602 1.00 46.72 425 GLU A N 1
ATOM 3403 C CA . GLU A 1 425 ? -20.427 8.399 10.170 1.00 46.72 425 GLU A CA 1
ATOM 3404 C C . GLU A 1 425 ? -18.921 8.685 10.360 1.00 46.72 425 GLU A C 1
ATOM 3406 O O . GLU A 1 425 ? -18.247 9.183 9.455 1.00 46.72 425 GLU A O 1
ATOM 3411 N N . ALA A 1 426 ? -18.331 8.239 11.479 1.00 45.59 426 ALA A N 1
ATOM 3412 C CA . ALA A 1 426 ? -16.882 8.326 11.707 1.00 45.59 426 ALA A CA 1
ATOM 3413 C C . ALA A 1 426 ? -16.050 7.517 10.682 1.00 45.59 426 ALA A C 1
ATOM 3415 O O . ALA A 1 426 ? -14.885 7.838 10.420 1.00 45.59 426 ALA A O 1
ATOM 3416 N N . ALA A 1 427 ? -16.636 6.465 10.097 1.00 42.91 427 ALA A N 1
ATOM 3417 C CA . ALA A 1 427 ? -16.005 5.589 9.114 1.00 42.91 427 ALA A CA 1
ATOM 3418 C C . ALA A 1 427 ? -16.291 5.963 7.650 1.00 42.91 427 ALA A C 1
ATOM 3420 O O . ALA A 1 427 ? -15.458 5.652 6.792 1.00 42.91 427 ALA A O 1
ATOM 3421 N N . SER A 1 428 ? -17.418 6.614 7.343 1.00 38.28 428 SER A N 1
ATOM 3422 C CA . SER A 1 428 ? -17.871 6.885 5.968 1.00 38.28 428 SER A CA 1
ATOM 3423 C C . SER A 1 428 ? -17.204 8.098 5.318 1.00 38.28 428 SER A C 1
ATOM 3425 O O . SER A 1 428 ? -17.141 8.168 4.093 1.00 38.28 428 SER A O 1
ATOM 3427 N N . GLY A 1 429 ? -16.658 9.039 6.095 1.00 42.56 429 GLY A N 1
ATOM 3428 C CA . GLY A 1 429 ? -15.992 10.225 5.541 1.00 42.56 429 GLY A CA 1
ATOM 3429 C C . GLY A 1 429 ? -16.902 11.154 4.735 1.00 42.56 429 GLY A C 1
ATOM 3430 O O . GLY A 1 429 ? -16.395 11.974 3.973 1.00 42.56 429 GLY A O 1
ATOM 3431 N N . THR A 1 430 ? -18.219 11.008 4.861 1.00 35.12 430 THR A N 1
ATOM 3432 C CA . THR A 1 430 ? -19.197 11.904 4.241 1.00 35.12 430 THR A CA 1
ATOM 3433 C C . THR A 1 430 ? -19.403 13.088 5.197 1.00 35.12 430 THR A C 1
ATOM 3435 O O . THR A 1 430 ? -19.624 12.858 6.377 1.00 35.12 430 THR A O 1
ATOM 3438 N N . GLU A 1 431 ? -19.243 14.318 4.686 1.00 33.12 431 GLU A N 1
ATOM 3439 C CA . GLU A 1 431 ? -19.047 15.612 5.395 1.00 33.12 431 GLU A CA 1
ATOM 3440 C C . GLU A 1 431 ? -17.640 15.932 5.956 1.00 33.12 431 GLU A C 1
ATOM 3442 O O . GLU A 1 431 ? -17.463 16.270 7.122 1.00 33.12 431 GLU A O 1
ATOM 3447 N N . LEU A 1 432 ? -16.608 15.918 5.100 1.00 36.75 432 LEU A N 1
ATOM 3448 C CA . LEU A 1 432 ? -15.313 16.571 5.402 1.00 36.75 432 LEU A CA 1
ATOM 3449 C C . LEU A 1 432 ? -14.819 17.558 4.324 1.00 36.75 432 LEU A C 1
ATOM 3451 O O . LEU A 1 432 ? -13.734 18.117 4.463 1.00 36.75 432 LEU A O 1
ATOM 3455 N N . PHE A 1 433 ? -15.600 17.810 3.267 1.00 33.81 433 PHE A N 1
ATOM 3456 C CA . PHE A 1 433 ? -15.185 18.648 2.134 1.00 33.81 433 PHE A CA 1
ATOM 3457 C C . PHE A 1 433 ? -16.245 19.685 1.740 1.00 33.81 433 PHE A C 1
ATOM 3459 O O . PHE A 1 433 ? -16.764 19.672 0.631 1.00 33.81 433 PHE A O 1
ATOM 3466 N N . ALA A 1 434 ? -16.556 20.600 2.649 1.00 28.64 434 ALA A N 1
ATOM 3467 C CA . ALA A 1 434 ? -16.981 21.957 2.321 1.00 28.64 434 ALA A CA 1
ATOM 3468 C C . ALA A 1 434 ? -16.695 22.818 3.558 1.00 28.64 434 ALA A C 1
ATOM 3470 O O . ALA A 1 434 ? -16.991 22.399 4.663 1.00 28.64 434 ALA A O 1
ATOM 3471 N N . ASP A 1 435 ? -16.046 23.961 3.368 1.00 27.69 435 ASP A N 1
ATOM 3472 C CA . ASP A 1 435 ? -15.873 25.079 4.316 1.00 27.69 435 ASP A CA 1
ATOM 3473 C C . ASP A 1 435 ? -15.007 24.965 5.590 1.00 27.69 435 ASP A C 1
ATOM 3475 O O . ASP A 1 435 ? -14.687 26.001 6.172 1.00 27.69 435 ASP A O 1
ATOM 3479 N N . GLY A 1 436 ? -14.513 23.794 5.994 1.00 31.05 436 GLY A N 1
ATOM 3480 C CA . GLY A 1 436 ? -13.601 23.731 7.146 1.00 31.05 436 GLY A CA 1
ATOM 3481 C C . GLY A 1 436 ? -14.283 23.908 8.510 1.00 31.05 436 GLY A C 1
ATOM 3482 O O . GLY A 1 436 ? -13.598 24.111 9.513 1.00 31.05 436 GLY A O 1
ATOM 3483 N N . SER A 1 437 ? -15.600 23.724 8.587 1.00 28.23 437 SER A N 1
ATOM 3484 C CA . SER A 1 437 ? -16.321 23.419 9.829 1.00 28.23 437 SER A CA 1
ATOM 3485 C C . SER A 1 437 ? -16.246 21.916 10.168 1.00 28.23 437 SER A C 1
ATOM 3487 O O . SER A 1 437 ? -17.238 21.226 10.374 1.00 28.23 437 SER A O 1
ATOM 3489 N N . GLY A 1 438 ? -15.030 21.362 10.205 1.00 25.95 438 GLY A N 1
ATOM 3490 C CA . GLY A 1 438 ? -14.808 19.940 10.474 1.00 25.95 438 GLY A CA 1
ATOM 3491 C C . GLY A 1 438 ? -15.252 19.554 11.883 1.00 25.95 438 GLY A C 1
ATOM 3492 O O . GLY A 1 438 ? -14.649 20.010 12.852 1.00 25.95 438 GLY A O 1
ATOM 3493 N N . PHE A 1 439 ? -16.252 18.671 11.973 1.00 30.91 439 PHE A N 1
ATOM 3494 C CA . PHE A 1 439 ? -16.890 18.221 13.208 1.00 30.91 439 PHE A CA 1
ATOM 3495 C C . PHE A 1 439 ? -17.468 19.367 14.062 1.00 30.91 439 PHE A C 1
ATOM 3497 O O . PHE A 1 439 ? -16.786 20.291 14.507 1.00 30.91 439 PHE A O 1
ATOM 3504 N N . GLY A 1 440 ? -18.696 19.179 14.529 1.00 30.39 440 GLY A N 1
ATOM 3505 C CA . GLY A 1 440 ? -19.142 19.757 15.795 1.00 30.39 440 GLY A CA 1
ATOM 3506 C C . GLY A 1 440 ? -18.350 19.221 17.002 1.00 30.39 440 GLY A C 1
ATOM 3507 O O . GLY A 1 440 ? -18.945 18.901 18.017 1.00 30.39 440 GLY A O 1
ATOM 3508 N N . LEU A 1 441 ? -17.014 19.133 16.947 1.00 34.22 441 LEU A N 1
ATOM 3509 C CA . LEU A 1 441 ? -16.153 19.004 18.127 1.00 34.22 441 LEU A CA 1
ATOM 3510 C C . LEU A 1 441 ? -16.210 20.284 18.989 1.00 34.22 441 LEU A C 1
ATOM 3512 O O . LEU A 1 441 ? -15.765 20.257 20.132 1.00 34.22 441 LEU A O 1
ATOM 3516 N N . ASN A 1 442 ? -16.793 21.371 18.456 1.00 32.38 442 ASN A N 1
ATOM 3517 C CA . ASN A 1 442 ? -17.170 22.599 19.168 1.00 32.38 442 ASN A CA 1
ATOM 3518 C C . ASN A 1 442 ? -18.681 22.721 19.452 1.00 32.38 442 ASN A C 1
ATOM 3520 O O . ASN A 1 442 ? -19.109 23.733 20.007 1.00 32.38 442 ASN A O 1
ATOM 3524 N N . ALA A 1 443 ? -19.509 21.739 19.080 1.00 29.17 443 ALA A N 1
ATOM 3525 C CA . ALA A 1 443 ? -20.924 21.804 19.415 1.00 29.17 443 ALA A CA 1
ATOM 3526 C C . ALA A 1 443 ? -21.095 21.459 20.898 1.00 29.17 443 ALA A C 1
ATOM 3528 O O . ALA A 1 443 ? -20.817 20.346 21.339 1.00 29.17 443 ALA A O 1
ATOM 3529 N N . ALA A 1 444 ? -21.577 22.431 21.670 1.00 31.06 444 ALA A N 1
ATOM 3530 C CA . ALA A 1 444 ? -21.942 22.285 23.076 1.00 31.06 444 ALA A CA 1
ATOM 3531 C C . ALA A 1 444 ? -23.107 21.296 23.315 1.00 31.06 444 ALA A C 1
ATOM 3533 O O . ALA A 1 444 ? -23.539 21.135 24.455 1.00 31.06 444 ALA A O 1
ATOM 3534 N N . GLU A 1 445 ? -23.602 20.615 22.275 1.00 27.83 445 GLU A N 1
ATOM 3535 C CA . GLU A 1 445 ? -24.686 19.647 22.372 1.00 27.83 445 GLU A CA 1
ATOM 3536 C C . GLU A 1 445 ? -24.292 18.264 21.830 1.00 27.83 445 GLU A C 1
ATOM 3538 O O . GLU A 1 445 ? -23.828 18.135 20.697 1.00 27.83 445 GLU A O 1
ATOM 3543 N N . PRO A 1 446 ? -24.494 17.199 22.624 1.00 31.98 446 PRO A N 1
ATOM 3544 C CA . PRO A 1 446 ? -24.129 15.851 22.246 1.00 31.98 446 PRO A CA 1
ATOM 3545 C C . PRO A 1 446 ? -25.277 15.216 21.449 1.00 31.98 446 PRO A C 1
ATOM 3547 O O . PRO A 1 446 ? -26.215 14.674 22.038 1.00 31.98 446 PRO A O 1
ATOM 3550 N N . SER A 1 447 ? -25.208 15.205 20.116 1.00 33.81 447 SER A N 1
ATOM 3551 C CA . SER A 1 447 ? -26.073 14.344 19.294 1.00 33.81 447 SER A CA 1
ATOM 3552 C C . SER A 1 447 ? -25.637 12.874 19.430 1.00 33.81 447 SER A C 1
ATOM 3554 O O . SER A 1 447 ? -25.103 12.243 18.526 1.00 33.81 447 SER A O 1
ATOM 3556 N N . ARG A 1 448 ? -25.857 12.299 20.620 1.00 39.12 448 ARG A N 1
ATOM 3557 C CA . ARG A 1 448 ? -25.643 10.879 20.943 1.00 39.12 448 ARG A CA 1
ATOM 3558 C C . ARG A 1 448 ? -26.667 10.012 20.215 1.00 39.12 448 ARG A C 1
ATOM 3560 O O . ARG A 1 448 ? -27.678 9.628 20.802 1.00 39.12 448 ARG A O 1
ATOM 3567 N N . ARG A 1 449 ? -26.418 9.653 18.962 1.00 49.59 449 ARG A N 1
ATOM 3568 C CA . ARG A 1 449 ? -27.049 8.469 18.368 1.00 49.59 449 ARG A CA 1
ATOM 3569 C C . ARG A 1 449 ? -25.996 7.372 18.305 1.00 49.59 449 ARG A C 1
ATOM 3571 O O . ARG A 1 449 ? -25.168 7.342 17.412 1.00 49.59 449 ARG A O 1
ATOM 3578 N N . GLY A 1 450 ? -25.974 6.520 19.331 1.00 51.62 450 GLY A N 1
ATOM 3579 C CA . GLY A 1 450 ? -25.114 5.338 19.325 1.00 51.62 450 GLY A CA 1
ATOM 3580 C C . GLY A 1 450 ? -25.531 4.390 18.201 1.00 51.62 450 GLY A C 1
ATOM 3581 O O . GLY A 1 450 ? -26.726 4.172 18.001 1.00 51.62 450 GLY A O 1
ATOM 3582 N N . ALA A 1 451 ? -24.560 3.830 17.483 1.00 62.38 451 ALA A N 1
ATOM 3583 C CA . ALA A 1 451 ? -24.814 2.822 16.459 1.00 62.38 451 ALA A CA 1
ATOM 3584 C C . ALA A 1 451 ? -24.909 1.419 17.086 1.00 62.38 451 ALA A C 1
ATOM 3586 O O . ALA A 1 451 ? -24.207 1.090 18.049 1.00 62.38 451 ALA A O 1
ATOM 3587 N N . TYR A 1 452 ? -25.744 0.554 16.519 1.00 63.28 452 TYR A N 1
ATOM 3588 C CA . TYR A 1 452 ? -25.814 -0.862 16.866 1.00 63.28 452 TYR A CA 1
ATOM 3589 C C . TYR A 1 452 ? -25.273 -1.719 15.726 1.00 63.28 452 TYR A C 1
ATOM 3591 O O . TYR A 1 452 ? -25.492 -1.437 14.547 1.00 63.28 452 TYR A O 1
ATOM 3599 N N . MET A 1 453 ? -24.612 -2.817 16.091 1.00 67.19 453 MET A N 1
ATOM 3600 C CA . MET A 1 453 ? -24.194 -3.856 15.157 1.00 67.19 453 MET A CA 1
ATOM 3601 C C . MET A 1 453 ? -24.693 -5.222 15.607 1.00 67.19 453 MET A C 1
ATOM 3603 O O . MET A 1 453 ? -24.339 -5.703 16.686 1.00 67.19 453 MET A O 1
ATOM 3607 N N . ALA A 1 454 ? -25.433 -5.895 14.733 1.00 64.44 454 ALA A N 1
ATOM 3608 C CA . ALA A 1 454 ? -25.753 -7.306 14.880 1.00 64.44 454 ALA A CA 1
ATOM 3609 C C . ALA A 1 454 ? -24.822 -8.158 14.009 1.00 64.44 454 ALA A C 1
ATOM 3611 O O . ALA A 1 454 ? -24.660 -7.916 12.815 1.00 64.44 454 ALA A O 1
ATOM 3612 N N . VAL A 1 455 ? -24.232 -9.195 14.600 1.00 60.53 455 VAL A N 1
ATOM 3613 C CA . VAL A 1 455 ? -23.405 -10.186 13.905 1.00 60.53 455 VAL A CA 1
ATOM 3614 C C . VAL A 1 455 ? -24.128 -11.526 13.921 1.00 60.53 455 VAL A C 1
ATOM 3616 O O . VAL A 1 455 ? -24.282 -12.130 14.982 1.00 60.53 455 VAL A O 1
ATOM 3619 N N . ARG A 1 456 ? -24.554 -12.003 12.749 1.00 63.81 456 ARG A N 1
ATOM 3620 C CA . ARG A 1 456 ? -25.113 -13.344 12.537 1.00 63.81 456 ARG A CA 1
ATOM 3621 C C . ARG A 1 456 ? -23.995 -14.324 12.236 1.00 63.81 456 ARG A C 1
ATOM 3623 O O . ARG A 1 456 ? -23.255 -14.118 11.281 1.00 63.81 456 ARG A O 1
ATOM 3630 N N . HIS A 1 457 ? -23.931 -15.426 12.964 1.00 61.75 457 HIS A N 1
ATOM 3631 C CA . HIS A 1 457 ? -23.079 -16.558 12.616 1.00 61.75 457 HIS A CA 1
ATOM 3632 C C . HIS A 1 457 ? -23.814 -17.474 11.627 1.00 61.75 457 HIS A C 1
ATOM 3634 O O . HIS A 1 457 ? -24.946 -17.889 11.881 1.00 61.75 457 HIS A O 1
ATOM 3640 N N . VAL A 1 458 ? -23.185 -17.771 10.490 1.00 56.56 458 VAL A N 1
ATOM 3641 C CA . VAL A 1 458 ? -23.742 -18.597 9.409 1.00 56.56 458 VAL A CA 1
ATOM 3642 C C . VAL A 1 458 ? -22.905 -19.864 9.279 1.00 56.56 458 VAL A C 1
ATOM 3644 O O . VAL A 1 458 ? -21.680 -19.793 9.272 1.00 56.56 458 VAL A O 1
ATOM 3647 N N . ALA A 1 459 ? -23.560 -21.020 9.189 1.00 52.59 459 ALA A N 1
ATOM 3648 C CA . ALA A 1 459 ? -22.914 -22.258 8.767 1.00 52.59 459 ALA A CA 1
ATOM 3649 C C . ALA A 1 459 ? -23.089 -22.386 7.250 1.00 52.59 459 ALA A C 1
ATOM 3651 O O . ALA A 1 459 ? -24.218 -22.389 6.759 1.00 52.59 459 ALA A O 1
ATOM 3652 N N . ASN A 1 460 ? -21.982 -22.433 6.521 1.00 51.12 460 ASN A N 1
ATOM 3653 C CA . ASN A 1 460 ? -21.966 -22.606 5.077 1.00 51.12 460 ASN A CA 1
ATOM 3654 C C . ASN A 1 460 ? -22.176 -24.086 4.719 1.00 51.12 460 ASN A C 1
ATOM 3656 O O . ASN A 1 460 ? -21.915 -24.984 5.523 1.00 51.12 460 ASN A O 1
ATOM 3660 N N . ALA A 1 461 ? -22.643 -24.347 3.495 1.00 40.56 461 ALA A N 1
ATOM 3661 C CA . ALA A 1 461 ? -22.932 -25.702 3.012 1.00 40.56 461 ALA A CA 1
ATOM 3662 C C . ALA A 1 461 ? -21.687 -26.609 2.938 1.00 40.56 461 ALA A C 1
ATOM 3664 O O . ALA A 1 461 ? -21.814 -27.829 2.977 1.00 40.56 461 ALA A O 1
ATOM 3665 N N . ASP A 1 462 ? -20.493 -26.018 2.871 1.00 44.69 462 ASP A N 1
ATOM 3666 C CA . ASP A 1 462 ? -19.196 -26.703 2.898 1.00 44.69 462 ASP A CA 1
ATOM 3667 C C . ASP A 1 462 ? -18.697 -27.019 4.326 1.00 44.69 462 ASP A C 1
ATOM 3669 O O . ASP A 1 462 ? -17.577 -27.494 4.505 1.00 44.69 462 ASP A O 1
ATOM 3673 N N . GLY A 1 463 ? -19.511 -26.748 5.353 1.00 44.78 463 GLY A N 1
ATOM 3674 C CA . GLY A 1 463 ? -19.167 -26.964 6.759 1.00 44.78 463 GLY A CA 1
ATOM 3675 C C . GLY A 1 463 ? -18.318 -25.854 7.385 1.00 44.78 463 GLY A C 1
ATOM 3676 O O . GLY A 1 463 ? -17.972 -25.949 8.564 1.00 44.78 463 GLY A O 1
ATOM 3677 N N . THR A 1 464 ? -17.990 -24.789 6.645 1.00 49.47 464 THR A N 1
ATOM 3678 C CA . THR A 1 464 ? -17.294 -23.622 7.201 1.00 49.47 464 THR A CA 1
ATOM 3679 C C . THR A 1 464 ? -18.256 -22.699 7.952 1.00 49.47 464 THR A C 1
ATOM 3681 O O . THR A 1 464 ? -19.465 -22.688 7.720 1.00 49.47 464 THR A O 1
ATOM 3684 N N . PHE A 1 465 ? -17.726 -21.907 8.885 1.00 50.38 465 PHE A N 1
ATOM 3685 C CA . PHE A 1 465 ? -18.498 -20.892 9.602 1.00 50.38 465 PHE A CA 1
ATOM 3686 C C . PHE A 1 465 ? -18.125 -19.506 9.086 1.00 50.38 465 PHE A C 1
ATOM 3688 O O . PHE A 1 465 ? -16.943 -19.172 9.019 1.00 50.38 465 PHE A O 1
ATOM 3695 N N . GLY A 1 466 ? -19.133 -18.703 8.760 1.00 53.38 466 GLY A N 1
ATOM 3696 C CA . GLY A 1 466 ? -18.996 -17.300 8.392 1.00 53.38 466 GLY A CA 1
ATOM 3697 C C . GLY A 1 466 ? -19.782 -16.382 9.323 1.00 53.38 466 GLY A C 1
ATOM 3698 O O . GLY A 1 466 ? -20.519 -16.825 10.211 1.00 53.38 466 GLY A O 1
ATOM 3699 N N . SER A 1 467 ? -19.651 -15.078 9.097 1.00 60.84 467 SER A N 1
ATOM 3700 C CA . SER A 1 467 ? -20.450 -14.067 9.779 1.00 60.84 467 SER A CA 1
ATOM 3701 C C . SER A 1 467 ? -21.047 -13.065 8.790 1.00 60.84 467 SER A C 1
ATOM 3703 O O . SER A 1 467 ? -20.430 -12.714 7.787 1.00 60.84 467 SER A O 1
ATOM 3705 N N . ARG A 1 468 ? -22.276 -12.617 9.059 1.00 59.47 468 ARG A N 1
ATOM 3706 C CA . ARG A 1 468 ? -22.912 -11.477 8.383 1.00 59.47 468 ARG A CA 1
ATOM 3707 C C . ARG A 1 468 ? -23.147 -10.374 9.401 1.00 59.47 468 ARG A C 1
ATOM 3709 O O . ARG A 1 468 ? -23.543 -10.669 10.527 1.00 59.47 468 ARG A O 1
ATOM 3716 N N . ARG A 1 469 ? -22.881 -9.128 9.020 1.00 64.62 469 ARG A N 1
ATOM 3717 C CA . ARG A 1 469 ? -22.948 -7.963 9.911 1.00 64.62 469 ARG A CA 1
ATOM 3718 C C . ARG A 1 469 ? -24.043 -7.018 9.433 1.00 64.62 469 ARG A C 1
ATOM 3720 O O . ARG A 1 469 ? -24.187 -6.828 8.229 1.00 64.62 469 ARG A O 1
ATOM 3727 N N . TYR A 1 470 ? -24.795 -6.466 10.374 1.00 62.34 470 TYR A N 1
ATOM 3728 C CA . TYR A 1 470 ? -25.939 -5.592 10.133 1.00 62.34 470 TYR A CA 1
ATOM 3729 C C . TYR A 1 470 ? -25.830 -4.370 11.040 1.00 62.34 470 TYR A C 1
ATOM 3731 O O . TYR A 1 470 ? -25.497 -4.533 12.215 1.00 62.34 470 TYR A O 1
ATOM 3739 N N . TRP A 1 471 ? -26.127 -3.189 10.501 1.00 63.00 471 TRP A N 1
ATOM 3740 C CA . TRP A 1 471 ? -26.015 -1.900 11.188 1.00 63.00 471 TRP A CA 1
ATOM 3741 C C . TRP A 1 471 ? -27.381 -1.249 11.336 1.00 63.00 471 TRP A C 1
ATOM 3743 O O . TRP A 1 471 ? -28.222 -1.381 10.449 1.00 63.00 471 TRP A O 1
ATOM 3753 N N . PHE A 1 472 ? -27.608 -0.578 12.460 1.00 61.88 472 PHE A N 1
ATOM 3754 C CA . PHE A 1 472 ? -28.831 0.183 12.691 1.00 61.88 472 PHE A CA 1
ATOM 3755 C C . PHE A 1 472 ? -28.625 1.235 13.780 1.00 61.88 472 PHE A C 1
ATOM 3757 O O . PHE A 1 472 ? -27.858 1.029 14.719 1.00 61.88 472 PHE A O 1
ATOM 3764 N N . ASN A 1 473 ? -29.336 2.353 13.653 1.00 57.12 473 ASN A N 1
ATOM 3765 C CA . ASN A 1 473 ? -29.234 3.487 14.577 1.00 57.12 473 ASN A CA 1
ATOM 3766 C C . ASN A 1 473 ? -30.400 3.530 15.575 1.00 57.12 473 ASN A C 1
ATOM 3768 O O . ASN A 1 473 ? -30.264 4.104 16.653 1.00 57.12 473 ASN A O 1
ATOM 3772 N N . ASP A 1 474 ? -31.530 2.896 15.245 1.00 59.38 474 ASP A N 1
ATOM 3773 C CA . ASP A 1 474 ? -32.663 2.724 16.149 1.00 59.38 474 ASP A CA 1
ATOM 3774 C C . ASP A 1 474 ? -32.791 1.243 16.539 1.00 59.38 474 ASP A C 1
ATOM 3776 O O . ASP A 1 474 ? -32.879 0.386 15.657 1.00 59.38 474 ASP A O 1
ATOM 3780 N N . PRO A 1 475 ? -32.824 0.894 17.833 1.00 54.16 475 PRO A N 1
ATOM 3781 C CA . PRO A 1 475 ? -33.083 -0.479 18.241 1.00 54.16 475 PRO A CA 1
ATOM 3782 C C . PRO A 1 475 ? -34.404 -1.070 17.706 1.00 54.16 475 PRO A C 1
ATOM 3784 O O . PRO A 1 475 ? -34.481 -2.283 17.515 1.00 54.16 475 PRO A O 1
ATOM 3787 N N . GLY A 1 476 ? -35.411 -0.245 17.401 1.00 55.84 476 GLY A N 1
ATOM 3788 C CA . GLY A 1 476 ? -36.643 -0.642 16.711 1.00 55.84 476 GLY A CA 1
ATOM 3789 C C . GLY A 1 476 ? -36.431 -1.136 15.275 1.00 55.84 476 GLY A C 1
ATOM 3790 O O . GLY A 1 476 ? -37.226 -1.934 14.781 1.00 55.84 476 GLY A O 1
ATOM 3791 N N . ASP A 1 477 ? -35.325 -0.765 14.621 1.00 54.62 477 ASP A N 1
ATOM 3792 C CA . ASP A 1 477 ? -34.965 -1.284 13.293 1.00 54.62 477 ASP A CA 1
ATOM 3793 C C . ASP A 1 477 ? -34.544 -2.752 13.330 1.00 54.62 477 ASP A C 1
ATOM 3795 O O . ASP A 1 477 ? -34.633 -3.453 12.319 1.00 54.62 477 ASP A O 1
ATOM 3799 N N . PHE A 1 478 ? -34.148 -3.256 14.503 1.00 52.59 478 PHE A N 1
ATOM 3800 C CA . PHE A 1 478 ? -33.843 -4.670 14.678 1.00 52.59 478 PHE A CA 1
ATOM 3801 C C . PHE A 1 478 ? -35.066 -5.554 14.404 1.00 52.59 478 PHE A C 1
ATOM 3803 O O . PHE A 1 478 ? -34.922 -6.619 13.811 1.00 52.59 478 PHE A O 1
ATOM 3810 N N . LEU A 1 479 ? -36.275 -5.095 14.744 1.00 49.78 479 LEU A N 1
ATOM 3811 C CA . LEU A 1 479 ? -37.521 -5.835 14.488 1.00 49.78 479 LEU A CA 1
ATOM 3812 C C . LEU A 1 479 ? -37.826 -6.008 13.006 1.00 49.78 479 LEU A C 1
ATOM 3814 O O . LEU A 1 479 ? -38.626 -6.845 12.615 1.00 49.78 479 LEU A O 1
ATOM 3818 N N . ALA A 1 480 ? -37.188 -5.234 12.144 1.00 48.81 480 ALA A N 1
ATOM 3819 C CA . ALA A 1 480 ? -37.323 -5.426 10.716 1.00 48.81 480 ALA A CA 1
ATOM 3820 C C . ALA A 1 480 ? -36.231 -6.312 10.111 1.00 48.81 480 ALA A C 1
ATOM 3822 O O . ALA A 1 480 ? -36.403 -6.814 8.998 1.00 48.81 480 ALA A O 1
ATOM 3823 N N . LEU A 1 481 ? -35.156 -6.594 10.860 1.00 50.06 481 LEU A N 1
ATOM 3824 C CA . LEU A 1 481 ? -34.261 -7.706 10.545 1.00 50.06 481 LEU A CA 1
ATOM 3825 C C . LEU A 1 481 ? -34.957 -9.068 10.727 1.00 50.06 481 LEU A C 1
ATOM 3827 O O . LEU A 1 481 ? -34.438 -10.059 10.207 1.00 50.06 481 LEU A O 1
ATOM 3831 N N . ASP A 1 482 ? -36.148 -9.127 11.346 1.00 46.72 482 ASP A N 1
ATOM 3832 C CA . ASP A 1 482 ? -37.011 -10.322 11.374 1.00 46.72 482 ASP A CA 1
ATOM 3833 C C . ASP A 1 482 ? -37.298 -10.874 9.966 1.00 46.72 482 ASP A C 1
ATOM 3835 O O . ASP A 1 482 ? -37.423 -12.090 9.785 1.00 46.72 482 ASP A O 1
ATOM 3839 N N . TYR A 1 483 ? -37.277 -10.015 8.938 1.00 43.72 483 TYR A N 1
ATOM 3840 C CA . TYR A 1 483 ? -37.342 -10.417 7.528 1.00 43.72 483 TYR A CA 1
ATOM 3841 C C . TYR A 1 483 ? -36.226 -11.402 7.132 1.00 43.72 483 TYR A C 1
ATOM 3843 O O . TYR A 1 483 ? -36.460 -12.368 6.407 1.00 43.72 483 TYR A O 1
ATOM 3851 N N . PHE A 1 484 ? -35.009 -11.206 7.650 1.00 44.50 484 PHE A N 1
ATOM 3852 C CA . PHE A 1 484 ? -33.856 -12.085 7.410 1.00 44.50 484 PHE A CA 1
ATOM 3853 C C . PHE A 1 484 ? -33.794 -13.281 8.370 1.00 44.50 484 PHE A C 1
ATOM 3855 O O . PHE A 1 484 ? -32.962 -14.182 8.188 1.00 44.50 484 PHE A O 1
ATOM 3862 N N . TYR A 1 485 ? -34.644 -13.258 9.396 1.00 42.91 485 TYR A N 1
ATOM 3863 C CA . TYR A 1 485 ? -34.739 -14.246 10.460 1.00 42.91 485 TYR A CA 1
ATOM 3864 C C . TYR A 1 485 ? -35.721 -15.371 10.115 1.00 42.91 485 TYR A C 1
ATOM 3866 O O . TYR A 1 485 ? -35.440 -16.538 10.386 1.00 42.91 485 TYR A O 1
ATOM 3874 N N . CYS A 1 486 ? -36.836 -15.024 9.463 1.00 41.91 486 CYS A N 1
ATOM 3875 C CA . CYS A 1 486 ? -37.877 -15.969 9.051 1.00 41.91 486 CYS A CA 1
ATOM 3876 C C . CYS A 1 486 ? -37.534 -16.757 7.779 1.00 41.91 486 CYS A C 1
ATOM 3878 O O . CYS A 1 486 ? -38.205 -17.738 7.469 1.00 41.91 486 CYS A O 1
ATOM 3880 N N . ALA A 1 487 ? -36.487 -16.361 7.052 1.00 36.50 487 ALA A N 1
ATOM 3881 C CA . ALA A 1 487 ? -35.926 -17.187 5.999 1.00 36.50 487 ALA A CA 1
ATOM 3882 C C . ALA A 1 487 ? -35.217 -18.384 6.651 1.00 36.50 487 ALA A C 1
ATOM 3884 O O . ALA A 1 487 ? -34.240 -18.200 7.387 1.00 36.50 487 ALA A O 1
ATOM 3885 N N . ASP A 1 488 ? -35.720 -19.600 6.423 1.00 36.44 488 ASP A N 1
ATOM 3886 C CA . ASP A 1 488 ? -35.129 -20.818 6.983 1.00 36.44 488 ASP A CA 1
ATOM 3887 C C . ASP A 1 488 ? -33.640 -20.963 6.593 1.00 36.44 488 ASP A C 1
ATOM 3889 O O . ASP A 1 488 ? -33.067 -20.170 5.840 1.00 36.44 488 ASP A O 1
ATOM 3893 N N . LYS A 1 489 ? -32.981 -22.021 7.075 1.00 35.97 489 LYS A N 1
ATOM 3894 C CA . LYS A 1 489 ? -31.570 -22.335 6.762 1.00 35.97 489 LYS A CA 1
ATOM 3895 C C . LYS A 1 489 ? -31.267 -22.391 5.246 1.00 35.97 489 LYS A C 1
ATOM 3897 O O . LYS A 1 489 ? -30.098 -22.394 4.879 1.00 35.97 489 LYS A O 1
ATOM 3902 N N . ASN A 1 490 ? -32.298 -22.406 4.394 1.00 38.59 490 ASN A N 1
ATOM 3903 C CA . ASN A 1 490 ? -32.253 -22.481 2.938 1.00 38.59 490 ASN A CA 1
ATOM 3904 C C . ASN A 1 490 ? -32.789 -21.216 2.232 1.00 38.59 490 ASN A C 1
ATOM 3906 O O . ASN A 1 490 ? -32.936 -21.224 1.009 1.00 38.59 490 ASN A O 1
ATOM 3910 N N . GLY A 1 491 ? -33.092 -20.134 2.958 1.00 37.56 491 GLY A N 1
ATOM 3911 C CA . GLY A 1 491 ? -33.530 -18.868 2.369 1.00 37.56 491 GLY A CA 1
ATOM 3912 C C . GLY A 1 491 ? -35.002 -18.816 1.938 1.00 37.56 491 GLY A C 1
ATOM 3913 O O . GLY A 1 491 ? -35.352 -17.940 1.145 1.00 37.56 491 GLY A O 1
ATOM 3914 N N . ARG A 1 492 ? -35.869 -19.730 2.400 1.00 36.59 492 ARG A N 1
ATOM 3915 C CA . ARG A 1 492 ? -37.302 -19.724 2.043 1.00 36.59 492 ARG A CA 1
ATOM 3916 C C . ARG A 1 492 ? -38.126 -18.934 3.058 1.00 36.59 492 ARG A C 1
ATOM 3918 O O . ARG A 1 492 ? -37.999 -19.178 4.255 1.00 36.59 492 ARG A O 1
ATOM 3925 N N . PHE A 1 493 ? -38.978 -18.030 2.571 1.00 38.75 493 PHE A N 1
ATOM 3926 C CA . PHE A 1 493 ? -40.012 -17.389 3.388 1.00 38.75 493 PHE A CA 1
ATOM 3927 C C . PHE A 1 493 ? -41.014 -18.435 3.898 1.00 38.75 493 PHE A C 1
ATOM 3929 O O . PHE A 1 493 ? -41.280 -19.403 3.176 1.00 38.75 493 PHE A O 1
ATOM 3936 N N . PRO A 1 494 ? -41.595 -18.252 5.097 1.00 38.53 494 PRO A N 1
ATOM 3937 C CA . PRO A 1 494 ? -42.750 -19.034 5.509 1.00 38.53 494 PRO A CA 1
ATOM 3938 C C . PRO A 1 494 ? -43.874 -18.846 4.475 1.00 38.53 494 PRO A C 1
ATOM 3940 O O . PRO A 1 494 ? -44.057 -17.727 3.986 1.00 38.53 494 PRO A O 1
ATOM 3943 N N . PRO A 1 495 ? -44.594 -19.912 4.090 1.00 38.25 495 PRO A N 1
ATOM 3944 C CA . PRO A 1 495 ? -45.740 -19.786 3.197 1.00 38.25 495 PRO A CA 1
ATOM 3945 C C . PRO A 1 495 ? -46.790 -18.846 3.808 1.00 38.25 495 PRO A C 1
ATOM 3947 O O . PRO A 1 495 ? -46.971 -18.822 5.021 1.00 38.25 495 PRO A O 1
ATOM 3950 N N . ALA A 1 496 ? -47.481 -18.076 2.959 1.00 40.78 496 ALA A N 1
ATOM 3951 C CA . ALA A 1 496 ? -48.505 -17.103 3.363 1.00 40.78 496 ALA A CA 1
ATOM 3952 C C . ALA A 1 496 ? -49.730 -17.737 4.052 1.00 40.78 496 ALA A C 1
ATOM 3954 O O . ALA A 1 496 ? -50.556 -17.029 4.622 1.00 40.78 496 ALA A O 1
ATOM 3955 N N . GLU A 1 497 ? -49.843 -19.062 4.001 1.00 40.75 497 GLU A N 1
ATOM 3956 C CA . GLU A 1 497 ? -50.941 -19.827 4.571 1.00 40.75 497 GLU A CA 1
ATOM 3957 C C . GLU A 1 497 ? -50.385 -20.812 5.606 1.00 40.75 497 GLU A C 1
ATOM 3959 O O . GLU A 1 497 ? -49.707 -21.785 5.270 1.00 40.75 497 GLU A O 1
ATOM 3964 N N . GLY A 1 498 ? -50.656 -20.513 6.877 1.00 41.28 498 GLY A N 1
ATOM 3965 C CA . GLY A 1 498 ? -50.302 -21.330 8.037 1.00 41.28 498 GLY A CA 1
ATOM 3966 C C . GLY A 1 498 ? -49.932 -20.471 9.246 1.00 41.28 498 GLY A C 1
ATOM 3967 O O . GLY A 1 498 ? -48.905 -19.803 9.213 1.00 41.28 498 GLY A O 1
ATOM 3968 N N . ASP A 1 499 ? -50.784 -20.490 10.280 1.00 38.91 499 ASP A N 1
ATOM 3969 C CA . ASP A 1 499 ? -50.604 -19.996 11.665 1.00 38.91 499 ASP A CA 1
ATOM 3970 C C . ASP A 1 499 ? -49.820 -18.687 11.900 1.00 38.91 499 ASP A C 1
ATOM 3972 O O . ASP A 1 499 ? -49.325 -18.430 12.995 1.00 38.91 499 ASP A O 1
ATOM 3976 N N . PHE A 1 500 ? -49.747 -17.807 10.904 1.00 40.81 500 PHE A N 1
ATOM 3977 C CA . PHE A 1 500 ? -49.305 -16.428 11.060 1.00 40.81 500 PHE A CA 1
ATOM 3978 C C . PHE A 1 500 ? -50.475 -15.494 10.762 1.00 40.81 500 PHE A C 1
ATOM 3980 O O . PHE A 1 500 ? -51.111 -15.576 9.713 1.00 40.81 500 PHE A O 1
ATOM 3987 N N . ASP A 1 501 ? -50.754 -14.597 11.706 1.00 44.28 501 ASP A N 1
ATOM 3988 C CA . ASP A 1 501 ? -51.796 -13.580 11.606 1.00 44.28 501 ASP A CA 1
ATOM 3989 C C . ASP A 1 501 ? -51.622 -12.730 10.328 1.00 44.28 501 ASP A C 1
ATOM 3991 O O . ASP A 1 501 ? -50.676 -11.946 10.186 1.00 44.28 501 ASP A O 1
ATOM 3995 N N . GLY A 1 502 ? -52.554 -12.884 9.381 1.00 42.12 502 GLY A N 1
ATOM 3996 C CA . GLY A 1 502 ? -52.562 -12.201 8.085 1.00 42.12 502 GLY A CA 1
ATOM 3997 C C . GLY A 1 502 ? -52.676 -10.671 8.163 1.00 42.12 502 GLY A C 1
ATOM 3998 O O . GLY A 1 502 ? -52.442 -9.996 7.156 1.00 42.12 502 GLY A O 1
ATOM 3999 N N . ALA A 1 503 ? -52.992 -10.101 9.331 1.00 41.72 503 ALA A N 1
ATOM 4000 C CA . ALA A 1 503 ? -52.896 -8.660 9.571 1.00 41.72 503 ALA A CA 1
ATOM 4001 C C . ALA A 1 503 ? -51.433 -8.198 9.693 1.00 41.72 503 ALA A C 1
ATOM 4003 O O . ALA A 1 503 ? -51.063 -7.125 9.215 1.00 41.72 503 ALA A O 1
ATOM 4004 N N . CYS A 1 504 ? -50.572 -9.043 10.259 1.00 40.25 504 CYS A N 1
ATOM 4005 C CA . CYS A 1 504 ? -49.157 -8.755 10.449 1.00 40.25 504 CYS A CA 1
ATOM 4006 C C . CYS A 1 504 ? -48.384 -8.753 9.120 1.00 40.25 504 CYS A C 1
ATOM 4008 O O . CYS A 1 504 ? -47.523 -7.900 8.909 1.00 40.25 504 CYS A O 1
ATOM 4010 N N . TYR A 1 505 ? -48.733 -9.659 8.199 1.00 44.22 505 TYR A N 1
ATOM 4011 C CA . TYR A 1 505 ? -48.158 -9.711 6.851 1.00 44.22 505 TYR A CA 1
ATOM 4012 C C . TYR A 1 505 ? -48.580 -8.509 5.988 1.00 44.22 505 TYR A C 1
ATOM 4014 O O . TYR A 1 505 ? -47.761 -7.945 5.266 1.00 44.22 505 TYR A O 1
ATOM 4022 N N . ARG A 1 506 ? -49.833 -8.050 6.116 1.00 45.09 506 ARG A N 1
ATOM 4023 C CA . ARG A 1 506 ? -50.323 -6.843 5.428 1.00 45.09 506 ARG A CA 1
ATOM 4024 C C . ARG A 1 506 ? -49.657 -5.560 5.931 1.00 45.09 506 ARG A C 1
ATOM 4026 O O . ARG A 1 506 ? -49.106 -4.821 5.123 1.00 45.09 506 ARG A O 1
ATOM 4033 N N . ALA A 1 507 ? -49.599 -5.351 7.248 1.00 47.19 507 ALA A N 1
ATOM 4034 C CA . ALA A 1 507 ? -48.892 -4.209 7.839 1.00 47.19 507 ALA A CA 1
ATOM 4035 C C . ALA A 1 507 ? -47.374 -4.235 7.550 1.00 47.19 507 ALA A C 1
ATOM 4037 O O . ALA A 1 507 ? -46.716 -3.195 7.458 1.00 47.19 507 ALA A O 1
ATOM 4038 N N . PHE A 1 508 ? -46.800 -5.432 7.392 1.00 47.72 508 PHE A N 1
ATOM 4039 C CA . PHE A 1 508 ? -45.428 -5.615 6.932 1.00 47.72 508 PHE A CA 1
ATOM 4040 C C . PHE A 1 508 ? -45.244 -5.121 5.490 1.00 47.72 508 PHE A C 1
ATOM 4042 O O . PHE A 1 508 ? -44.346 -4.313 5.263 1.00 47.72 508 PHE A O 1
ATOM 4049 N N . LEU A 1 509 ? -46.097 -5.547 4.550 1.00 47.03 509 LEU A N 1
ATOM 4050 C CA . LEU A 1 509 ? -46.026 -5.150 3.138 1.00 47.03 509 LEU A CA 1
ATOM 4051 C C . LEU A 1 509 ? -46.246 -3.645 2.930 1.00 47.03 509 LEU A C 1
ATOM 4053 O O . LEU A 1 509 ? -45.536 -3.038 2.133 1.00 47.03 509 LEU A O 1
ATOM 4057 N N . GLU A 1 510 ? -47.167 -3.029 3.674 1.00 51.88 510 GLU A N 1
ATOM 4058 C CA . GLU A 1 510 ? -47.451 -1.588 3.580 1.00 51.88 510 GLU A CA 1
ATOM 4059 C C . GLU A 1 510 ? -46.258 -0.717 4.010 1.00 51.88 510 GLU A C 1
ATOM 4061 O O . GLU A 1 510 ? -45.985 0.314 3.401 1.00 51.88 510 GLU A O 1
ATOM 4066 N N . GLY A 1 511 ? -45.496 -1.148 5.022 1.00 51.34 511 GLY A N 1
ATOM 4067 C CA . GLY A 1 511 ? -44.284 -0.456 5.478 1.00 51.34 511 GLY A CA 1
ATOM 4068 C C . GLY A 1 511 ? -42.985 -0.953 4.836 1.00 51.34 511 GLY A C 1
ATOM 4069 O O . GLY A 1 511 ? -41.912 -0.473 5.206 1.00 51.34 511 GLY A O 1
ATOM 4070 N N . PHE A 1 512 ? -43.051 -1.942 3.940 1.00 48.59 512 PHE A N 1
ATOM 4071 C CA . PHE A 1 512 ? -41.881 -2.626 3.388 1.00 48.59 512 PHE A CA 1
ATOM 4072 C C . PHE A 1 512 ? -41.003 -1.714 2.519 1.00 48.59 512 PHE A C 1
ATOM 4074 O O . PHE A 1 512 ? -39.800 -1.689 2.769 1.00 48.59 512 PHE A O 1
ATOM 4081 N N . PRO A 1 513 ? -41.534 -0.909 1.575 1.00 50.28 513 PRO A N 1
ATOM 4082 C CA . PRO A 1 513 ? -40.699 -0.059 0.721 1.00 50.28 513 PRO A CA 1
ATOM 4083 C C . PRO A 1 513 ? -39.890 0.975 1.515 1.00 50.28 513 PRO A C 1
ATOM 4085 O O . PRO A 1 513 ? -38.675 1.057 1.358 1.00 50.28 513 PRO A O 1
ATOM 4088 N N . ALA A 1 514 ? -40.536 1.676 2.453 1.00 53.88 514 ALA A N 1
ATOM 4089 C CA . ALA A 1 514 ? -39.877 2.665 3.311 1.00 53.88 514 ALA A CA 1
ATOM 4090 C C . ALA A 1 514 ? -38.798 2.029 4.205 1.00 53.88 514 ALA A C 1
ATOM 4092 O O . ALA A 1 514 ? -37.738 2.606 4.442 1.00 53.88 514 ALA A O 1
ATOM 4093 N N . ARG A 1 515 ? -39.046 0.805 4.686 1.00 53.34 515 ARG A N 1
ATOM 4094 C CA . ARG A 1 515 ? -38.067 0.030 5.450 1.00 53.34 515 ARG A CA 1
ATOM 4095 C C . ARG A 1 515 ? -36.900 -0.447 4.586 1.00 53.34 515 ARG A C 1
ATOM 4097 O O . ARG A 1 515 ? -35.764 -0.375 5.034 1.00 53.34 515 ARG A O 1
ATOM 4104 N N . VAL A 1 516 ? -37.149 -0.882 3.351 1.00 48.31 516 VAL A N 1
ATOM 4105 C CA . VAL A 1 516 ? -36.102 -1.274 2.395 1.00 48.31 516 VAL A CA 1
ATOM 4106 C C . VAL A 1 516 ? -35.195 -0.094 2.060 1.00 48.31 516 VAL A C 1
ATOM 4108 O O . VAL A 1 516 ? -33.982 -0.252 2.134 1.00 48.31 516 VAL A O 1
ATOM 4111 N N . GLU A 1 517 ? -35.746 1.087 1.777 1.00 50.34 517 GLU A N 1
ATOM 4112 C CA . GLU A 1 517 ? -34.948 2.306 1.577 1.00 50.34 517 GLU A CA 1
ATOM 4113 C C . GLU A 1 517 ? -34.119 2.649 2.821 1.00 50.34 517 GLU A C 1
ATOM 4115 O O . GLU A 1 517 ? -32.915 2.896 2.723 1.00 50.34 517 GLU A O 1
ATOM 4120 N N . LYS A 1 518 ? -34.729 2.557 4.011 1.00 49.47 518 LYS A N 1
ATOM 4121 C CA . LYS A 1 518 ? -34.039 2.745 5.294 1.00 49.47 518 LYS A CA 1
ATOM 4122 C C . LYS A 1 518 ? -32.891 1.738 5.493 1.00 49.47 518 LYS A C 1
ATOM 4124 O O . LYS A 1 518 ? -31.813 2.123 5.937 1.00 49.47 518 LYS A O 1
ATOM 4129 N N . TYR A 1 519 ? -33.074 0.469 5.120 1.00 46.88 519 TYR A N 1
ATOM 4130 C CA . TYR A 1 519 ? -32.055 -0.587 5.242 1.00 46.88 519 TYR A CA 1
ATOM 4131 C C . TYR A 1 519 ? -30.954 -0.500 4.191 1.00 46.88 519 TYR A C 1
ATOM 4133 O O . TYR A 1 519 ? -29.794 -0.752 4.523 1.00 46.88 519 TYR A O 1
ATOM 4141 N N . ILE A 1 520 ? -31.277 -0.079 2.967 1.00 45.06 520 ILE A N 1
ATOM 4142 C CA . ILE A 1 520 ? -30.275 0.277 1.956 1.00 45.06 520 ILE A CA 1
ATOM 4143 C C . ILE A 1 520 ? -29.385 1.406 2.493 1.00 45.06 520 ILE A C 1
ATOM 4145 O O . ILE A 1 520 ? -28.163 1.308 2.386 1.00 45.06 520 ILE A O 1
ATOM 4149 N N . GLY A 1 521 ? -29.971 2.408 3.161 1.00 41.72 521 GLY A N 1
ATOM 4150 C CA . GLY A 1 521 ? -29.234 3.477 3.846 1.00 41.72 521 GLY A CA 1
ATOM 4151 C C . GLY A 1 521 ? -28.272 2.987 4.939 1.00 41.72 521 GLY A C 1
ATOM 4152 O O . GLY A 1 521 ? -27.231 3.599 5.159 1.00 41.72 521 GLY A O 1
ATOM 4153 N N . TYR A 1 522 ? -28.556 1.846 5.575 1.00 42.19 522 TYR A N 1
ATOM 4154 C CA . TYR A 1 522 ? -27.668 1.196 6.552 1.00 42.19 522 TYR A CA 1
ATOM 4155 C C . TYR A 1 522 ? -26.688 0.182 5.932 1.00 42.19 522 TYR A C 1
ATOM 4157 O O . TYR A 1 522 ? -26.015 -0.560 6.652 1.00 42.19 522 TYR A O 1
ATOM 4165 N N . GLY A 1 523 ? -26.606 0.111 4.597 1.00 33.31 523 GLY A N 1
ATOM 4166 C CA . GLY A 1 523 ? -25.742 -0.829 3.877 1.00 33.31 523 GLY A CA 1
ATOM 4167 C C . GLY A 1 523 ? -26.223 -2.286 3.920 1.00 33.31 523 GLY A C 1
ATOM 4168 O O . GLY A 1 523 ? -25.451 -3.206 3.638 1.00 33.31 523 GLY A O 1
ATOM 4169 N N . ILE A 1 524 ? -27.487 -2.523 4.281 1.00 35.94 524 ILE A N 1
ATOM 4170 C CA . ILE A 1 524 ? -28.100 -3.851 4.307 1.00 35.94 524 ILE A CA 1
ATOM 4171 C C . ILE A 1 524 ? -28.655 -4.151 2.909 1.00 35.94 524 ILE A C 1
ATOM 4173 O O . ILE A 1 524 ? -29.627 -3.547 2.460 1.00 35.94 524 ILE A O 1
ATOM 4177 N N . VAL A 1 525 ? -28.057 -5.123 2.213 1.00 34.16 525 VAL A N 1
ATOM 4178 C CA . VAL A 1 525 ? -28.546 -5.575 0.901 1.00 34.16 525 VAL A CA 1
ATOM 4179 C C . VAL A 1 525 ? -29.814 -6.412 1.086 1.00 34.16 525 VAL A C 1
ATOM 4181 O O . VAL A 1 525 ? -29.761 -7.543 1.576 1.00 34.16 525 VAL A O 1
ATOM 4184 N N . VAL A 1 526 ? -30.959 -5.867 0.672 1.00 32.97 526 VAL A N 1
ATOM 4185 C CA . VAL A 1 526 ? -32.241 -6.579 0.634 1.00 32.97 526 VAL A CA 1
ATOM 4186 C C . VAL A 1 526 ? -32.417 -7.199 -0.753 1.00 32.97 526 VAL A C 1
ATOM 4188 O O . VAL A 1 526 ? -32.816 -6.528 -1.698 1.00 32.97 526 VAL A O 1
ATOM 4191 N N . SER A 1 527 ? -32.111 -8.488 -0.906 1.00 33.84 527 SER A N 1
ATOM 4192 C CA . SER A 1 527 ? -32.471 -9.219 -2.126 1.00 33.84 527 SER A CA 1
ATOM 4193 C C . SER A 1 527 ? -33.904 -9.737 -2.008 1.00 33.84 527 SER A C 1
ATOM 4195 O O . SER A 1 527 ? -34.168 -10.603 -1.169 1.00 33.84 527 SER A O 1
ATOM 4197 N N . GLN A 1 528 ? -34.819 -9.262 -2.856 1.00 32.09 528 GLN A N 1
ATOM 4198 C CA . GLN A 1 528 ? -36.104 -9.935 -3.029 1.00 32.09 528 GLN A CA 1
ATOM 4199 C C . GLN A 1 528 ? -35.850 -11.313 -3.648 1.00 32.09 528 GLN A C 1
ATOM 4201 O O . GLN A 1 528 ? -35.326 -11.430 -4.757 1.00 32.09 528 GLN A O 1
ATOM 4206 N N . ASN A 1 529 ? -36.205 -12.376 -2.930 1.00 33.88 529 ASN A N 1
ATOM 4207 C CA . ASN A 1 529 ? -36.236 -13.712 -3.510 1.00 33.88 529 ASN A CA 1
ATOM 4208 C C . ASN A 1 529 ? -37.438 -13.769 -4.461 1.00 33.88 529 ASN A C 1
ATOM 4210 O O . ASN A 1 529 ? -38.539 -14.101 -4.031 1.00 33.88 529 ASN A O 1
ATOM 4214 N N . LYS A 1 530 ? -37.234 -13.433 -5.744 1.00 31.69 530 LYS A N 1
ATOM 4215 C CA . LYS A 1 530 ? -38.233 -13.702 -6.788 1.00 31.69 530 LYS A CA 1
ATOM 4216 C C . LYS A 1 530 ? -38.574 -15.188 -6.750 1.00 31.69 530 LYS A C 1
ATOM 4218 O O . LYS A 1 530 ? -37.675 -16.047 -6.796 1.00 31.69 530 LYS A O 1
ATOM 4223 N N . SER A 1 531 ? -39.862 -15.480 -6.624 1.00 35.69 531 SER A N 1
ATOM 4224 C CA . SER A 1 531 ? -40.383 -16.840 -6.616 1.00 35.69 531 SER A CA 1
ATOM 4225 C C . SER A 1 531 ? -40.007 -17.548 -7.923 1.00 35.69 531 SER A C 1
ATOM 4227 O O . SER A 1 531 ? -39.723 -16.926 -8.948 1.00 35.69 531 SER A O 1
ATOM 4229 N N . ARG A 1 532 ? -39.983 -18.885 -7.913 1.00 32.03 532 ARG A N 1
ATOM 4230 C CA . ARG A 1 532 ? -39.637 -19.686 -9.103 1.00 32.03 532 ARG A CA 1
ATOM 4231 C C . ARG A 1 532 ? -40.559 -19.413 -10.305 1.00 32.03 532 ARG A C 1
ATOM 4233 O O . ARG A 1 532 ? -40.150 -19.692 -11.423 1.00 32.03 532 ARG A O 1
ATOM 4240 N N . GLN A 1 533 ? -41.757 -18.872 -10.074 1.00 31.78 533 GLN A N 1
ATOM 4241 C CA . GLN A 1 533 ? -42.707 -18.470 -11.115 1.00 31.78 533 GLN A CA 1
ATOM 4242 C C . GLN A 1 533 ? -42.370 -17.115 -11.754 1.00 31.78 533 GLN A C 1
ATOM 4244 O O . GLN A 1 533 ? -42.632 -16.932 -12.935 1.00 31.78 533 GLN A O 1
ATOM 4249 N N . GLU A 1 534 ? -41.723 -16.198 -11.033 1.00 30.48 534 GLU A N 1
ATOM 4250 C CA . GLU A 1 534 ? -41.372 -14.865 -11.555 1.00 30.48 534 GLU A CA 1
ATOM 4251 C C . GLU A 1 534 ? -40.097 -14.868 -12.410 1.00 30.48 534 GLU A C 1
ATOM 4253 O O . GLU A 1 534 ? -39.887 -13.950 -13.190 1.00 30.48 534 GLU A O 1
ATOM 4258 N N . ARG A 1 535 ? -39.258 -15.911 -12.322 1.00 33.88 535 ARG A N 1
ATOM 4259 C CA . ARG A 1 535 ? -38.075 -16.082 -13.196 1.00 33.88 535 ARG A CA 1
ATOM 4260 C C . ARG A 1 535 ? -38.397 -16.636 -14.585 1.00 33.88 535 ARG A C 1
ATOM 4262 O O . ARG A 1 535 ? -37.482 -16.838 -15.369 1.00 33.88 535 ARG A O 1
ATOM 4269 N N . ALA A 1 536 ? -39.654 -16.982 -14.851 1.00 30.75 536 ALA A N 1
ATOM 4270 C CA . ALA A 1 536 ? -40.063 -17.505 -16.152 1.00 30.75 536 ALA A CA 1
ATOM 4271 C C . ALA A 1 536 ? -40.501 -16.399 -17.128 1.00 30.75 536 ALA A C 1
ATOM 4273 O O . ALA A 1 536 ? -40.661 -16.690 -18.308 1.00 30.75 536 ALA A O 1
ATOM 4274 N N . ASN A 1 537 ? -40.687 -15.162 -16.646 1.00 28.84 537 ASN A N 1
ATOM 4275 C CA . ASN A 1 537 ? -41.229 -14.041 -17.424 1.00 28.84 537 ASN A CA 1
ATOM 4276 C C . ASN A 1 537 ? -40.317 -12.794 -17.475 1.00 28.84 537 ASN A C 1
ATOM 4278 O O . ASN A 1 537 ? -40.758 -11.770 -17.987 1.00 28.84 537 ASN A O 1
ATOM 4282 N N . ASP A 1 538 ? -39.076 -12.889 -16.996 1.00 28.53 538 ASP A N 1
ATOM 4283 C CA . ASP A 1 538 ? -37.966 -11.944 -17.227 1.00 28.53 538 ASP A CA 1
ATOM 4284 C C . ASP A 1 538 ? -36.775 -12.749 -17.765 1.00 28.53 538 ASP A C 1
ATOM 4286 O O . ASP A 1 538 ? -36.002 -12.207 -18.589 1.00 28.53 538 ASP A O 1
#

pLDDT: mean 75.31, std 23.21, range [25.95, 98.62]

Radius of gyration: 27.63 Å; chains: 1; bounding box: 84×58×62 Å

Secondary structure (DSSP, 8-state):
--------SSPPP-S-STTSPPTTS-SSS--TTSS-SEEEE-SEEE-S---TT-GGGPPPSSS-SEEE--HHHHHHHHHIIIIIS--SEEEE--TTGGGSHHHHHHHHHHHHHH--TT-EEEEEE-TTS--HHHHHHHHT--S--EEEEEEEE-S-HHHHHHTT-GGGSPPGGG--SPPPTT--S-HHHHHHHHHHHHH---EEEEEEEES-TT--HHHHHHHHHHHHHT--SEEEEEEPB--TT-HHHHTTTTTT-EE-SSTT-BEEEBTTB-HHHHHHHHHHHHHHIIIIIT-TTHHHHHHHHHHSSSHHHHHHHHHHHHHHTT--SSS--HHHHHHHHHHHHHHHTTTT-HHHHHHHHHHHHHHHHHT--S-----TTTS-TT----HHHHHHHHHHH--TT------TTEEEEE-SS-HHHHHH--S-SSTT---GGG-SS------EEEEEEEE-TTS-EEEEEEEESSGGGGGGTHHHHSS-TTSPPPPSSSSS-HHHHHHHHHTHHHHHHHHHHTT--------TTGGG--

Foldseek 3Di:
DDPDDDDDPFDDDDQAPQVDDDLLPDDVRPPCPPVDLEDEDEFKQADCACFQQDPSNDAHPDDDRMDGHDPVVRLVSLCSSCPVVVRQYYEYPPQALLPPVVSSLVVVVSCLVRHDQRHAYEYAHELQRDAPSNLVVQLPRPHARYEYEYELAFLDPQLCVLRRNVVVHDDPVPGPPPDPPPDPSSPSSLSSLLSPLPRGSYQYEYEYEPQRQVDALVRLQVRVQSVVVSPGQAYAYYFRARDPPGNCVVCCVVQQWDFDPDPVRGTCHGPRYHNVSVVLSVQLNLVSVLARNVQLLSLLLLLQCVVDPTSSVSSVLLSVLCVVVVNDSPPQDSVNSLVSSLVSCVVPVCVVDVVSNLLSLLSSQVSNVVPDWADDDDDPSSDDPPPDPPCVLVVCLQPLCDDVQHPDDDDPQKDKDKRQADSVCSPVPPPPPDDPPPDVPVVPDDPGQIKMKMKGWAQDPVRDIGIDIAIDRDSVLVSVCVQVVCLPNPGDHDDCDDRDDNVVVVVCVVCVVVSCVVRVVRVHDDDDPDPPVRVVPD